Protein AF-A0A8J5BHP1-F1 (afdb_monomer_lite)

Radius of gyration: 34.35 Å; chains: 1; bounding box: 97×86×92 Å

Foldseek 3Di:
DDDDDDDDPVVVVVVVVVPDPPPPPPVNVVVVVVVVVVVVVVVVCCCPPPVVVVVVVVVVVVVVVVVVVVVVVVVVVVVVCVVDVDDDPPPPPPDDDPDDPPDDDDDDDDDDDDDDDDDDDPDDDDDDPVVVVVVVVVVVVVVVVVVVVLVVVLVVLVVVVVVDPDPVSVVVVVVSVVVVVVVVVVVVVVVVVVVVVDDPDPPVVVVVVVVVVCLQQFDDFPFKTWHQQAPVCLVVLLVLQQPQVQCVWPVGHDDSVVSNVVSVVSVVQCVPLVWGKTQMATPPPRHGFWIWTWGQPCADKVVPPDNLAIETDTTTRPVCPPVCSNVRVVVVRVVVLVVDPSRPFWYKYKTAPDDVVVVVVSCVVQQWDWDPDWMDRDPGIIIMTIHGD

Structure (mmCIF, N/CA/C/O backbone):
data_AF-A0A8J5BHP1-F1
#
_entry.id   AF-A0A8J5BHP1-F1
#
loop_
_atom_site.group_PDB
_atom_site.id
_atom_site.type_symbol
_atom_site.label_atom_id
_atom_site.label_alt_id
_atom_site.label_comp_id
_atom_site.label_asym_id
_atom_site.label_entity_id
_atom_site.label_seq_id
_atom_site.pdbx_PDB_ins_code
_atom_site.Cartn_x
_atom_site.Cartn_y
_atom_site.Cartn_z
_atom_site.occupancy
_atom_site.B_iso_or_equiv
_atom_site.auth_seq_id
_atom_site.auth_comp_id
_atom_site.auth_asym_id
_atom_site.auth_atom_id
_atom_site.pdbx_PDB_model_num
ATOM 1 N N . MET A 1 1 ? 54.793 -65.400 27.440 1.00 38.44 1 MET A N 1
ATOM 2 C CA . MET A 1 1 ? 55.624 -64.255 27.864 1.00 38.44 1 MET A CA 1
ATOM 3 C C . MET A 1 1 ? 54.739 -63.016 27.842 1.00 38.44 1 MET A C 1
ATOM 5 O O . MET A 1 1 ? 54.193 -62.728 26.789 1.00 38.44 1 MET A O 1
ATOM 9 N N . ASN A 1 2 ? 54.595 -62.379 29.011 1.00 38.47 2 ASN A N 1
ATOM 10 C CA . ASN A 1 2 ? 54.065 -61.033 29.312 1.00 38.47 2 ASN A CA 1
ATOM 11 C C . ASN A 1 2 ? 52.567 -60.794 29.010 1.00 38.47 2 ASN A C 1
ATOM 13 O O . ASN A 1 2 ? 52.198 -60.495 27.885 1.00 38.47 2 ASN A O 1
ATOM 17 N N . ALA A 1 3 ? 51.650 -61.123 29.930 1.00 43.88 3 ALA A N 1
ATOM 18 C CA . ALA A 1 3 ? 51.237 -60.359 31.127 1.00 43.88 3 ALA A CA 1
ATOM 19 C C . ALA A 1 3 ? 50.341 -59.149 30.782 1.00 43.88 3 ALA A C 1
ATOM 21 O O . ALA A 1 3 ? 50.836 -58.062 30.500 1.00 43.88 3 ALA A O 1
ATOM 22 N N . PHE A 1 4 ? 49.018 -59.352 30.827 1.00 43.22 4 PHE A N 1
ATOM 23 C CA . PHE A 1 4 ? 48.060 -58.252 30.974 1.00 43.22 4 PHE A CA 1
ATOM 24 C C . PHE A 1 4 ? 48.213 -57.674 32.392 1.00 43.22 4 PHE A C 1
ATOM 26 O O . PHE A 1 4 ? 48.295 -58.464 33.336 1.00 43.22 4 PHE A O 1
ATOM 33 N N . PRO A 1 5 ? 48.292 -56.345 32.569 1.00 55.06 5 PRO A N 1
ATOM 34 C CA . PRO A 1 5 ? 48.414 -55.757 33.895 1.00 55.06 5 PRO A CA 1
ATOM 35 C C . PRO A 1 5 ? 47.092 -55.923 34.655 1.00 55.06 5 PRO A C 1
ATOM 37 O O . PRO A 1 5 ? 46.019 -55.748 34.078 1.00 55.06 5 PRO A O 1
ATOM 40 N N . GLU A 1 6 ? 47.164 -56.268 35.942 1.00 65.81 6 GLU A N 1
ATOM 41 C CA . GLU A 1 6 ? 45.992 -56.204 36.817 1.00 65.81 6 GLU A CA 1
ATOM 42 C C . GLU A 1 6 ? 45.482 -54.754 36.905 1.00 65.81 6 GLU A C 1
ATOM 44 O O . GLU A 1 6 ? 46.297 -53.826 36.985 1.00 65.81 6 GLU A O 1
ATOM 49 N N . PRO A 1 7 ? 44.155 -54.535 36.885 1.00 56.22 7 PRO A N 1
ATOM 50 C CA . PRO A 1 7 ? 43.582 -53.198 36.956 1.00 56.22 7 PRO A CA 1
ATOM 51 C C . PRO A 1 7 ? 43.938 -52.531 38.285 1.00 56.22 7 PRO A C 1
ATOM 53 O O . PRO A 1 7 ? 43.854 -53.131 39.360 1.00 56.22 7 PRO A O 1
ATOM 56 N N . SER A 1 8 ? 44.346 -51.266 38.205 1.00 63.84 8 SER A N 1
ATOM 57 C CA . SER A 1 8 ? 44.745 -50.483 39.374 1.00 63.84 8 SER A CA 1
ATOM 58 C C . SER A 1 8 ? 43.566 -50.289 40.337 1.00 63.84 8 SER A C 1
ATOM 60 O O . SER A 1 8 ? 42.411 -50.171 39.925 1.00 63.84 8 SER A O 1
ATOM 62 N N . SER A 1 9 ? 43.847 -50.207 41.639 1.00 58.41 9 SER A N 1
ATOM 63 C CA . SER A 1 9 ? 42.842 -50.016 42.700 1.00 58.41 9 SER A CA 1
ATOM 64 C C . SER A 1 9 ? 41.916 -48.808 42.481 1.00 58.41 9 SER A C 1
ATOM 66 O O . SER A 1 9 ? 40.780 -48.823 42.951 1.00 58.41 9 SER A O 1
ATOM 68 N N . LEU A 1 10 ? 42.364 -47.810 41.712 1.00 55.50 10 LEU A N 1
ATOM 69 C CA . LEU A 1 10 ? 41.593 -46.630 41.311 1.00 55.50 10 LEU A CA 1
ATOM 70 C C . LEU A 1 10 ? 40.466 -46.945 40.314 1.00 55.50 10 LEU A C 1
ATOM 72 O O . LEU A 1 10 ? 39.393 -46.355 40.410 1.00 55.50 10 LEU A O 1
ATOM 76 N N . GLU A 1 11 ? 40.662 -47.889 39.389 1.00 58.28 11 GLU A N 1
ATOM 77 C CA . GLU A 1 11 ? 39.629 -48.285 38.416 1.00 58.28 11 GLU A CA 1
ATOM 78 C C . GLU A 1 11 ? 38.512 -49.092 39.085 1.00 58.28 11 GLU A C 1
ATOM 80 O O . GLU A 1 11 ? 37.331 -48.927 38.767 1.00 58.28 11 GLU A O 1
ATOM 85 N N . ILE A 1 12 ? 38.869 -49.905 40.084 1.00 59.72 12 ILE A N 1
ATOM 86 C CA . ILE A 1 12 ? 37.904 -50.649 40.901 1.00 59.72 12 ILE A CA 1
ATOM 87 C C . ILE A 1 12 ? 37.102 -49.686 41.792 1.00 59.72 12 ILE A C 1
ATOM 89 O O . ILE A 1 12 ? 35.893 -49.868 41.959 1.00 59.72 12 ILE A O 1
ATOM 93 N N . GLU A 1 13 ? 37.731 -48.634 42.327 1.00 58.22 13 GLU A N 1
ATOM 94 C CA . GLU A 1 13 ? 37.038 -47.589 43.094 1.00 58.22 13 GLU A CA 1
ATOM 95 C C . GLU A 1 13 ? 36.087 -46.757 42.220 1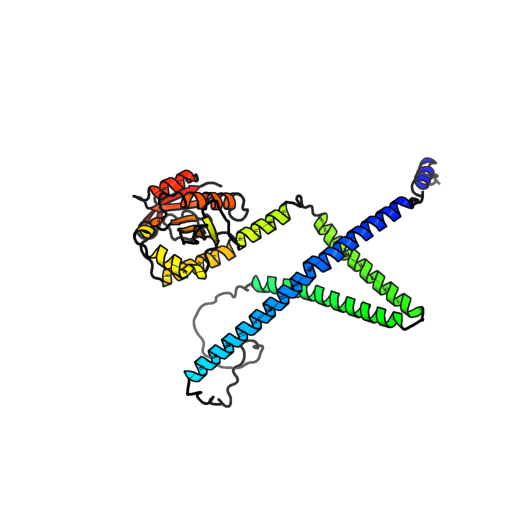.00 58.22 13 GLU A C 1
ATOM 97 O O . GLU A 1 13 ? 34.936 -46.536 42.611 1.00 58.22 13 GLU A O 1
ATOM 102 N N . PHE A 1 14 ? 36.509 -46.387 41.005 1.00 54.22 14 PHE A N 1
ATOM 103 C CA . PHE A 1 14 ? 35.673 -45.672 40.035 1.00 54.22 14 PHE A CA 1
ATOM 104 C C . PHE A 1 14 ? 34.448 -46.491 39.603 1.00 54.22 14 PHE A C 1
ATOM 106 O O . PHE A 1 14 ? 33.329 -45.969 39.563 1.00 54.22 14 PHE A O 1
ATOM 113 N N . ALA A 1 15 ? 34.623 -47.793 39.352 1.00 55.31 15 ALA A N 1
ATOM 114 C CA . ALA A 1 15 ? 33.518 -48.693 39.024 1.00 55.31 15 ALA A CA 1
ATOM 115 C C . ALA A 1 15 ? 32.531 -48.860 40.197 1.00 55.31 15 ALA A C 1
ATOM 117 O O . ALA A 1 15 ? 31.317 -48.945 39.990 1.00 55.31 15 ALA A O 1
ATOM 118 N N . LYS A 1 16 ? 33.020 -48.828 41.446 1.00 55.34 16 LYS A N 1
ATOM 119 C CA . LYS A 1 16 ? 32.173 -48.854 42.654 1.00 55.34 16 LYS A CA 1
ATOM 120 C C . LYS A 1 16 ? 31.411 -47.546 42.882 1.00 55.34 16 LYS A C 1
ATOM 122 O O . LYS A 1 16 ? 30.346 -47.562 43.501 1.00 55.34 16 LYS A O 1
ATOM 127 N N . GLN A 1 17 ? 31.931 -46.419 42.398 1.00 55.06 17 GLN A N 1
ATOM 128 C CA . GLN A 1 17 ? 31.310 -45.104 42.567 1.00 55.06 17 GLN A CA 1
ATOM 129 C C . GLN A 1 17 ? 30.171 -44.857 41.564 1.00 55.06 17 GLN A C 1
ATOM 131 O O . GLN A 1 17 ? 29.188 -44.203 41.919 1.00 55.06 17 GLN A O 1
ATOM 136 N N . MET A 1 18 ? 30.250 -45.436 40.358 1.00 49.94 18 MET A N 1
ATOM 137 C CA . MET A 1 18 ? 29.207 -45.318 39.325 1.00 49.94 18 MET A CA 1
ATOM 138 C C . MET A 1 18 ? 27.934 -46.130 39.604 1.00 49.94 18 MET A C 1
ATOM 140 O O . MET A 1 18 ? 26.893 -45.822 39.031 1.00 49.94 18 MET A O 1
ATOM 144 N N . ASN A 1 19 ? 27.977 -47.119 40.503 1.00 54.00 19 ASN A N 1
ATOM 145 C CA . ASN A 1 19 ? 26.873 -48.063 40.710 1.00 54.00 19 ASN A CA 1
ATOM 146 C C . ASN A 1 19 ? 26.151 -47.895 42.060 1.00 54.00 19 ASN A C 1
ATOM 148 O O . ASN A 1 19 ? 25.723 -48.865 42.686 1.00 54.00 19 ASN A O 1
ATOM 152 N N . ARG A 1 20 ? 26.011 -46.651 42.541 1.00 48.81 20 ARG A N 1
ATOM 153 C CA . ARG A 1 20 ? 25.108 -46.353 43.663 1.00 48.81 20 ARG A CA 1
ATOM 154 C C . ARG A 1 20 ? 23.699 -46.099 43.112 1.00 48.81 20 ARG A C 1
ATOM 156 O O . ARG A 1 20 ? 23.524 -45.107 42.402 1.00 48.81 20 ARG A O 1
ATOM 163 N N . PRO A 1 21 ? 22.686 -46.929 43.426 1.00 53.50 21 PRO A N 1
ATOM 164 C CA . PRO A 1 21 ? 21.319 -46.655 43.002 1.00 53.50 21 PRO A CA 1
ATOM 165 C C . PRO A 1 21 ? 20.880 -45.315 43.597 1.00 53.50 21 PRO A C 1
ATOM 167 O O . PRO A 1 21 ? 20.908 -45.126 44.816 1.00 53.50 21 PRO A O 1
ATOM 170 N N . ARG A 1 22 ? 20.503 -44.358 42.739 1.00 57.25 22 ARG A N 1
ATOM 171 C CA . ARG A 1 22 ? 19.877 -43.107 43.179 1.00 57.25 22 ARG A CA 1
ATOM 172 C C . ARG A 1 22 ? 18.540 -43.470 43.814 1.00 57.25 22 ARG A C 1
ATOM 174 O O . ARG A 1 22 ? 17.573 -43.753 43.115 1.00 57.25 22 ARG A O 1
ATOM 181 N N . THR A 1 23 ? 18.489 -43.488 45.139 1.00 57.19 23 THR A N 1
ATOM 182 C CA . THR A 1 23 ? 17.242 -43.632 45.883 1.00 57.19 23 THR A CA 1
ATOM 183 C C . THR A 1 23 ? 16.399 -42.388 45.633 1.00 57.19 23 THR A C 1
ATOM 185 O O . THR A 1 23 ? 16.668 -41.312 46.167 1.00 57.19 23 THR A O 1
ATOM 188 N N . VAL A 1 24 ? 15.397 -42.521 44.761 1.00 59.69 24 VAL A N 1
ATOM 189 C CA . VAL A 1 24 ? 14.391 -41.482 44.526 1.00 59.69 24 VAL A CA 1
ATOM 190 C C . VAL A 1 24 ? 13.736 -41.192 45.871 1.00 59.69 24 VAL A C 1
ATOM 192 O O . VAL A 1 24 ? 13.091 -42.056 46.465 1.00 59.69 24 VAL A O 1
ATOM 195 N N . GLN A 1 25 ? 13.953 -39.992 46.404 1.00 72.81 25 GLN A N 1
ATOM 196 C CA . GLN A 1 25 ? 13.343 -39.614 47.671 1.00 72.81 25 GLN A CA 1
ATOM 197 C C . GLN A 1 25 ? 11.839 -39.440 47.443 1.00 72.81 25 GLN A C 1
ATOM 199 O O . GLN A 1 25 ? 11.436 -38.750 46.510 1.00 72.81 25 GLN A O 1
ATOM 204 N N . PHE A 1 26 ? 11.004 -40.010 48.316 1.00 68.69 26 PHE A N 1
ATOM 205 C CA . PHE A 1 26 ? 9.533 -39.953 48.240 1.00 68.69 26 PHE A CA 1
ATOM 206 C C . PHE A 1 26 ? 8.986 -38.529 47.998 1.00 68.69 26 PHE A C 1
ATOM 208 O O . PHE A 1 26 ? 7.983 -38.337 47.316 1.00 68.69 26 PHE A O 1
ATOM 215 N N . LYS A 1 27 ? 9.705 -37.509 48.482 1.00 66.69 27 LYS A N 1
ATOM 216 C CA . LYS A 1 27 ? 9.403 -36.086 48.270 1.00 66.69 27 LYS A CA 1
ATOM 217 C C . LYS A 1 27 ? 9.457 -35.650 46.798 1.00 66.69 27 LYS A C 1
ATOM 219 O O . LYS A 1 27 ? 8.649 -34.825 46.392 1.00 66.69 27 LYS A O 1
ATOM 224 N N . GLN A 1 28 ? 10.379 -36.193 46.001 1.00 70.12 28 GLN A N 1
ATOM 225 C CA . GLN A 1 28 ? 10.495 -35.876 44.572 1.00 70.12 28 GLN A CA 1
ATOM 226 C C . GLN A 1 28 ? 9.338 -36.488 43.780 1.00 70.12 28 GLN A C 1
ATOM 228 O O . GLN A 1 28 ? 8.764 -35.830 42.921 1.00 70.12 28 GLN A O 1
ATOM 233 N N . LEU A 1 29 ? 8.946 -37.714 44.126 1.00 77.06 29 LEU A N 1
ATOM 234 C CA . LEU A 1 29 ? 7.840 -38.411 43.473 1.00 77.06 29 LEU A CA 1
ATOM 235 C C . LEU A 1 29 ? 6.491 -37.748 43.805 1.00 77.06 29 LEU A C 1
ATOM 237 O O . LEU A 1 29 ? 5.668 -37.534 42.919 1.00 77.06 29 LEU A O 1
ATOM 241 N N . ALA A 1 30 ? 6.315 -37.307 45.055 1.00 73.06 30 ALA A N 1
ATOM 242 C CA . ALA A 1 30 ? 5.164 -36.504 45.464 1.00 73.06 30 ALA A CA 1
ATOM 243 C C . ALA A 1 30 ? 5.112 -35.134 44.759 1.00 73.06 30 ALA A C 1
ATOM 245 O O . ALA A 1 30 ? 4.038 -34.699 44.352 1.00 73.06 30 ALA A O 1
ATOM 246 N N . ALA A 1 31 ? 6.256 -34.468 44.566 1.00 71.81 31 ALA A N 1
ATOM 247 C CA . ALA A 1 31 ? 6.317 -33.195 43.845 1.00 71.81 31 ALA A CA 1
ATOM 248 C C . ALA A 1 31 ? 5.942 -33.350 42.362 1.00 71.81 31 ALA A C 1
ATOM 250 O O . ALA A 1 31 ? 5.189 -32.536 41.832 1.00 71.81 31 ALA A O 1
ATOM 251 N N . VAL A 1 32 ? 6.406 -34.418 41.706 1.00 80.25 32 VAL A N 1
ATOM 252 C CA . VAL A 1 32 ? 6.042 -34.721 40.313 1.00 80.25 32 VAL A CA 1
ATOM 253 C C . VAL A 1 32 ? 4.547 -35.019 40.190 1.00 80.25 32 VAL A C 1
ATOM 255 O O . VAL A 1 32 ? 3.895 -34.466 39.309 1.00 80.25 32 VAL A O 1
ATOM 258 N N . LEU A 1 33 ? 3.976 -35.807 41.109 1.00 81.06 33 LEU A N 1
ATOM 259 C CA . LEU A 1 33 ? 2.532 -36.070 41.144 1.00 81.06 33 LEU A CA 1
ATOM 260 C C . LEU A 1 33 ? 1.710 -34.798 41.377 1.00 81.06 33 LEU A C 1
ATOM 262 O O . LEU A 1 33 ? 0.658 -34.632 40.766 1.00 81.06 33 LEU A O 1
ATOM 266 N N . TYR A 1 34 ? 2.193 -33.881 42.215 1.00 83.31 34 TYR A N 1
ATOM 267 C CA . TYR A 1 34 ? 1.523 -32.606 42.464 1.00 83.31 34 TYR A CA 1
ATOM 268 C C . TYR A 1 34 ? 1.540 -31.693 41.230 1.00 83.31 34 TYR A C 1
ATOM 270 O O . TYR A 1 34 ? 0.521 -31.101 40.881 1.00 83.31 34 TYR A O 1
ATOM 278 N N . ILE A 1 35 ? 2.674 -31.618 40.527 1.00 85.31 35 ILE A N 1
ATOM 279 C CA . ILE A 1 35 ? 2.798 -30.847 39.281 1.00 85.31 35 ILE A CA 1
ATOM 280 C C . ILE A 1 35 ? 1.927 -31.464 38.181 1.00 85.31 35 ILE A C 1
ATOM 282 O O . ILE A 1 35 ? 1.216 -30.743 37.482 1.00 85.31 35 ILE A O 1
ATOM 286 N N . PHE A 1 36 ? 1.925 -32.791 38.048 1.00 87.00 36 PHE A N 1
ATOM 287 C CA . PHE A 1 36 ? 1.105 -33.490 37.060 1.00 87.00 36 PHE A CA 1
ATOM 288 C C . PHE A 1 36 ? -0.396 -33.347 37.356 1.00 87.00 36 PHE A C 1
ATOM 290 O O . PHE A 1 36 ? -1.184 -33.033 36.467 1.00 87.00 36 PHE A O 1
ATOM 297 N N . GLY A 1 37 ? -0.794 -33.483 38.623 1.00 86.06 37 GLY A N 1
ATOM 298 C CA . GLY A 1 37 ? -2.170 -33.248 39.055 1.00 86.06 37 GLY A CA 1
ATOM 299 C C . GLY A 1 37 ? -2.619 -31.804 38.816 1.00 86.06 37 GLY A C 1
ATOM 300 O O . GLY A 1 37 ? -3.705 -31.578 38.288 1.00 86.06 37 GLY A O 1
ATOM 301 N N . GLY A 1 38 ? -1.768 -30.824 39.135 1.00 84.88 38 GLY A N 1
ATOM 302 C CA . GLY A 1 38 ? -2.063 -29.404 38.926 1.00 84.88 38 GLY A CA 1
ATOM 303 C C . GLY A 1 38 ? -2.163 -29.017 37.448 1.00 84.88 38 GLY A C 1
ATOM 304 O O . GLY A 1 38 ? -3.084 -28.300 37.060 1.00 84.88 38 GLY A O 1
ATOM 305 N N . THR A 1 39 ? -1.258 -29.522 36.609 1.00 84.06 39 THR A N 1
ATOM 306 C CA . THR A 1 39 ? -1.286 -29.272 35.157 1.00 84.06 39 THR A CA 1
ATOM 307 C C . THR A 1 39 ? -2.479 -29.950 34.488 1.00 84.06 39 THR A C 1
ATOM 309 O O . THR A 1 39 ? -3.159 -29.310 33.691 1.00 84.06 39 THR A O 1
ATOM 312 N N . SER A 1 40 ? -2.810 -31.185 34.871 1.00 84.38 40 SER A N 1
ATOM 313 C CA . SER A 1 40 ? -4.004 -31.886 34.382 1.00 84.38 40 SER A CA 1
ATOM 314 C C . SER A 1 40 ? -5.299 -31.165 34.777 1.00 84.38 40 SER A C 1
ATOM 316 O O . SER A 1 40 ? -6.174 -30.948 33.938 1.00 84.38 40 SER A O 1
ATOM 318 N N . ALA A 1 41 ? -5.395 -30.685 36.022 1.00 87.69 41 ALA A N 1
ATOM 319 C CA . ALA A 1 41 ? -6.538 -29.894 36.473 1.00 87.69 41 ALA A CA 1
ATOM 320 C C . ALA A 1 41 ? -6.673 -28.574 35.695 1.00 87.69 41 ALA A C 1
ATOM 322 O O . ALA A 1 41 ? -7.780 -28.205 35.304 1.00 87.69 41 ALA A O 1
ATOM 323 N N . LEU A 1 42 ? -5.560 -27.885 35.420 1.00 87.19 42 LEU A N 1
ATOM 324 C CA . LEU A 1 42 ? -5.557 -26.663 34.613 1.00 87.19 42 LEU A CA 1
ATOM 325 C C . LEU A 1 42 ? -6.032 -26.935 33.177 1.00 87.19 42 LEU A C 1
ATOM 327 O O . LEU A 1 42 ? -6.876 -26.202 32.665 1.00 87.19 42 LEU A O 1
ATOM 331 N N . ILE A 1 43 ? -5.530 -28.004 32.549 1.00 86.50 43 ILE A N 1
ATOM 332 C CA . ILE A 1 43 ? -5.929 -28.425 31.198 1.00 86.50 43 ILE A CA 1
ATOM 333 C C . ILE A 1 43 ? -7.426 -28.748 31.159 1.00 86.50 43 ILE A C 1
ATOM 335 O O . ILE A 1 43 ? -8.126 -28.291 30.256 1.00 86.50 43 ILE A O 1
ATOM 339 N N . TYR A 1 44 ? -7.940 -29.468 32.159 1.00 91.00 44 TYR A N 1
ATOM 340 C CA . TYR A 1 44 ? -9.364 -29.785 32.258 1.00 91.00 44 TYR A CA 1
ATOM 341 C C . TYR A 1 44 ? -10.230 -28.531 32.427 1.00 91.00 44 TYR A C 1
ATOM 343 O O . TYR A 1 44 ? -11.265 -28.403 31.771 1.00 91.00 44 TYR A O 1
ATOM 351 N N . ILE A 1 45 ? -9.798 -27.579 33.263 1.00 87.81 45 ILE A N 1
ATOM 352 C CA . ILE A 1 45 ? -10.503 -26.305 33.441 1.00 87.81 45 ILE A CA 1
ATOM 353 C C . ILE A 1 45 ? -10.549 -25.551 32.112 1.00 87.81 45 ILE A C 1
ATOM 355 O O . ILE A 1 45 ? -11.640 -25.228 31.659 1.00 87.81 45 ILE A O 1
ATOM 359 N N . VAL A 1 46 ? -9.407 -25.343 31.450 1.00 90.19 46 VAL A N 1
ATOM 360 C CA . VAL A 1 46 ? -9.332 -24.641 30.155 1.00 90.19 46 VAL A CA 1
ATOM 361 C C . VAL A 1 46 ? -10.188 -25.330 29.091 1.00 90.19 46 VAL A C 1
ATOM 363 O O . VAL A 1 46 ? -10.939 -24.666 28.375 1.00 90.19 46 VAL A O 1
ATOM 366 N N . SER A 1 47 ? -10.129 -26.659 29.006 1.00 87.38 47 SER A N 1
ATOM 367 C CA . SER A 1 47 ? -10.954 -27.431 28.077 1.00 87.38 47 SER A CA 1
ATOM 368 C C . SER A 1 47 ? -12.447 -27.196 28.317 1.00 87.38 47 SER A C 1
ATOM 370 O O . SER A 1 47 ? -13.191 -26.919 27.376 1.00 87.38 47 SER A O 1
ATOM 372 N N . LYS A 1 48 ? -12.882 -27.215 29.580 1.00 85.00 48 LYS A N 1
ATOM 373 C CA . LYS A 1 48 ? -14.300 -27.113 29.924 1.00 85.00 48 LYS A CA 1
ATOM 374 C C . LYS A 1 48 ? -14.858 -25.693 29.840 1.00 85.00 48 LYS A C 1
ATOM 376 O O . LYS A 1 48 ? -15.991 -25.532 29.397 1.00 85.00 48 LYS A O 1
ATOM 381 N N . THR A 1 49 ? -14.119 -24.678 30.289 1.00 81.44 49 THR A N 1
ATOM 382 C CA . THR A 1 49 ? -14.631 -23.296 30.354 1.00 81.44 49 THR A CA 1
ATOM 383 C C . THR A 1 49 ? -14.307 -22.457 29.133 1.00 81.44 49 THR A C 1
ATOM 385 O O . THR A 1 49 ? -15.024 -21.494 28.887 1.00 81.44 49 THR A O 1
ATOM 388 N N . ILE A 1 50 ? -13.253 -22.785 28.382 1.00 82.75 50 ILE A N 1
ATOM 389 C CA . ILE A 1 50 ? -12.838 -21.986 27.225 1.00 82.75 50 ILE A CA 1
ATOM 390 C C . ILE A 1 50 ? -13.142 -22.732 25.936 1.00 82.75 50 ILE A C 1
ATOM 392 O O . ILE A 1 50 ? -13.812 -22.177 25.078 1.00 82.75 50 ILE A O 1
ATOM 396 N N . LEU A 1 51 ? -12.680 -23.976 25.787 1.00 77.19 51 LEU A N 1
ATOM 397 C CA . LEU A 1 51 ? -12.759 -24.656 24.492 1.00 77.19 51 LEU A CA 1
ATOM 398 C C . LEU A 1 51 ? -14.181 -25.101 24.140 1.00 77.19 51 LEU A C 1
ATOM 400 O O . LEU A 1 51 ? -14.645 -24.811 23.041 1.00 77.19 51 LEU A O 1
ATOM 404 N N . ASN A 1 52 ? -14.891 -25.750 25.064 1.00 81.12 52 ASN A N 1
ATOM 405 C CA . ASN A 1 52 ? -16.251 -26.236 24.807 1.00 81.12 52 ASN A CA 1
ATOM 406 C C . ASN A 1 52 ? -17.243 -25.142 24.359 1.00 81.12 52 ASN A C 1
ATOM 408 O O . ASN A 1 52 ? -17.852 -25.331 23.305 1.00 81.12 52 ASN A O 1
ATOM 412 N N . PRO A 1 53 ? -17.393 -23.993 25.054 1.00 76.62 53 PRO A N 1
ATOM 413 C CA . PRO A 1 53 ? -18.320 -22.956 24.593 1.00 76.62 53 PRO A CA 1
ATOM 414 C C . PRO A 1 53 ? -17.905 -22.349 23.245 1.00 76.62 53 PRO A C 1
ATOM 416 O O . PRO A 1 53 ? -18.760 -21.994 22.442 1.00 76.62 53 PRO A O 1
ATOM 419 N N . LEU A 1 54 ? -16.603 -22.297 22.951 1.00 75.06 54 LEU A N 1
ATOM 420 C CA . LEU A 1 54 ? -16.075 -21.789 21.682 1.00 75.06 54 LEU A CA 1
ATOM 421 C C . LEU A 1 54 ? -16.395 -22.737 20.518 1.00 75.06 54 LEU A C 1
ATOM 423 O O . LEU A 1 54 ? -16.732 -22.288 19.424 1.00 75.06 54 LEU A O 1
ATOM 427 N N . PHE A 1 55 ? -16.334 -24.052 20.750 1.00 75.12 55 PHE A N 1
ATOM 428 C CA . PHE A 1 55 ? -16.744 -25.051 19.762 1.00 75.12 55 PHE A CA 1
ATOM 429 C C . PHE A 1 55 ? -18.255 -25.052 19.529 1.00 75.12 55 PHE A C 1
ATOM 431 O O . PHE A 1 55 ? -18.683 -25.175 18.379 1.00 75.12 55 PHE A O 1
ATOM 438 N N . GLU A 1 56 ? -19.062 -24.884 20.577 1.00 77.62 56 GLU A N 1
ATOM 439 C CA . GLU A 1 56 ? -20.516 -24.755 20.443 1.00 77.62 56 GLU A CA 1
ATOM 440 C C . GLU A 1 56 ? -20.895 -23.499 19.648 1.00 77.62 56 GLU A C 1
ATOM 442 O O . GLU A 1 56 ? -21.672 -23.593 18.698 1.00 77.62 56 GLU A O 1
ATOM 447 N N . GLU A 1 57 ? -20.277 -22.352 19.946 1.00 76.81 57 GLU A N 1
ATOM 448 C CA . GLU A 1 57 ? -20.514 -21.089 19.237 1.00 76.81 57 GLU A CA 1
ATOM 449 C C . GLU A 1 57 ? -20.072 -21.164 17.765 1.00 76.81 57 GLU A C 1
ATOM 451 O O . GLU A 1 57 ? -20.804 -20.748 16.865 1.00 76.81 57 GLU A O 1
ATOM 456 N N . LEU A 1 58 ? -18.919 -21.786 17.486 1.00 75.50 58 LEU A N 1
ATOM 457 C CA . LEU A 1 58 ? -18.439 -21.998 16.117 1.00 75.50 58 LEU A CA 1
ATOM 458 C C . LEU A 1 58 ? -19.360 -22.942 15.326 1.00 75.50 58 LEU A C 1
ATOM 460 O O . LEU A 1 58 ? -19.608 -22.727 14.136 1.00 75.50 58 LEU A O 1
ATOM 464 N N . THR A 1 59 ? -19.861 -23.997 15.971 1.00 74.25 59 THR A N 1
ATOM 465 C CA . THR A 1 59 ? -20.765 -24.974 15.345 1.00 74.25 59 THR A CA 1
ATOM 466 C C . THR A 1 59 ? -22.128 -24.348 15.070 1.00 74.25 59 THR A C 1
ATOM 468 O O . THR A 1 59 ? -22.679 -24.527 13.979 1.00 74.25 59 THR A O 1
ATOM 471 N N . PHE A 1 60 ? -22.634 -23.548 16.009 1.00 83.94 60 PHE A N 1
ATOM 472 C CA . PHE A 1 60 ? -23.859 -22.776 15.847 1.00 83.94 60 PHE A CA 1
ATOM 473 C C . PHE A 1 60 ? -23.740 -21.775 14.690 1.00 83.94 60 PHE A C 1
ATOM 475 O O . PHE A 1 60 ? -24.560 -21.811 13.773 1.00 83.94 60 PHE A O 1
ATOM 482 N N . ALA A 1 61 ? -22.669 -20.976 14.651 1.00 76.06 61 ALA A N 1
ATOM 483 C CA . ALA A 1 61 ? -22.438 -19.995 13.589 1.00 76.06 61 ALA A CA 1
ATOM 484 C C . ALA A 1 61 ? -22.318 -20.643 12.195 1.00 76.06 61 ALA A C 1
ATOM 486 O O . ALA A 1 61 ? -22.848 -20.125 11.209 1.00 76.06 61 ALA A O 1
ATOM 487 N N . ARG A 1 62 ? -21.665 -21.811 12.093 1.00 76.75 62 ARG A N 1
ATOM 488 C CA . ARG A 1 62 ? -21.584 -22.579 10.836 1.00 76.75 62 ARG A CA 1
ATOM 489 C C . ARG A 1 62 ? -22.955 -23.078 10.375 1.00 76.75 62 ARG A C 1
ATOM 491 O O . ARG A 1 62 ? -23.267 -22.981 9.187 1.00 76.75 62 ARG A O 1
ATOM 498 N N . SER A 1 63 ? -23.765 -23.596 11.298 1.00 78.69 63 SER A N 1
ATOM 499 C CA . SER A 1 63 ? -25.131 -24.056 11.017 1.00 78.69 63 SER A CA 1
ATOM 500 C C . SER A 1 63 ? -26.039 -22.903 10.572 1.00 78.69 63 SER A C 1
ATOM 502 O O . SER A 1 63 ? -26.756 -23.014 9.571 1.00 78.69 63 SER A O 1
ATOM 504 N N . GLU A 1 64 ? -25.960 -21.764 11.261 1.00 81.00 64 GLU A N 1
ATOM 505 C CA . GLU A 1 64 ? -26.726 -20.560 10.944 1.00 81.00 64 GLU A CA 1
ATOM 506 C C . GLU A 1 64 ? -26.371 -20.024 9.550 1.00 81.00 64 GLU A C 1
ATOM 508 O O . GLU A 1 64 ? -27.263 -19.785 8.732 1.00 81.00 64 GLU A O 1
ATOM 513 N N . TYR A 1 65 ? -25.076 -19.945 9.223 1.00 81.00 65 TYR A N 1
ATOM 514 C CA . TYR A 1 65 ? -24.619 -19.515 7.902 1.00 81.00 65 TYR A CA 1
ATOM 515 C C . TYR A 1 65 ? -25.079 -20.464 6.788 1.00 81.00 65 TYR A C 1
ATOM 517 O O . TYR A 1 65 ? -25.581 -20.011 5.758 1.00 81.00 65 TYR A O 1
ATOM 525 N N . ALA A 1 66 ? -24.969 -21.782 6.992 1.00 78.81 66 ALA A N 1
ATOM 526 C CA . ALA A 1 66 ? -25.435 -22.774 6.022 1.00 78.81 66 ALA A CA 1
ATOM 527 C C . ALA A 1 66 ? -26.952 -22.674 5.781 1.00 78.81 66 ALA A C 1
ATOM 529 O O . ALA A 1 66 ? -27.417 -22.791 4.645 1.00 78.81 66 ALA A O 1
ATOM 530 N N . THR A 1 67 ? -27.726 -22.413 6.835 1.00 80.38 67 THR A N 1
ATOM 531 C CA . THR A 1 67 ? -29.182 -22.236 6.747 1.00 80.38 67 THR A CA 1
ATOM 532 C C . THR A 1 67 ? -29.541 -20.935 6.028 1.00 80.38 67 THR A C 1
ATOM 534 O O . THR A 1 67 ? -30.410 -20.928 5.154 1.00 80.38 67 THR A O 1
ATOM 537 N N . HIS A 1 68 ? -28.827 -19.846 6.321 1.00 86.62 68 HIS A N 1
ATOM 538 C CA . HIS A 1 68 ? -29.001 -18.563 5.644 1.00 86.62 68 HIS A CA 1
ATOM 539 C C . HIS A 1 68 ? -28.649 -18.646 4.150 1.00 86.62 68 HIS A C 1
ATOM 541 O O . HIS A 1 68 ? -29.408 -18.170 3.305 1.00 86.62 68 HIS A O 1
ATOM 547 N N . ALA A 1 69 ? -27.543 -19.311 3.805 1.00 78.19 69 ALA A N 1
ATOM 548 C CA . ALA A 1 69 ? -27.141 -19.546 2.421 1.00 78.19 69 ALA A CA 1
ATOM 549 C C . ALA A 1 69 ? -28.177 -20.384 1.654 1.00 78.19 69 ALA A C 1
ATOM 551 O O . ALA A 1 69 ? -28.536 -20.029 0.531 1.00 78.19 69 ALA A O 1
ATOM 552 N N . ARG A 1 70 ? -28.723 -21.447 2.268 1.00 85.06 70 ARG A N 1
ATOM 553 C CA . ARG A 1 70 ? -29.819 -22.234 1.672 1.00 85.06 70 ARG A CA 1
ATOM 554 C C . ARG A 1 70 ? -31.062 -21.385 1.422 1.00 85.06 70 ARG A C 1
ATOM 556 O O . ARG A 1 70 ? -31.598 -21.419 0.321 1.00 85.06 70 ARG A O 1
ATOM 563 N N . ARG A 1 71 ? -31.469 -20.563 2.392 1.00 85.81 71 ARG A N 1
ATOM 564 C CA . ARG A 1 71 ? -32.621 -19.660 2.244 1.00 85.81 71 ARG A CA 1
ATOM 565 C C . ARG A 1 71 ? -32.420 -18.645 1.119 1.00 85.81 71 ARG A C 1
ATOM 567 O O . ARG A 1 71 ? -33.352 -18.381 0.364 1.00 85.81 71 ARG A O 1
ATOM 574 N N . LEU A 1 72 ? -31.219 -18.081 0.991 1.00 86.69 72 LEU A N 1
ATOM 575 C CA . LEU A 1 72 ? -30.884 -17.182 -0.115 1.00 86.69 72 LEU A CA 1
ATOM 576 C C . LEU A 1 72 ? -30.959 -17.900 -1.463 1.00 86.69 72 LEU A C 1
ATOM 578 O O . LEU A 1 72 ? -31.505 -17.338 -2.408 1.00 86.69 72 LEU A O 1
ATOM 582 N N . MET A 1 73 ? -30.466 -19.137 -1.548 1.00 86.12 73 MET A N 1
ATOM 583 C CA . MET A 1 73 ? -30.570 -19.950 -2.762 1.00 86.12 73 MET A CA 1
ATOM 584 C C . MET A 1 73 ? -32.023 -20.272 -3.113 1.00 86.12 73 MET A C 1
ATOM 586 O O . MET A 1 73 ? -32.400 -20.162 -4.274 1.00 86.12 73 MET A O 1
ATOM 590 N N . GLU A 1 74 ? -32.866 -20.595 -2.132 1.00 86.88 74 GLU A N 1
ATOM 591 C CA . GLU A 1 74 ? -34.303 -20.801 -2.347 1.00 86.88 74 GLU A CA 1
ATOM 592 C C . GLU A 1 74 ? -35.001 -19.520 -2.812 1.00 86.88 74 GLU A C 1
ATOM 594 O O . GLU A 1 74 ? -35.802 -19.559 -3.743 1.00 86.88 74 GLU A O 1
ATOM 599 N N . GLN A 1 75 ? -34.666 -18.368 -2.225 1.00 86.69 75 GLN A N 1
ATOM 600 C CA . GLN A 1 75 ? -35.183 -17.070 -2.663 1.00 86.69 75 GLN A CA 1
ATOM 601 C C . GLN A 1 75 ? -34.717 -16.707 -4.074 1.00 86.69 75 GLN A C 1
ATOM 603 O O . GLN A 1 75 ? -35.498 -16.163 -4.857 1.00 86.69 75 GLN A O 1
ATOM 608 N N . LEU A 1 76 ? -33.458 -17.001 -4.404 1.00 84.81 76 LEU A N 1
ATOM 609 C CA . LEU A 1 76 ? -32.907 -16.799 -5.737 1.00 84.81 76 LEU A CA 1
ATOM 610 C C . LEU A 1 76 ? -33.617 -17.706 -6.740 1.00 84.81 76 LEU A C 1
ATOM 612 O O . LEU A 1 76 ? -34.073 -17.224 -7.770 1.00 84.81 76 LEU A O 1
ATOM 616 N N . ASN A 1 77 ? -33.783 -18.988 -6.412 1.00 84.44 77 ASN A N 1
ATOM 617 C CA . ASN A 1 77 ? -34.476 -19.952 -7.255 1.00 84.44 77 ASN A CA 1
ATOM 618 C C . ASN A 1 77 ? -35.950 -19.566 -7.448 1.00 84.44 77 ASN A C 1
ATOM 620 O O . ASN A 1 77 ? -36.448 -19.589 -8.567 1.00 84.44 77 ASN A O 1
ATOM 624 N N . ALA A 1 78 ? -36.629 -19.104 -6.395 1.00 84.19 78 ALA A N 1
ATOM 625 C CA . ALA A 1 78 ? -37.989 -18.584 -6.489 1.00 84.19 78 ALA A CA 1
ATOM 626 C C . ALA A 1 78 ? -38.067 -17.354 -7.413 1.00 84.19 78 ALA A C 1
ATOM 628 O O . ALA A 1 78 ? -38.932 -17.304 -8.286 1.00 84.19 78 ALA A O 1
ATOM 629 N N . LYS A 1 79 ? -37.137 -16.395 -7.288 1.00 83.12 79 LYS A N 1
ATOM 630 C CA . LYS A 1 79 ? -37.061 -15.219 -8.177 1.00 83.12 79 LYS A CA 1
ATOM 631 C C . LYS A 1 79 ? -36.722 -15.584 -9.624 1.00 83.12 79 LYS A C 1
ATOM 633 O O . LYS A 1 79 ? -37.278 -14.996 -10.543 1.00 83.12 79 LYS A O 1
ATOM 638 N N . LEU A 1 80 ? -35.826 -16.542 -9.835 1.00 77.44 80 LEU A N 1
ATOM 639 C CA . LEU A 1 80 ? -35.466 -17.021 -11.168 1.00 77.44 80 LEU A CA 1
ATOM 640 C C . LEU A 1 80 ? -36.637 -17.771 -11.807 1.00 77.44 80 LEU A C 1
ATOM 642 O O . LEU A 1 80 ? -36.961 -17.513 -12.960 1.00 77.44 80 LEU A O 1
ATOM 646 N N . SER A 1 81 ? -37.330 -18.619 -11.042 1.00 73.69 81 SER A N 1
ATOM 647 C CA . SER A 1 81 ? -38.523 -19.334 -11.506 1.00 73.69 81 SER A CA 1
ATOM 648 C C . SER A 1 81 ? -39.685 -18.397 -11.842 1.00 73.69 81 SER A C 1
ATOM 650 O O . SER A 1 81 ? -40.434 -18.667 -12.775 1.00 73.69 81 SER A O 1
ATOM 652 N N . SER A 1 82 ? -39.821 -17.266 -11.138 1.00 77.00 82 SER A N 1
ATOM 653 C CA . SER A 1 82 ? -40.850 -16.271 -11.451 1.00 77.00 82 SER A CA 1
ATOM 654 C C . SER A 1 82 ? -40.486 -15.382 -12.642 1.00 77.00 82 SER A C 1
ATOM 656 O O . SER A 1 82 ? -41.382 -14.878 -13.315 1.00 77.00 82 SER A O 1
ATOM 658 N N . MET A 1 83 ? -39.193 -15.201 -12.934 1.00 69.56 83 MET A N 1
ATOM 659 C CA . MET A 1 83 ? -38.717 -14.451 -14.103 1.00 69.56 83 MET A CA 1
ATOM 660 C C . MET A 1 83 ? -38.625 -15.304 -15.376 1.00 69.56 83 MET A C 1
ATOM 662 O O . MET A 1 83 ? -38.703 -14.761 -16.477 1.00 69.56 83 MET A O 1
ATOM 666 N N . VAL A 1 84 ? -38.483 -16.625 -15.251 1.00 57.78 84 VAL A N 1
ATOM 667 C CA . VAL A 1 84 ? -38.298 -17.545 -16.379 1.00 57.78 84 VAL A CA 1
ATOM 668 C C . VAL A 1 84 ? -39.488 -18.502 -16.464 1.00 57.78 84 VAL A C 1
ATOM 670 O O . VAL A 1 84 ? -39.496 -19.578 -15.881 1.00 57.78 84 VAL A O 1
ATOM 673 N N . SER A 1 85 ? -40.501 -18.112 -17.242 1.00 60.09 85 SER A N 1
ATOM 674 C CA . SER A 1 85 ? -41.700 -18.928 -17.524 1.00 60.09 85 SER A CA 1
ATOM 675 C C . SER A 1 85 ? -41.435 -20.091 -18.503 1.00 60.09 85 SER A C 1
ATOM 677 O O . SER A 1 85 ? -42.296 -20.937 -18.735 1.00 60.09 85 SER A O 1
ATOM 679 N N . TYR A 1 86 ? -40.238 -20.164 -19.095 1.00 60.41 86 TYR A N 1
ATOM 680 C CA . TYR A 1 86 ? -39.909 -21.150 -20.123 1.00 60.41 86 TYR A CA 1
ATOM 681 C C . TYR A 1 86 ? -38.609 -21.886 -19.800 1.00 60.41 86 TYR A C 1
ATOM 683 O O . TYR A 1 86 ? -37.516 -21.354 -19.979 1.00 60.41 86 TYR A O 1
ATOM 691 N N . ILE A 1 87 ? -38.743 -23.134 -19.349 1.00 54.12 87 ILE A N 1
ATOM 692 C CA . ILE A 1 87 ? -37.651 -24.107 -19.332 1.00 54.12 87 ILE A CA 1
ATOM 693 C C . ILE A 1 87 ? -37.630 -24.733 -20.734 1.00 54.12 87 ILE A C 1
ATOM 695 O O . ILE A 1 87 ? -38.557 -25.483 -21.056 1.00 54.12 87 ILE A O 1
ATOM 699 N N . PRO A 1 88 ? -36.644 -24.431 -21.602 1.00 49.62 88 PRO A N 1
ATOM 700 C CA . PRO A 1 88 ? -36.533 -25.132 -22.871 1.00 49.62 88 PRO A CA 1
ATOM 701 C C . PRO A 1 88 ? -36.364 -26.629 -22.576 1.00 49.62 88 PRO A C 1
ATOM 703 O O . PRO A 1 88 ? -35.565 -26.984 -21.703 1.00 49.62 88 PRO A O 1
ATOM 706 N N . PRO A 1 89 ? -37.100 -27.522 -23.258 1.00 48.53 89 PRO A N 1
ATOM 707 C CA . PRO A 1 89 ? -36.897 -28.949 -23.083 1.00 48.53 89 PRO A CA 1
ATOM 708 C C . PRO A 1 89 ? -35.434 -29.255 -23.393 1.00 48.53 89 PRO A C 1
ATOM 710 O O . PRO A 1 89 ? -34.929 -28.876 -24.454 1.00 48.53 89 PRO A O 1
ATOM 713 N N . VAL A 1 90 ? -34.748 -29.922 -22.461 1.00 50.88 90 VAL A N 1
ATOM 714 C CA . VAL A 1 90 ? -33.409 -30.450 -22.709 1.00 50.88 90 VAL A CA 1
ATOM 715 C C . VAL A 1 90 ? -33.550 -31.382 -23.902 1.00 50.88 90 VAL A C 1
ATOM 717 O O . VAL A 1 90 ? -34.131 -32.464 -23.800 1.00 50.88 90 VAL A O 1
ATOM 720 N N . ARG A 1 91 ? -33.085 -30.929 -25.068 1.00 39.47 91 ARG A N 1
ATOM 721 C CA . ARG A 1 91 ? -32.994 -31.770 -26.252 1.00 39.47 91 ARG A CA 1
ATOM 722 C C . ARG A 1 91 ? -32.001 -32.852 -25.869 1.00 39.47 91 ARG A C 1
ATOM 724 O O . ARG A 1 91 ? -30.811 -32.573 -25.765 1.00 39.47 91 ARG A O 1
ATOM 731 N N . ALA A 1 92 ? -32.502 -34.048 -25.576 1.00 45.16 92 ALA A N 1
ATOM 732 C CA . ALA A 1 92 ? -31.662 -35.213 -25.396 1.00 45.16 92 ALA A CA 1
ATOM 733 C C . ALA A 1 92 ? -30.902 -35.398 -26.711 1.00 45.16 92 ALA A C 1
ATOM 735 O O . ALA A 1 92 ? -31.435 -35.926 -27.686 1.00 45.16 92 ALA A O 1
ATOM 736 N N . LEU A 1 93 ? -29.679 -34.873 -26.765 1.00 44.69 93 LEU A N 1
ATOM 737 C CA . LEU A 1 93 ? -28.711 -35.225 -27.783 1.00 44.69 93 LEU A CA 1
ATOM 738 C C . LEU A 1 93 ? -28.378 -36.688 -27.518 1.00 44.69 93 LEU A C 1
ATOM 740 O O . LEU A 1 93 ? -27.502 -37.023 -26.724 1.00 44.69 93 LEU A O 1
ATOM 744 N N . GLN A 1 94 ? -29.163 -37.568 -28.134 1.00 42.25 94 GLN A N 1
ATOM 745 C CA . GLN A 1 94 ? -28.801 -38.960 -28.303 1.00 42.25 94 GLN A CA 1
ATOM 746 C C . GLN A 1 94 ? -27.422 -38.987 -28.967 1.00 42.25 94 GLN A C 1
ATOM 748 O O . GLN A 1 94 ? -27.276 -38.626 -30.131 1.00 42.25 94 GLN A O 1
ATOM 753 N N . GLY A 1 95 ? -26.417 -39.412 -28.201 1.00 47.03 95 GLY A N 1
ATOM 754 C CA . GLY A 1 95 ? -25.196 -39.976 -28.761 1.00 47.03 95 GLY A CA 1
ATOM 755 C C . GLY A 1 95 ? -23.992 -39.057 -28.948 1.00 47.03 95 GLY A C 1
ATOM 756 O O . GLY A 1 95 ? -23.174 -39.365 -29.805 1.00 47.03 95 GLY A O 1
ATOM 757 N N . GLN A 1 96 ? -23.800 -38.005 -28.148 1.00 38.00 96 GLN A N 1
ATOM 758 C CA . GLN A 1 96 ? -22.451 -37.442 -27.978 1.00 38.00 96 GLN A CA 1
ATOM 759 C C . GLN A 1 96 ? -22.086 -37.373 -26.497 1.00 38.00 96 GLN A C 1
ATOM 761 O O . GLN A 1 96 ? -22.487 -36.472 -25.765 1.00 38.00 96 GLN A O 1
ATOM 766 N N . ARG A 1 97 ? -21.337 -38.392 -26.056 1.00 36.00 97 ARG A N 1
ATOM 767 C CA . ARG A 1 97 ? -20.581 -38.368 -24.803 1.00 36.00 97 ARG A CA 1
ATOM 768 C C . ARG A 1 97 ? -19.586 -37.213 -24.895 1.00 36.00 97 ARG A C 1
ATOM 770 O O . ARG A 1 97 ? -18.652 -37.280 -25.687 1.00 36.00 97 ARG A O 1
ATOM 777 N N . PHE A 1 98 ? -19.780 -36.180 -24.084 1.00 36.56 98 PHE A N 1
ATOM 778 C CA . PHE A 1 98 ? -18.685 -35.289 -23.730 1.00 36.56 98 PHE A CA 1
ATOM 779 C C . PHE A 1 98 ? -17.710 -36.109 -22.887 1.00 36.56 98 PHE A C 1
ATOM 781 O O . PHE A 1 98 ? -18.075 -36.624 -21.833 1.00 36.56 98 PHE A O 1
ATOM 788 N N . VAL A 1 99 ? -16.516 -36.327 -23.429 1.00 36.12 99 VAL A N 1
ATOM 789 C CA . VAL A 1 99 ? -15.420 -37.010 -22.747 1.00 36.12 99 VAL A CA 1
ATOM 790 C C . VAL A 1 99 ? -14.693 -35.955 -21.922 1.00 36.12 99 VAL A C 1
ATOM 792 O O . VAL A 1 99 ? -14.191 -34.976 -22.475 1.00 36.12 99 VAL A O 1
ATOM 795 N N . ASP A 1 100 ? -14.687 -36.137 -20.603 1.00 33.38 100 ASP A N 1
ATOM 796 C CA . ASP A 1 100 ? -13.876 -35.353 -19.676 1.00 33.38 100 ASP A CA 1
ATOM 797 C C . ASP A 1 100 ? -12.393 -35.444 -20.069 1.00 33.38 100 ASP A C 1
ATOM 799 O O . ASP A 1 100 ? -11.886 -36.506 -20.432 1.00 33.38 100 ASP A O 1
ATOM 803 N N . ALA A 1 101 ? -11.685 -34.319 -19.997 1.00 40.50 101 ALA A N 1
ATOM 804 C CA . ALA A 1 101 ? -10.324 -34.138 -20.505 1.00 40.50 101 ALA A CA 1
ATOM 805 C C . ALA A 1 101 ? -9.219 -34.819 -19.659 1.00 40.50 101 ALA A C 1
ATOM 807 O O . ALA A 1 101 ? -8.173 -34.218 -19.419 1.00 40.50 101 ALA A O 1
ATOM 808 N N . GLN A 1 102 ? -9.426 -36.052 -19.179 1.00 40.53 102 GLN A N 1
ATOM 809 C CA . GLN A 1 102 ? -8.467 -36.746 -18.303 1.00 40.53 102 GLN A CA 1
ATOM 810 C C . GLN A 1 102 ? -8.116 -38.194 -18.668 1.00 40.53 102 GLN A C 1
ATOM 812 O O . GLN A 1 102 ? -7.497 -38.882 -17.865 1.00 40.53 102 GLN A O 1
ATOM 817 N N . THR A 1 103 ? -8.405 -38.681 -19.871 1.00 33.75 103 THR A N 1
ATOM 818 C CA . THR A 1 103 ? -7.897 -40.004 -20.284 1.00 33.75 103 THR A CA 1
ATOM 819 C C . THR A 1 103 ? -7.551 -40.017 -21.767 1.00 33.75 103 THR A C 1
ATOM 821 O O . THR A 1 103 ? -8.392 -40.273 -22.619 1.00 33.75 103 THR A O 1
ATOM 824 N N . GLN A 1 104 ? -6.288 -39.723 -22.074 1.00 32.09 104 GLN A N 1
ATOM 825 C CA . GLN A 1 104 ? -5.668 -40.079 -23.347 1.00 32.09 104 GLN A CA 1
ATOM 826 C C . GLN A 1 104 ? -4.389 -40.862 -23.049 1.00 32.09 104 GLN A C 1
ATOM 828 O O . GLN A 1 104 ? -3.331 -40.284 -22.822 1.00 32.09 104 GLN A O 1
ATOM 833 N N . THR A 1 105 ? -4.513 -42.185 -23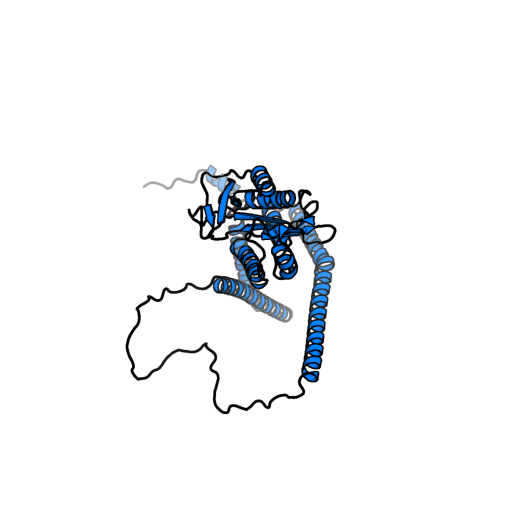.047 1.00 32.72 105 THR A N 1
ATOM 834 C CA . THR A 1 105 ? -3.418 -43.096 -23.376 1.00 32.72 105 THR A CA 1
ATOM 835 C C . THR A 1 105 ? -3.936 -44.059 -24.434 1.00 32.72 105 THR A C 1
ATOM 837 O O . THR A 1 105 ? -4.826 -44.854 -24.150 1.00 32.72 105 THR A O 1
ATOM 840 N N . GLU A 1 106 ? -3.323 -43.918 -25.608 1.00 34.34 106 GLU A N 1
ATOM 841 C CA . GLU A 1 106 ? -2.989 -44.959 -26.588 1.00 34.34 106 GLU A CA 1
ATOM 842 C C . GLU A 1 106 ? -4.021 -45.409 -27.647 1.00 34.34 106 GLU A C 1
ATOM 844 O O . GLU A 1 106 ? -5.207 -45.584 -27.381 1.00 34.34 106 GLU A O 1
ATOM 849 N N . GLU A 1 107 ? -3.435 -45.601 -28.843 1.00 32.72 107 GLU A N 1
ATOM 850 C CA . GLU A 1 107 ? -3.868 -46.263 -30.094 1.00 32.72 107 GLU A CA 1
ATOM 851 C C . GLU A 1 107 ? -4.759 -45.440 -31.055 1.00 32.72 107 GLU A C 1
ATOM 853 O O . GLU A 1 107 ? -5.930 -45.179 -30.795 1.00 32.72 107 GLU A O 1
ATOM 858 N N . GLU A 1 108 ? -4.172 -44.757 -32.054 1.00 33.59 108 GLU A N 1
ATOM 859 C CA . GLU A 1 108 ? -3.692 -45.231 -33.387 1.00 33.59 108 GLU A CA 1
ATOM 860 C C . GLU A 1 108 ? -4.822 -45.267 -34.445 1.00 33.59 108 GLU A C 1
ATOM 862 O O . GLU A 1 108 ? -5.743 -46.068 -34.355 1.00 33.59 108 GLU A O 1
ATOM 867 N N . ASP A 1 109 ? -4.838 -44.321 -35.401 1.00 30.41 109 ASP A N 1
ATOM 868 C CA . ASP A 1 109 ? -4.278 -44.511 -36.759 1.00 30.41 109 ASP A CA 1
ATOM 869 C C . ASP A 1 109 ? -4.724 -43.444 -37.791 1.00 30.41 109 ASP A C 1
ATOM 871 O O . ASP A 1 109 ? -5.860 -42.977 -37.781 1.00 30.41 109 ASP A O 1
ATOM 875 N N . GLU A 1 110 ? -3.763 -43.094 -38.664 1.00 29.48 110 GLU A N 1
ATOM 876 C CA . GLU A 1 110 ? -3.831 -42.648 -40.080 1.00 29.48 110 GLU A CA 1
ATOM 877 C C . GLU A 1 110 ? -4.919 -41.615 -40.504 1.00 29.48 110 GLU A C 1
ATOM 879 O O . GLU A 1 110 ? -6.114 -41.825 -40.372 1.00 29.48 110 GLU A O 1
ATOM 884 N N . ASP A 1 111 ? -4.644 -40.471 -41.145 1.00 32.28 111 ASP A N 1
ATOM 885 C CA . ASP A 1 111 ? -3.770 -40.290 -42.299 1.00 32.28 111 ASP A CA 1
ATOM 886 C C . ASP A 1 111 ? -3.511 -38.782 -42.586 1.00 32.28 111 ASP A C 1
ATOM 888 O O . ASP A 1 111 ? -4.405 -37.938 -42.531 1.00 32.28 111 ASP A O 1
ATOM 892 N N . LYS A 1 112 ? -2.246 -38.485 -42.905 1.00 33.41 112 LYS A N 1
ATOM 893 C CA . LYS A 1 112 ? -1.637 -37.384 -43.689 1.00 33.41 112 LYS A CA 1
ATOM 894 C C . LYS A 1 112 ? -2.378 -36.043 -43.904 1.00 33.41 112 LYS A C 1
ATOM 896 O O . LYS A 1 112 ? -3.218 -35.912 -44.789 1.00 33.41 112 LYS A O 1
ATOM 901 N N . SER A 1 113 ? -1.767 -34.979 -43.372 1.00 32.84 113 SER A N 1
ATOM 902 C CA . SER A 1 113 ? -1.293 -33.853 -44.202 1.00 32.84 113 SER A CA 1
ATOM 903 C C . SER A 1 113 ? -0.221 -33.051 -43.463 1.00 32.84 113 SER A C 1
ATOM 905 O O . SER A 1 113 ? -0.453 -32.499 -42.390 1.00 32.84 113 SER A O 1
ATOM 907 N N . GLU A 1 114 ? 0.969 -33.045 -44.047 1.00 31.05 114 GLU A N 1
ATOM 908 C CA . GLU A 1 114 ? 2.204 -32.482 -43.525 1.00 31.05 114 GLU A CA 1
ATOM 909 C C . GLU A 1 114 ? 2.359 -31.003 -43.939 1.00 31.05 114 GLU A C 1
ATOM 911 O O . GLU A 1 114 ? 1.899 -30.596 -45.007 1.00 31.05 114 GLU A O 1
ATOM 916 N N . VAL A 1 115 ? 3.117 -30.264 -43.118 1.00 29.31 115 VAL A N 1
ATOM 917 C CA . VAL A 1 115 ? 4.024 -29.147 -43.457 1.00 29.31 115 VAL A CA 1
ATOM 918 C C . VAL A 1 115 ? 3.721 -27.776 -42.810 1.00 29.31 115 VAL A C 1
ATOM 920 O O . VAL A 1 115 ? 2.769 -27.075 -43.134 1.00 29.31 115 VAL A O 1
ATOM 923 N N . LEU A 1 116 ? 4.722 -27.377 -42.005 1.00 27.33 116 LEU A N 1
ATOM 924 C CA . LEU A 1 116 ? 5.179 -26.034 -41.605 1.00 27.33 116 LEU A CA 1
ATOM 925 C C . LEU A 1 116 ? 4.635 -25.404 -40.306 1.00 27.33 116 LEU A C 1
ATOM 927 O O . LEU A 1 116 ? 3.729 -24.581 -40.333 1.00 27.33 116 LEU A O 1
ATOM 931 N N . LEU A 1 117 ? 5.334 -25.649 -39.185 1.00 29.84 117 LEU A N 1
ATOM 932 C CA . LEU A 1 117 ? 6.144 -24.624 -38.489 1.00 29.84 117 LEU A CA 1
ATOM 933 C C . LEU A 1 117 ? 6.812 -25.180 -37.214 1.00 29.84 117 LEU A C 1
ATOM 935 O O . LEU A 1 117 ? 6.149 -25.616 -36.286 1.00 29.84 117 LEU A O 1
ATOM 939 N N . GLY A 1 118 ? 8.146 -25.080 -37.177 1.00 28.47 118 GLY A N 1
ATOM 940 C CA . GLY A 1 118 ? 8.915 -24.713 -35.981 1.00 28.47 118 GLY A CA 1
ATOM 941 C C . GLY A 1 118 ? 8.985 -25.703 -34.816 1.00 28.47 118 GLY A C 1
ATOM 942 O O . GLY A 1 118 ? 8.169 -25.670 -33.904 1.00 28.47 118 GLY A O 1
ATOM 943 N N . LYS A 1 119 ? 10.075 -26.478 -34.766 1.00 37.56 119 LYS A N 1
ATOM 944 C CA . LYS A 1 119 ? 10.559 -27.155 -33.553 1.00 37.56 119 LYS A CA 1
ATOM 945 C C . LYS A 1 119 ? 10.688 -26.149 -32.397 1.00 37.56 119 LYS A C 1
ATOM 947 O O . LYS A 1 119 ? 11.573 -25.299 -32.437 1.00 37.56 119 LYS A O 1
ATOM 952 N N . SER A 1 120 ? 9.871 -26.299 -31.358 1.00 29.39 120 SER A N 1
ATOM 953 C CA . SER A 1 120 ? 10.160 -25.767 -30.025 1.00 29.39 120 SER A CA 1
ATOM 954 C C . SER A 1 120 ? 10.229 -26.934 -29.050 1.00 29.39 120 SER A C 1
ATOM 956 O O . SER A 1 120 ? 9.320 -27.757 -28.972 1.00 29.39 120 SER A O 1
ATOM 958 N N . SER A 1 121 ? 11.362 -27.034 -28.368 1.00 29.14 121 SER A N 1
ATOM 959 C CA . SER A 1 121 ? 11.638 -27.993 -27.309 1.00 29.14 121 SER A CA 1
ATOM 960 C C . SER A 1 121 ? 10.589 -27.895 -26.204 1.00 29.14 121 SER A C 1
ATOM 962 O O . SER A 1 121 ? 10.420 -26.829 -25.610 1.00 29.14 121 SER A O 1
ATOM 964 N N . LEU A 1 122 ? 9.933 -29.011 -25.889 1.00 29.84 122 LEU A N 1
ATOM 965 C CA . LEU A 1 122 ? 9.151 -29.153 -24.666 1.00 29.84 122 LEU A CA 1
ATOM 966 C C . LEU A 1 122 ? 10.096 -29.028 -23.466 1.00 29.84 122 LEU A C 1
ATOM 968 O O . LEU A 1 122 ? 10.840 -29.949 -23.135 1.00 29.84 122 LEU A O 1
ATOM 972 N N . VAL A 1 123 ? 10.085 -27.857 -22.835 1.00 34.16 123 VAL A N 1
ATOM 973 C CA . VAL A 1 123 ? 10.590 -27.673 -21.477 1.00 34.16 123 VAL A CA 1
ATOM 974 C C . VAL A 1 123 ? 9.579 -28.349 -20.557 1.00 34.16 123 VAL A C 1
ATOM 976 O O . VAL A 1 123 ? 8.409 -27.971 -20.536 1.00 34.16 123 VAL A O 1
ATOM 979 N N . ALA A 1 124 ? 10.017 -29.376 -19.831 1.00 34.91 124 ALA A N 1
ATOM 980 C CA . ALA A 1 124 ? 9.226 -29.992 -18.778 1.00 34.91 124 ALA A CA 1
ATOM 981 C C . ALA A 1 124 ? 8.913 -28.928 -17.715 1.00 34.91 124 ALA A C 1
ATOM 983 O O . ALA A 1 124 ? 9.811 -28.445 -17.023 1.00 34.91 124 ALA A O 1
ATOM 984 N N . PHE A 1 125 ? 7.645 -28.532 -17.609 1.00 31.91 125 PHE A N 1
ATOM 985 C CA . PHE A 1 125 ? 7.177 -27.733 -16.486 1.00 31.91 125 PHE A CA 1
ATOM 986 C C . PHE A 1 125 ? 7.240 -28.613 -15.236 1.00 31.91 125 PHE A C 1
ATOM 988 O O . PHE A 1 125 ? 6.547 -29.624 -15.149 1.00 31.91 125 PHE A O 1
ATOM 995 N N . GLY A 1 126 ? 8.110 -28.246 -14.292 1.00 46.28 126 GLY A N 1
ATOM 996 C CA . GLY A 1 126 ? 8.092 -28.808 -12.946 1.00 46.28 126 GLY A CA 1
ATOM 997 C C . GLY A 1 126 ? 6.734 -28.574 -12.282 1.00 46.28 126 GLY A C 1
ATOM 998 O O . GLY A 1 126 ? 6.031 -27.614 -12.610 1.00 46.28 126 GLY A O 1
ATOM 999 N N . GLU A 1 127 ? 6.370 -29.475 -11.373 1.00 41.88 127 GLU A N 1
ATOM 1000 C CA . GLU A 1 127 ? 5.092 -29.464 -10.661 1.00 41.88 127 GLU A CA 1
ATOM 1001 C C . GLU A 1 127 ? 4.794 -28.084 -10.054 1.00 41.88 127 GLU A C 1
ATOM 1003 O O . GLU A 1 127 ? 5.655 -27.427 -9.463 1.00 41.88 127 GLU A O 1
ATOM 1008 N N . SER A 1 128 ? 3.552 -27.627 -10.223 1.00 44.59 128 SER A N 1
ATOM 1009 C CA . SER A 1 128 ? 3.110 -26.315 -9.751 1.00 44.59 128 SER A CA 1
ATOM 1010 C C . SER A 1 128 ? 3.304 -26.191 -8.228 1.00 44.59 128 SER A C 1
ATOM 1012 O O . SER A 1 128 ? 2.999 -27.137 -7.498 1.00 44.59 128 SER A O 1
ATOM 1014 N N . PRO A 1 129 ? 3.696 -25.019 -7.689 1.00 48.03 129 PRO A N 1
ATOM 1015 C CA . PRO A 1 129 ? 3.786 -24.784 -6.241 1.00 48.03 129 PRO A CA 1
ATOM 1016 C C . PRO A 1 129 ? 2.487 -25.093 -5.478 1.00 48.03 129 PRO A C 1
ATOM 1018 O O . PRO A 1 129 ? 2.506 -25.349 -4.274 1.00 48.03 129 PRO A O 1
ATOM 1021 N N . MET A 1 130 ? 1.345 -25.073 -6.175 1.00 42.16 130 MET A N 1
ATOM 1022 C CA . MET A 1 130 ? 0.049 -25.463 -5.623 1.00 42.16 130 MET A CA 1
ATOM 1023 C C . MET A 1 130 ? -0.084 -26.985 -5.461 1.00 42.16 130 MET A C 1
ATOM 1025 O O . MET A 1 130 ? -0.678 -27.436 -4.486 1.00 42.16 130 MET A O 1
ATOM 1029 N N . GLN A 1 131 ? 0.502 -27.768 -6.372 1.00 44.66 131 GLN A N 1
ATOM 1030 C CA . GLN A 1 131 ? 0.521 -29.234 -6.315 1.00 44.66 131 GLN A CA 1
ATOM 1031 C C . GLN A 1 131 ? 1.450 -29.734 -5.206 1.00 44.66 131 GLN A C 1
ATOM 1033 O O . GLN A 1 131 ? 1.063 -30.628 -4.465 1.00 44.66 131 GLN A O 1
ATOM 1038 N N . LEU A 1 132 ? 2.604 -29.088 -5.004 1.00 47.16 132 LEU A N 1
ATOM 1039 C CA . LEU A 1 132 ? 3.517 -29.394 -3.894 1.00 47.16 132 LEU A CA 1
ATOM 1040 C C . LEU A 1 132 ? 2.877 -29.132 -2.522 1.00 47.16 132 LEU A C 1
ATOM 1042 O O . LEU A 1 132 ? 2.923 -29.991 -1.645 1.00 47.16 132 LEU A O 1
ATOM 1046 N N . LYS A 1 133 ? 2.195 -27.990 -2.350 1.00 46.84 133 LYS A N 1
ATOM 1047 C CA . LYS A 1 133 ? 1.476 -27.679 -1.099 1.00 46.84 133 LYS A CA 1
ATOM 1048 C C . LYS A 1 133 ? 0.282 -28.600 -0.855 1.00 46.84 133 LYS A C 1
ATOM 1050 O O . LYS A 1 133 ? -0.025 -28.910 0.295 1.00 46.84 133 LYS A O 1
ATOM 1055 N N . LEU A 1 134 ? -0.406 -29.018 -1.919 1.00 47.59 134 LEU A N 1
ATOM 1056 C CA . LEU A 1 134 ? -1.506 -29.971 -1.816 1.00 47.59 134 LEU A CA 1
ATOM 1057 C C . LEU A 1 134 ? -0.981 -31.365 -1.446 1.00 47.59 134 LEU A C 1
ATOM 1059 O O . LEU A 1 134 ? -1.507 -31.964 -0.516 1.00 47.59 134 LEU A O 1
ATOM 1063 N N . ALA A 1 135 ? 0.112 -31.814 -2.065 1.00 53.09 135 ALA A N 1
ATOM 1064 C CA . ALA A 1 135 ? 0.764 -33.087 -1.766 1.00 53.09 135 ALA A CA 1
ATOM 1065 C C . ALA A 1 135 ? 1.341 -33.141 -0.339 1.00 53.09 135 ALA A C 1
ATOM 1067 O O . ALA A 1 135 ? 1.212 -34.155 0.346 1.00 53.09 135 ALA A O 1
ATOM 1068 N N . GLU A 1 136 ? 1.933 -32.050 0.157 1.00 55.88 136 GLU A N 1
ATOM 1069 C CA . GLU A 1 136 ? 2.398 -31.952 1.548 1.00 55.88 136 GLU A CA 1
ATOM 1070 C C . GLU A 1 136 ? 1.237 -32.002 2.544 1.00 55.88 136 GLU A C 1
ATOM 1072 O O . GLU A 1 136 ? 1.312 -32.709 3.553 1.00 55.88 136 GLU A O 1
ATOM 1077 N N . LYS A 1 137 ? 0.138 -31.305 2.238 1.00 55.38 137 LYS A N 1
ATOM 1078 C CA . LYS A 1 137 ? -1.071 -31.316 3.064 1.00 55.38 137 LYS A CA 1
ATOM 1079 C C . LYS A 1 137 ? -1.748 -32.687 3.059 1.00 55.38 137 LYS A C 1
ATOM 1081 O O . LYS A 1 137 ? -2.176 -33.150 4.109 1.00 55.38 137 LYS A O 1
ATOM 1086 N N . GLU A 1 138 ? -1.800 -33.359 1.913 1.00 62.50 138 GLU A N 1
ATOM 1087 C CA . GLU A 1 138 ? -2.310 -34.727 1.789 1.00 62.50 138 GLU A CA 1
ATOM 1088 C C . GLU A 1 138 ? -1.428 -35.730 2.537 1.00 62.50 138 GLU A C 1
ATOM 1090 O O . GLU A 1 138 ? -1.946 -36.627 3.198 1.00 62.50 138 GLU A O 1
ATOM 1095 N N . LYS A 1 139 ? -0.102 -35.561 2.508 1.00 63.38 139 LYS A N 1
ATOM 1096 C CA . LYS A 1 139 ? 0.829 -36.400 3.274 1.00 63.38 139 LYS A CA 1
ATOM 1097 C C . LYS A 1 139 ? 0.664 -36.206 4.783 1.00 63.38 139 LYS A C 1
ATOM 1099 O O . LYS A 1 139 ? 0.684 -37.186 5.523 1.00 63.38 139 LYS A O 1
ATOM 1104 N N . GLN A 1 140 ? 0.476 -34.967 5.240 1.00 53.38 140 GLN A N 1
ATOM 1105 C CA . GLN A 1 140 ? 0.180 -34.681 6.646 1.00 53.38 140 GLN A CA 1
ATOM 1106 C C . GLN A 1 140 ? -1.188 -35.218 7.066 1.00 53.38 140 GLN A C 1
ATOM 1108 O O . GLN A 1 140 ? -1.302 -35.777 8.153 1.00 53.38 140 GLN A O 1
ATOM 1113 N N . GLN A 1 141 ? -2.200 -35.102 6.205 1.00 59.59 141 GLN A N 1
ATOM 1114 C CA . GLN A 1 141 ? -3.531 -35.634 6.480 1.00 59.59 141 GLN A CA 1
ATOM 1115 C C . GLN A 1 141 ? -3.502 -37.163 6.606 1.00 59.59 141 GLN A C 1
ATOM 1117 O O . GLN A 1 141 ? -4.021 -37.688 7.580 1.00 59.59 141 GLN A O 1
ATOM 1122 N N . ARG A 1 142 ? -2.783 -37.864 5.718 1.00 63.91 142 ARG A N 1
ATOM 1123 C CA . ARG A 1 142 ? -2.610 -39.326 5.798 1.00 63.91 142 ARG A CA 1
ATOM 1124 C C . ARG A 1 142 ? -1.934 -39.783 7.091 1.00 63.91 142 ARG A C 1
ATOM 1126 O O . ARG A 1 142 ? -2.373 -40.751 7.689 1.00 63.91 142 ARG A O 1
ATOM 1133 N N . LEU A 1 143 ? -0.909 -39.065 7.558 1.00 59.59 143 LEU A N 1
ATOM 1134 C CA . LEU A 1 143 ? -0.241 -39.378 8.831 1.00 59.59 143 LEU A CA 1
ATOM 1135 C C . LEU A 1 143 ? -1.173 -39.213 10.042 1.00 59.59 143 LEU A C 1
ATOM 1137 O O . LEU A 1 143 ? -1.044 -39.937 11.032 1.00 59.59 143 LEU A O 1
ATOM 1141 N N . ILE A 1 144 ? -2.090 -38.247 9.975 1.00 60.69 144 ILE A N 1
ATOM 1142 C CA . ILE A 1 144 ? -3.106 -38.030 11.007 1.00 60.69 144 ILE A CA 1
ATOM 1143 C C . ILE A 1 144 ? -4.156 -39.140 10.941 1.00 60.69 144 ILE A C 1
ATOM 1145 O O . ILE A 1 144 ? -4.471 -39.716 11.979 1.00 60.69 144 ILE A O 1
ATOM 1149 N N . ASP A 1 145 ? -4.637 -39.477 9.747 1.00 67.56 145 ASP A N 1
ATOM 1150 C CA . ASP A 1 145 ? -5.640 -40.523 9.542 1.00 67.56 145 ASP A CA 1
ATOM 1151 C C . ASP A 1 145 ? -5.102 -41.899 9.997 1.00 67.56 145 ASP A C 1
ATOM 1153 O O . ASP A 1 145 ? -5.758 -42.583 10.778 1.00 67.56 145 ASP A O 1
ATOM 1157 N N . ASP A 1 146 ? -3.849 -42.239 9.666 1.00 66.81 146 ASP A N 1
ATOM 1158 C CA . ASP A 1 146 ? -3.180 -43.460 10.149 1.00 66.81 146 ASP A CA 1
ATOM 1159 C C . ASP A 1 146 ? -3.050 -43.485 11.687 1.00 66.81 146 ASP A C 1
ATOM 1161 O O . ASP A 1 146 ? -3.113 -44.539 12.326 1.00 66.81 146 ASP A O 1
ATOM 1165 N N . SER A 1 147 ? -2.866 -42.318 12.315 1.00 58.72 147 SER A N 1
ATOM 1166 C CA . SER A 1 147 ? -2.800 -42.207 13.778 1.00 58.72 147 SER A CA 1
ATOM 1167 C C . SER A 1 147 ? -4.169 -42.410 14.429 1.00 58.72 147 SER A C 1
ATOM 1169 O O . SER A 1 147 ? -4.254 -43.017 15.498 1.00 58.72 147 SER A O 1
ATOM 1171 N N . VAL A 1 148 ? -5.237 -41.928 13.790 1.00 68.62 148 VAL A N 1
ATOM 1172 C CA . VAL A 1 148 ? -6.619 -42.127 14.244 1.00 68.62 148 VAL A CA 1
ATOM 1173 C C . VAL A 1 148 ? -7.001 -43.603 14.137 1.00 68.62 148 VAL A C 1
ATOM 1175 O O . VAL A 1 148 ? -7.448 -44.170 15.133 1.00 68.62 148 VAL A O 1
ATOM 1178 N N . ASP A 1 149 ? -6.709 -44.255 13.011 1.00 68.31 149 ASP A N 1
ATOM 1179 C CA . ASP A 1 149 ? -6.977 -45.685 12.807 1.00 68.31 149 ASP A CA 1
ATOM 1180 C C . ASP A 1 149 ? -6.257 -46.564 13.843 1.00 68.31 149 ASP A C 1
ATOM 1182 O O . ASP A 1 149 ? -6.822 -47.521 14.383 1.00 68.31 149 ASP A O 1
ATOM 1186 N N . ASN A 1 150 ? -5.007 -46.232 14.177 1.00 65.50 150 ASN A N 1
ATOM 1187 C CA . ASN A 1 150 ? -4.260 -46.957 15.203 1.00 65.50 150 ASN A CA 1
ATOM 1188 C C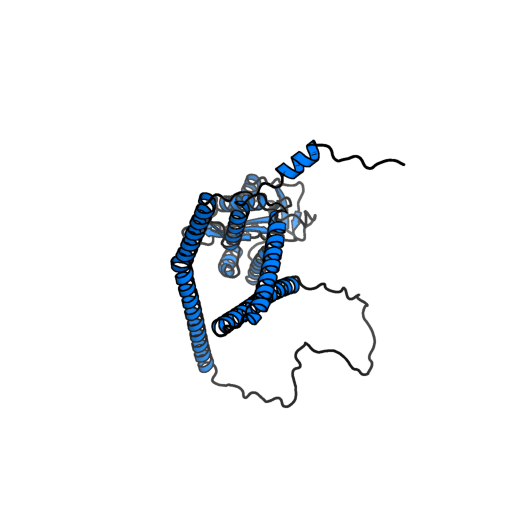 . ASN A 1 150 ? -4.853 -46.755 16.608 1.00 65.50 150 ASN A C 1
ATOM 1190 O O . ASN A 1 150 ? -4.910 -47.704 17.394 1.00 65.50 150 ASN A O 1
ATOM 1194 N N . LEU A 1 151 ? -5.345 -45.553 16.925 1.00 61.28 151 LEU A N 1
ATOM 1195 C CA . LEU A 1 151 ? -6.023 -45.271 18.194 1.00 61.28 151 LEU A CA 1
ATOM 1196 C C . LEU A 1 151 ? -7.387 -45.961 18.299 1.00 61.28 151 LEU A C 1
ATOM 1198 O O . LEU A 1 151 ? -7.742 -46.440 19.381 1.00 61.28 151 LEU A O 1
ATOM 1202 N N . GLU A 1 152 ? -8.129 -46.070 17.200 1.00 70.81 152 GLU A N 1
ATOM 1203 C CA . GLU A 1 152 ? -9.376 -46.835 17.154 1.00 70.81 152 GLU A CA 1
ATOM 1204 C C . GLU A 1 152 ? -9.117 -48.327 17.388 1.00 70.81 152 GLU A C 1
ATOM 1206 O O . GLU A 1 152 ? -9.744 -48.929 18.262 1.00 70.81 152 GLU A O 1
ATOM 1211 N N . ARG A 1 153 ? -8.096 -48.904 16.740 1.00 65.00 153 ARG A N 1
ATOM 1212 C CA . ARG A 1 153 ? -7.689 -50.306 16.961 1.00 65.00 153 ARG A CA 1
ATOM 1213 C C . ARG A 1 153 ? -7.268 -50.591 18.402 1.00 65.00 153 ARG A C 1
ATOM 1215 O O . ARG A 1 153 ? -7.584 -51.657 18.935 1.00 65.00 153 ARG A O 1
ATOM 1222 N N . LEU A 1 154 ? -6.575 -49.654 19.048 1.00 58.56 154 LEU A N 1
ATOM 1223 C CA . LEU A 1 154 ? -6.211 -49.762 20.465 1.00 58.56 154 LEU A CA 1
ATOM 1224 C C . LEU A 1 154 ? -7.430 -49.650 21.372 1.00 58.56 154 LEU A C 1
ATOM 1226 O O . LEU A 1 154 ? -7.534 -50.383 22.352 1.00 58.56 154 LEU A O 1
ATOM 1230 N N . THR A 1 155 ? -8.361 -48.761 21.037 1.00 66.69 155 THR A N 1
ATOM 1231 C CA . THR A 1 155 ? -9.612 -48.590 21.778 1.00 66.69 155 THR A CA 1
ATOM 1232 C C . THR A 1 155 ? -10.463 -49.855 21.707 1.00 66.69 155 THR A C 1
ATOM 1234 O O . THR A 1 155 ? -10.998 -50.293 22.726 1.00 66.69 155 THR A O 1
ATOM 1237 N N . ASP A 1 156 ? -10.539 -50.490 20.541 1.00 65.62 156 ASP A N 1
ATOM 1238 C CA . ASP A 1 156 ? -11.271 -51.743 20.364 1.00 65.62 156 ASP A CA 1
ATOM 1239 C C . ASP A 1 156 ? -10.557 -52.929 21.024 1.00 65.62 156 ASP A C 1
ATOM 1241 O O . ASP A 1 156 ? -11.201 -53.759 21.667 1.00 65.62 156 ASP A O 1
ATOM 1245 N N . SER A 1 157 ? -9.222 -52.953 20.991 1.00 57.56 157 SER A N 1
ATOM 1246 C CA . SER A 1 157 ? -8.426 -53.948 21.723 1.00 57.56 157 SER A CA 1
ATOM 1247 C C . SER A 1 157 ? -8.562 -53.793 23.245 1.00 57.56 157 SER A C 1
ATOM 1249 O O . SER A 1 157 ? -8.626 -54.791 23.959 1.00 57.56 157 SER A O 1
ATOM 1251 N N . LEU A 1 158 ? -8.670 -52.560 23.756 1.00 57.69 158 LEU A N 1
ATOM 1252 C CA . LEU A 1 158 ? -8.913 -52.266 25.175 1.00 57.69 158 LEU A CA 1
ATOM 1253 C C . LEU A 1 158 ? -10.328 -52.649 25.617 1.00 57.69 158 LEU A C 1
ATOM 1255 O O . LEU A 1 158 ? -10.498 -53.171 26.718 1.00 57.69 158 LEU A O 1
ATOM 1259 N N . LYS A 1 159 ? -11.339 -52.433 24.766 1.00 63.19 159 LYS A N 1
ATOM 1260 C CA . LYS A 1 159 ? -12.706 -52.916 25.018 1.00 63.19 159 LYS A CA 1
ATOM 1261 C C . LYS A 1 159 ? -12.745 -54.443 25.086 1.00 63.19 159 LYS A C 1
ATOM 1263 O O . LYS A 1 159 ? -13.344 -54.982 26.009 1.00 63.19 159 LYS A O 1
ATOM 1268 N N . PHE A 1 160 ? -12.046 -55.125 24.177 1.00 55.34 160 PHE A N 1
ATOM 1269 C CA . PHE A 1 160 ? -11.961 -56.588 24.159 1.00 55.34 160 PHE A CA 1
ATOM 1270 C C . PHE A 1 160 ? -11.172 -57.153 25.357 1.00 55.34 160 PHE A C 1
ATOM 1272 O O . PHE A 1 160 ? -11.590 -58.130 25.976 1.00 55.34 160 PHE A O 1
ATOM 1279 N N . ALA A 1 161 ? -10.073 -56.504 25.755 1.00 53.00 161 ALA A N 1
ATOM 1280 C CA . ALA A 1 161 ? -9.306 -56.870 26.950 1.00 53.00 161 ALA A CA 1
ATOM 1281 C C . ALA A 1 161 ? -10.080 -56.636 28.264 1.00 53.00 161 ALA A C 1
ATOM 1283 O O . ALA A 1 161 ? -9.786 -57.278 29.270 1.00 53.00 161 ALA A O 1
ATOM 1284 N N . GLY A 1 162 ? -11.083 -55.749 28.261 1.00 54.69 162 GLY A N 1
ATOM 1285 C CA . GLY A 1 162 ? -12.011 -55.563 29.380 1.00 54.69 162 GLY A CA 1
ATOM 1286 C C . GLY A 1 162 ? -12.988 -56.728 29.586 1.00 54.69 162 GLY A C 1
ATOM 1287 O O . GLY A 1 162 ? -13.508 -56.884 30.690 1.00 54.69 162 GLY A O 1
ATOM 1288 N N . GLU A 1 163 ? -13.213 -57.561 28.563 1.00 57.59 163 GLU A N 1
ATOM 1289 C CA . GLU A 1 163 ? -14.153 -58.693 28.603 1.00 57.59 163 GLU A CA 1
ATOM 1290 C C . GLU A 1 163 ? -13.468 -60.063 28.764 1.00 57.59 163 GLU A C 1
ATOM 1292 O O . GLU A 1 163 ? -14.115 -61.020 29.192 1.00 57.59 163 GLU A O 1
ATOM 1297 N N . VAL A 1 164 ? -12.164 -60.184 28.487 1.00 53.84 164 VAL A N 1
ATOM 1298 C CA . VAL A 1 164 ? -11.452 -61.475 28.486 1.00 53.84 164 VAL A CA 1
ATOM 1299 C C . VAL A 1 164 ? -10.404 -61.549 29.599 1.00 53.84 164 VAL A C 1
ATOM 1301 O O . VAL A 1 164 ? -9.416 -60.823 29.613 1.00 53.84 164 VAL A O 1
ATOM 1304 N N . SER A 1 165 ? -10.590 -62.492 30.525 1.00 54.53 165 SER A N 1
ATOM 1305 C CA . SER A 1 165 ? -9.711 -62.757 31.678 1.00 54.53 165 SER A CA 1
ATOM 1306 C C . SER A 1 165 ? -8.478 -63.620 31.348 1.00 54.53 165 SER A C 1
ATOM 1308 O O . SER A 1 165 ? -8.010 -64.360 32.213 1.00 54.53 165 SER A O 1
ATOM 1310 N N . ASP A 1 166 ? -7.979 -63.592 30.108 1.00 54.78 166 ASP A N 1
ATOM 1311 C CA . ASP A 1 166 ? -6.920 -64.501 29.648 1.00 54.78 166 ASP A CA 1
ATOM 1312 C C . ASP A 1 166 ? -5.577 -63.773 29.445 1.00 54.78 166 ASP A C 1
ATOM 1314 O O . ASP A 1 166 ? -5.464 -62.790 28.710 1.00 54.78 166 ASP A O 1
ATOM 1318 N N . LEU A 1 167 ? -4.532 -64.265 30.119 1.00 52.69 167 LEU A N 1
ATOM 1319 C CA . LEU A 1 167 ? -3.204 -63.639 30.225 1.00 52.69 167 LEU A CA 1
ATOM 1320 C C . LEU A 1 167 ? -2.425 -63.608 28.900 1.00 52.69 167 LEU A C 1
ATOM 1322 O O . LEU A 1 167 ? -1.445 -62.872 28.774 1.00 52.69 167 LEU A O 1
ATOM 1326 N N . SER A 1 168 ? -2.848 -64.392 27.909 1.00 56.78 168 SER A N 1
ATOM 1327 C CA . SER A 1 168 ? -2.228 -64.453 26.583 1.00 56.78 168 SER A CA 1
ATOM 1328 C C . SER A 1 168 ? -2.513 -63.206 25.731 1.00 56.78 168 SER A C 1
ATOM 1330 O O . SER A 1 168 ? -1.658 -62.822 24.935 1.00 56.78 168 SER A O 1
ATOM 1332 N N . ALA A 1 169 ? -3.635 -62.508 25.956 1.00 53.41 169 ALA A N 1
ATOM 1333 C CA . ALA A 1 169 ? -3.984 -61.257 25.270 1.00 53.41 169 ALA A CA 1
ATOM 1334 C C . ALA A 1 169 ? -3.134 -60.052 25.735 1.00 53.41 169 ALA A C 1
ATOM 1336 O O . ALA A 1 169 ? -2.889 -59.115 24.974 1.00 53.41 169 ALA A O 1
ATOM 1337 N N . LEU A 1 170 ? -2.614 -60.098 26.967 1.00 51.78 170 LEU A N 1
ATOM 1338 C CA . LEU A 1 170 ? -1.766 -59.049 27.547 1.00 51.78 170 LEU A CA 1
ATOM 1339 C C . LEU A 1 170 ? -0.372 -58.965 26.903 1.00 51.78 170 LEU A C 1
ATOM 1341 O O . LEU A 1 170 ? 0.248 -57.902 26.933 1.00 51.78 170 LEU A O 1
ATOM 1345 N N . SER A 1 171 ? 0.132 -60.053 26.307 1.00 57.62 171 SER A N 1
ATOM 1346 C CA . SER A 1 171 ? 1.442 -60.048 25.639 1.00 57.62 171 SER A CA 1
ATOM 1347 C C . SER A 1 171 ? 1.403 -59.301 24.301 1.00 57.62 171 SER A C 1
ATOM 1349 O O . SER A 1 171 ? 2.310 -58.521 24.015 1.00 57.62 171 SER A O 1
ATOM 1351 N N . GLY A 1 172 ? 0.318 -59.459 23.533 1.00 55.06 172 GLY A N 1
ATOM 1352 C CA . GLY A 1 172 ? 0.060 -58.687 22.313 1.00 55.06 172 GLY A CA 1
ATOM 1353 C C . GLY A 1 172 ? -0.147 -57.200 22.606 1.00 55.06 172 GLY A C 1
ATOM 1354 O O . GLY A 1 172 ? 0.414 -56.352 21.916 1.00 55.06 172 GLY A O 1
ATOM 1355 N N . PHE A 1 173 ? -0.854 -56.886 23.697 1.00 55.22 173 PHE A N 1
ATOM 1356 C CA . PHE A 1 173 ? -1.019 -55.509 24.168 1.00 55.22 173 PHE A CA 1
ATOM 1357 C C . PHE A 1 173 ? 0.316 -54.871 24.569 1.00 55.22 173 PHE A C 1
ATOM 1359 O O . PHE A 1 173 ? 0.586 -53.724 24.226 1.00 55.22 173 PHE A O 1
ATOM 1366 N N . LYS A 1 174 ? 1.192 -55.624 25.247 1.00 57.28 174 LYS A N 1
ATOM 1367 C CA . LYS A 1 174 ? 2.528 -55.139 25.614 1.00 57.28 174 LYS A CA 1
ATOM 1368 C C . LYS A 1 174 ? 3.348 -54.757 24.379 1.00 57.28 174 LYS A C 1
ATOM 1370 O O . LYS A 1 174 ? 3.960 -53.696 24.389 1.00 57.28 174 LYS A O 1
ATOM 1375 N N . TYR A 1 175 ? 3.311 -55.578 23.329 1.00 58.44 175 TYR A N 1
ATOM 1376 C CA . TYR A 1 175 ? 4.016 -55.301 22.076 1.00 58.44 175 TYR A CA 1
ATOM 1377 C C . TYR A 1 175 ? 3.480 -54.039 21.380 1.00 58.44 175 TYR A C 1
ATOM 1379 O O . TYR A 1 175 ? 4.260 -53.187 20.968 1.00 58.44 175 TYR A O 1
ATOM 1387 N N . GLN A 1 176 ? 2.156 -53.865 21.332 1.00 56.94 176 GLN A N 1
ATOM 1388 C CA . GLN A 1 176 ? 1.528 -52.665 20.762 1.00 56.94 176 GLN A CA 1
ATOM 1389 C C . GLN A 1 176 ? 1.844 -51.395 21.565 1.00 56.94 176 GLN A C 1
ATOM 1391 O O . GLN A 1 176 ? 2.073 -50.333 20.991 1.00 56.94 176 GLN A O 1
ATOM 1396 N N . VAL A 1 177 ? 1.902 -51.491 22.895 1.00 62.47 177 VAL A N 1
ATOM 1397 C CA . VAL A 1 177 ? 2.305 -50.367 23.752 1.00 62.47 177 VAL A CA 1
ATOM 1398 C C . VAL A 1 177 ? 3.790 -50.039 23.571 1.00 62.47 177 VAL A C 1
ATOM 1400 O O . VAL A 1 177 ? 4.131 -48.857 23.542 1.00 62.47 177 VAL A O 1
ATOM 1403 N N . GLU A 1 178 ? 4.661 -51.041 23.406 1.00 65.19 178 GLU A N 1
ATOM 1404 C CA . GLU A 1 178 ? 6.091 -50.863 23.086 1.00 65.19 178 GLU A CA 1
ATOM 1405 C C . GLU A 1 178 ? 6.303 -50.202 21.715 1.00 65.19 178 GLU A C 1
ATOM 1407 O O . GLU A 1 178 ? 7.158 -49.329 21.568 1.00 65.19 178 GLU A O 1
ATOM 1412 N N . GLU A 1 179 ? 5.487 -50.549 20.720 1.00 63.69 179 GLU A N 1
ATOM 1413 C CA . GLU A 1 179 ? 5.520 -49.928 19.394 1.00 63.69 179 GLU A CA 1
ATOM 1414 C C . GLU A 1 179 ? 5.090 -48.452 19.447 1.00 63.69 179 GLU A C 1
ATOM 1416 O O . GLU A 1 179 ? 5.765 -47.588 18.885 1.00 63.69 179 GLU A O 1
ATOM 1421 N N . LEU A 1 180 ? 4.045 -48.128 20.219 1.00 53.25 180 LEU A N 1
ATOM 1422 C CA . LEU A 1 180 ? 3.620 -46.743 20.456 1.00 53.25 180 LEU A CA 1
ATOM 1423 C C . LEU A 1 180 ? 4.627 -45.936 21.270 1.00 53.25 180 LEU A C 1
ATOM 1425 O O . LEU A 1 180 ? 4.784 -44.743 21.020 1.00 53.25 180 LEU A O 1
ATOM 1429 N N . THR A 1 181 ? 5.297 -46.551 22.247 1.00 62.66 181 THR A N 1
ATOM 1430 C CA . THR A 1 181 ? 6.336 -45.852 23.017 1.00 62.66 181 THR A CA 1
ATOM 1431 C C . THR A 1 181 ? 7.552 -45.577 22.150 1.00 62.66 181 THR A C 1
ATOM 1433 O O . THR A 1 181 ? 8.025 -44.447 22.150 1.00 62.66 181 THR A O 1
ATOM 1436 N N . ASN A 1 182 ? 7.976 -46.528 21.315 1.00 60.81 182 ASN A N 1
ATOM 1437 C CA . ASN A 1 182 ? 9.039 -46.292 20.338 1.00 60.81 182 ASN A CA 1
ATOM 1438 C C . ASN A 1 182 ? 8.654 -45.230 19.297 1.00 60.81 182 ASN A C 1
ATOM 1440 O O . ASN A 1 182 ? 9.485 -44.390 18.959 1.00 60.81 182 ASN A O 1
ATOM 1444 N N . TYR A 1 183 ? 7.406 -45.212 18.818 1.00 54.06 183 TYR A N 1
ATOM 1445 C CA . TYR A 1 183 ? 6.926 -44.201 17.869 1.00 54.06 183 TYR A CA 1
ATOM 1446 C C . TYR A 1 183 ? 6.784 -42.812 18.516 1.00 54.06 183 TYR A C 1
ATOM 1448 O O . TYR A 1 183 ? 7.175 -41.804 17.927 1.00 54.06 183 TYR A O 1
ATOM 1456 N N . SER A 1 184 ? 6.305 -42.750 19.762 1.00 52.53 184 SER A N 1
ATOM 1457 C CA . SER A 1 184 ? 6.284 -41.533 20.582 1.00 52.53 184 SER A CA 1
ATOM 1458 C C . SER A 1 184 ? 7.696 -41.020 20.852 1.00 52.53 184 SER A C 1
ATOM 1460 O O . SER A 1 184 ? 7.928 -39.817 20.766 1.00 52.53 184 SER A O 1
ATOM 1462 N N . ASP A 1 185 ? 8.652 -41.906 21.125 1.00 55.50 185 ASP A N 1
ATOM 1463 C CA . ASP A 1 185 ? 10.061 -41.550 21.278 1.00 55.50 185 ASP A CA 1
ATOM 1464 C C . ASP A 1 185 ? 10.652 -41.070 19.950 1.00 55.50 185 ASP A C 1
ATOM 1466 O O . ASP A 1 185 ? 11.426 -40.119 19.934 1.00 55.50 185 ASP A O 1
ATOM 1470 N N . GLN A 1 186 ? 10.236 -41.627 18.813 1.00 54.81 186 GLN A N 1
ATOM 1471 C CA . GLN A 1 186 ? 10.643 -41.155 17.489 1.00 54.81 186 GLN A CA 1
ATOM 1472 C C . GLN A 1 186 ? 10.078 -39.761 17.175 1.00 54.81 186 GLN A C 1
ATOM 1474 O O . GLN A 1 186 ? 10.806 -38.897 16.681 1.00 54.81 186 GLN A O 1
ATOM 1479 N N . LEU A 1 187 ? 8.815 -39.494 17.520 1.00 50.47 187 LEU A N 1
ATOM 1480 C CA . LEU A 1 187 ? 8.196 -38.167 17.429 1.00 50.47 187 LEU A CA 1
ATOM 1481 C C . LEU A 1 187 ? 8.847 -37.175 18.398 1.00 50.47 187 LEU A C 1
ATOM 1483 O O . LEU A 1 187 ? 9.128 -36.039 18.014 1.00 50.47 187 LEU A O 1
ATOM 1487 N N . ALA A 1 188 ? 9.160 -37.609 19.619 1.00 56.12 188 ALA A N 1
ATOM 1488 C CA . ALA A 1 188 ? 9.880 -36.817 20.604 1.00 56.12 188 ALA A CA 1
ATOM 1489 C C . ALA A 1 188 ? 11.311 -36.527 20.146 1.00 56.12 188 ALA A C 1
ATOM 1491 O O . ALA A 1 188 ? 11.773 -35.412 20.333 1.00 56.12 188 ALA A O 1
ATOM 1492 N N . MET A 1 189 ? 11.991 -37.463 19.479 1.00 46.12 189 MET A N 1
ATOM 1493 C CA . MET A 1 189 ? 13.323 -37.272 18.898 1.00 46.12 189 MET A CA 1
ATOM 1494 C C . MET A 1 189 ? 13.293 -36.400 17.640 1.00 46.12 189 MET A C 1
ATOM 1496 O O . MET A 1 189 ? 14.227 -35.637 17.415 1.00 46.12 189 MET A O 1
ATOM 1500 N N . THR A 1 190 ? 12.211 -36.434 16.858 1.00 44.06 190 THR A N 1
ATOM 1501 C CA . THR A 1 190 ? 11.989 -35.529 15.715 1.00 44.06 190 THR A CA 1
ATOM 1502 C C . THR A 1 190 ? 11.692 -34.106 16.206 1.00 44.06 190 THR A C 1
ATOM 1504 O O . THR A 1 190 ? 12.282 -33.140 15.721 1.00 44.06 190 THR A O 1
ATOM 1507 N N . GLY A 1 191 ? 10.871 -33.972 17.252 1.00 44.06 191 GLY A N 1
ATOM 1508 C CA . GLY A 1 191 ? 10.625 -32.715 17.962 1.00 44.06 191 GLY A CA 1
ATOM 1509 C C . GLY A 1 191 ? 11.865 -32.192 18.694 1.00 44.06 191 GLY A C 1
ATOM 1510 O O . GLY A 1 191 ? 12.153 -31.002 18.641 1.00 44.06 191 GLY A O 1
ATOM 1511 N N . TYR A 1 192 ? 12.662 -33.074 19.300 1.00 39.84 192 TYR A N 1
ATOM 1512 C CA . TYR A 1 192 ? 13.924 -32.750 19.967 1.00 39.84 192 TYR A CA 1
ATOM 1513 C C . TYR A 1 192 ? 15.030 -32.413 18.960 1.00 39.84 192 TYR A C 1
ATOM 1515 O O . TYR A 1 192 ? 15.854 -31.550 19.238 1.00 39.84 192 TYR A O 1
ATOM 1523 N N . SER A 1 193 ? 15.028 -33.012 17.765 1.00 34.06 193 SER A N 1
ATOM 1524 C CA . SER A 1 193 ? 15.902 -32.626 16.652 1.00 34.06 193 SER A CA 1
ATOM 1525 C C . SER A 1 193 ? 15.546 -31.233 16.134 1.00 34.06 193 SER A C 1
ATOM 1527 O O . SER A 1 193 ? 16.458 -30.440 15.925 1.00 34.06 193 SER A O 1
ATOM 1529 N N . MET A 1 194 ? 14.252 -30.893 16.026 1.00 37.50 194 MET A N 1
ATOM 1530 C CA . MET A 1 194 ? 13.812 -29.515 15.752 1.00 37.50 194 MET A CA 1
ATOM 1531 C C . MET A 1 194 ? 14.165 -28.543 16.889 1.00 37.50 194 MET A C 1
ATOM 1533 O O . MET A 1 194 ? 14.459 -27.379 16.638 1.00 37.50 194 MET A O 1
ATOM 1537 N N . MET A 1 195 ? 14.184 -29.015 18.137 1.00 38.66 195 MET A N 1
ATOM 1538 C CA . MET A 1 195 ? 14.520 -28.208 19.316 1.00 38.66 195 MET A CA 1
ATOM 1539 C C . MET A 1 195 ? 16.041 -28.032 19.514 1.00 38.66 195 MET A C 1
ATOM 1541 O O . MET A 1 195 ? 16.475 -27.037 20.094 1.00 38.66 195 MET A O 1
ATOM 1545 N N . LYS A 1 196 ? 16.862 -28.979 19.033 1.00 34.03 196 LYS A N 1
ATOM 1546 C CA . LYS A 1 196 ? 18.333 -28.987 19.149 1.00 34.03 196 LYS A CA 1
ATOM 1547 C C . LYS A 1 196 ? 19.033 -28.390 17.920 1.00 34.03 196 LYS A C 1
ATOM 1549 O O . LYS A 1 196 ? 20.161 -27.914 18.058 1.00 34.03 196 LYS A O 1
ATOM 1554 N N . SER A 1 197 ? 18.374 -28.321 16.758 1.00 34.97 197 SER A N 1
ATOM 1555 C CA . SER A 1 197 ? 18.718 -27.359 15.701 1.00 34.97 197 SER A CA 1
ATOM 1556 C C . SER A 1 197 ? 18.273 -25.963 16.158 1.00 34.97 197 SER A C 1
ATOM 1558 O O . SER A 1 197 ? 17.163 -25.526 15.877 1.00 34.97 197 SER A O 1
ATOM 1560 N N . GLY A 1 198 ? 19.106 -25.337 16.990 1.00 32.97 198 GLY A N 1
ATOM 1561 C CA . GLY A 1 198 ? 18.729 -24.254 17.896 1.00 32.97 198 GLY A CA 1
ATOM 1562 C C . GLY A 1 198 ? 17.950 -23.081 17.290 1.00 32.97 198 GLY A C 1
ATOM 1563 O O . GLY A 1 198 ? 18.382 -22.452 16.328 1.00 32.97 198 GLY A O 1
ATOM 1564 N N . LEU A 1 199 ? 16.853 -22.730 17.964 1.00 35.00 199 LEU A N 1
ATOM 1565 C CA . LEU A 1 199 ? 16.164 -21.446 17.854 1.00 35.00 199 LEU A CA 1
ATOM 1566 C C . LEU A 1 199 ? 16.428 -20.611 19.120 1.00 35.00 199 LEU A C 1
ATOM 1568 O O . LEU A 1 199 ? 16.096 -21.057 20.223 1.00 35.00 199 LEU A O 1
ATOM 1572 N N . PRO A 1 200 ? 16.964 -19.385 19.004 1.00 36.00 200 PRO A N 1
ATOM 1573 C CA . PRO A 1 200 ? 16.794 -18.360 20.020 1.00 36.00 200 PRO A CA 1
ATOM 1574 C C . PRO A 1 200 ? 15.425 -17.671 19.849 1.00 36.00 200 PRO A C 1
ATOM 1576 O O . PRO A 1 200 ? 15.109 -17.165 18.776 1.00 36.00 200 PRO A O 1
ATOM 1579 N N . GLY A 1 201 ? 14.636 -17.589 20.928 1.00 38.62 201 GLY A N 1
ATOM 1580 C CA . GLY A 1 201 ? 13.544 -16.610 21.055 1.00 38.62 201 GLY A CA 1
ATOM 1581 C C . GLY A 1 201 ? 12.116 -17.167 21.003 1.00 38.62 201 GLY A C 1
ATOM 1582 O O . GLY A 1 201 ? 11.437 -17.131 19.985 1.00 38.62 201 GLY A O 1
ATOM 1583 N N . HIS A 1 202 ? 11.590 -17.564 22.162 1.00 40.94 202 HIS A N 1
ATOM 1584 C CA . HIS A 1 202 ? 10.158 -17.847 22.359 1.00 40.94 202 HIS A CA 1
ATOM 1585 C C . HIS A 1 202 ? 9.269 -16.588 22.186 1.00 40.94 202 HIS A C 1
ATOM 1587 O O . HIS A 1 202 ? 8.052 -16.682 22.030 1.00 40.94 202 HIS A O 1
ATOM 1593 N N . GLU A 1 203 ? 9.881 -15.400 22.196 1.00 42.38 203 GLU A N 1
ATOM 1594 C CA . GLU A 1 203 ? 9.254 -14.106 21.904 1.00 42.38 203 GLU A CA 1
ATOM 1595 C C . GLU A 1 203 ? 9.046 -13.891 20.395 1.00 42.38 203 GLU A C 1
ATOM 1597 O O . GLU A 1 203 ? 8.093 -13.225 19.982 1.00 42.38 203 GLU A O 1
ATOM 1602 N N . THR A 1 204 ? 9.896 -14.505 19.567 1.00 48.53 204 THR A N 1
ATOM 1603 C CA . THR A 1 204 ? 9.919 -14.328 18.114 1.00 48.53 204 THR A CA 1
ATOM 1604 C C . THR A 1 204 ? 8.738 -15.020 17.457 1.00 48.53 204 THR A C 1
ATOM 1606 O O . THR A 1 204 ? 8.071 -14.379 16.666 1.00 48.53 204 THR A O 1
ATOM 1609 N N . ALA A 1 205 ? 8.370 -16.237 17.874 1.00 48.34 205 ALA A N 1
ATOM 1610 C CA . ALA A 1 205 ? 7.229 -16.953 17.294 1.00 48.34 205 ALA A CA 1
ATOM 1611 C C . ALA A 1 205 ? 5.892 -16.226 17.541 1.00 48.34 205 ALA A C 1
ATOM 1613 O O . ALA A 1 205 ? 5.112 -16.016 16.622 1.00 48.34 205 ALA A O 1
ATOM 1614 N N . MET A 1 206 ? 5.643 -15.743 18.765 1.00 38.62 206 MET A N 1
ATOM 1615 C CA . MET A 1 206 ? 4.444 -14.946 19.075 1.00 38.62 206 MET A CA 1
ATOM 1616 C C . MET A 1 206 ? 4.470 -13.575 18.376 1.00 38.62 206 MET A C 1
ATOM 1618 O O . MET A 1 206 ? 3.424 -13.048 17.991 1.00 38.62 206 MET A O 1
ATOM 1622 N N . SER A 1 207 ? 5.655 -12.978 18.217 1.00 52.06 207 SER A N 1
ATOM 1623 C CA . SER A 1 207 ? 5.857 -11.740 17.457 1.00 52.06 207 SER A CA 1
ATOM 1624 C C . SER A 1 207 ? 5.632 -11.948 15.957 1.00 52.06 207 SER A C 1
ATOM 1626 O O . SER A 1 207 ? 4.965 -11.128 15.335 1.00 52.06 207 SER A O 1
ATOM 1628 N N . GLU A 1 208 ? 6.093 -13.063 15.395 1.00 54.88 208 GLU A N 1
ATOM 1629 C CA . GLU A 1 208 ? 5.907 -13.492 14.009 1.00 54.88 208 GLU A CA 1
ATOM 1630 C C . GLU A 1 208 ? 4.442 -13.793 13.737 1.00 54.88 208 GLU A C 1
ATOM 1632 O O . GLU A 1 208 ? 3.886 -13.221 12.810 1.00 54.88 208 GLU A O 1
ATOM 1637 N N . THR A 1 209 ? 3.759 -14.540 14.607 1.00 54.91 209 THR A N 1
ATOM 1638 C CA . THR A 1 209 ? 2.312 -14.761 14.489 1.00 54.91 209 THR A CA 1
ATOM 1639 C C . THR A 1 209 ? 1.537 -13.444 14.598 1.00 54.91 209 THR A C 1
ATOM 1641 O O . THR A 1 209 ? 0.601 -13.203 13.839 1.00 54.91 209 THR A O 1
ATOM 1644 N N . LYS A 1 210 ? 1.930 -12.520 15.487 1.00 54.91 210 LYS A N 1
ATOM 1645 C CA . LYS A 1 210 ? 1.330 -11.172 15.546 1.00 54.91 210 LYS A CA 1
ATOM 1646 C C . LYS A 1 210 ? 1.664 -10.328 14.312 1.00 54.91 210 LYS A C 1
ATOM 1648 O O . LYS A 1 210 ? 0.828 -9.522 13.906 1.00 54.91 210 LYS A O 1
ATOM 1653 N N . LYS A 1 211 ? 2.854 -10.484 13.725 1.00 56.47 211 LYS A N 1
ATOM 1654 C CA . LYS A 1 211 ? 3.301 -9.819 12.490 1.00 56.47 211 LYS A CA 1
ATOM 1655 C C . LYS A 1 211 ? 2.517 -10.351 11.295 1.00 56.47 211 LYS A C 1
ATOM 1657 O O . LYS A 1 211 ? 2.042 -9.552 10.500 1.00 56.47 211 LYS A O 1
ATOM 1662 N N . GLU A 1 212 ? 2.277 -11.655 11.227 1.00 54.38 212 GLU A N 1
ATOM 1663 C CA . GLU A 1 212 ? 1.419 -12.297 10.233 1.00 54.38 212 GLU A CA 1
ATOM 1664 C C . GLU A 1 212 ? -0.038 -11.871 10.393 1.00 54.38 212 GLU A C 1
ATOM 1666 O O . GLU A 1 212 ? -0.642 -11.422 9.425 1.00 54.38 212 GLU A O 1
ATOM 1671 N N . ILE A 1 213 ? -0.589 -11.885 11.611 1.00 53.94 213 ILE A N 1
ATOM 1672 C CA . ILE A 1 213 ? -1.952 -11.398 11.870 1.00 53.94 213 ILE A CA 1
ATOM 1673 C C . ILE A 1 213 ? -2.079 -9.913 11.518 1.00 53.94 213 ILE A C 1
ATOM 1675 O O . ILE A 1 213 ? -3.082 -9.525 10.931 1.00 53.94 213 ILE A O 1
ATOM 1679 N N . ARG A 1 214 ? -1.086 -9.071 11.832 1.00 56.38 214 ARG A N 1
ATOM 1680 C CA . ARG A 1 214 ? -1.093 -7.642 11.465 1.00 56.38 214 ARG A CA 1
ATOM 1681 C C . ARG A 1 214 ? -0.929 -7.442 9.958 1.00 56.38 214 ARG A C 1
ATOM 1683 O O . ARG A 1 214 ? -1.588 -6.580 9.392 1.00 56.38 214 ARG A O 1
ATOM 1690 N N . SER A 1 215 ? -0.117 -8.265 9.302 1.00 51.38 215 SER A N 1
ATOM 1691 C CA . SER A 1 215 ? -0.001 -8.281 7.845 1.00 51.38 215 SER A CA 1
ATOM 1692 C C . SER A 1 215 ? -1.327 -8.686 7.197 1.00 51.38 215 SER A C 1
ATOM 1694 O O . SER A 1 215 ? -1.692 -8.120 6.173 1.00 51.38 215 SER A O 1
ATOM 1696 N N . LEU A 1 216 ? -2.070 -9.619 7.802 1.00 46.97 216 LEU A N 1
ATOM 1697 C CA . LEU A 1 216 ? -3.359 -10.116 7.312 1.00 46.97 216 LEU A CA 1
ATOM 1698 C C . LEU A 1 216 ? -4.548 -9.199 7.657 1.00 46.97 216 LEU A C 1
ATOM 1700 O O . LEU A 1 216 ? -5.472 -9.097 6.858 1.00 46.97 216 LEU A O 1
ATOM 1704 N N . LYS A 1 217 ? -4.543 -8.528 8.818 1.00 51.41 217 LYS A N 1
ATOM 1705 C CA . LYS A 1 217 ? -5.646 -7.673 9.314 1.00 51.41 217 LYS A CA 1
ATOM 1706 C C . LYS A 1 217 ? -5.405 -6.167 9.188 1.00 51.41 217 LYS A C 1
ATOM 1708 O O . LYS A 1 217 ? -6.293 -5.396 9.533 1.00 51.41 217 LYS A O 1
ATOM 1713 N N . GLY A 1 218 ? -4.242 -5.751 8.702 1.00 60.19 218 GLY A N 1
ATOM 1714 C CA . GLY A 1 218 ? -3.876 -4.346 8.593 1.00 60.19 218 GLY A CA 1
ATOM 1715 C C . GLY A 1 218 ? -3.293 -3.739 9.874 1.00 60.19 218 GLY A C 1
ATOM 1716 O O . GLY A 1 218 ? -3.423 -4.264 10.984 1.00 60.19 218 GLY A O 1
ATOM 1717 N N . SER A 1 219 ? -2.597 -2.612 9.714 1.00 74.56 219 SER A N 1
ATOM 1718 C CA . SER A 1 219 ? -1.959 -1.863 10.800 1.00 74.56 219 SER A CA 1
ATOM 1719 C C . SER A 1 219 ? -2.848 -0.699 11.237 1.00 74.56 219 SER A C 1
ATOM 1721 O O . SER A 1 219 ? -3.226 0.147 10.428 1.00 74.56 219 SER A O 1
ATOM 1723 N N . VAL A 1 220 ? -3.182 -0.636 12.529 1.00 81.88 220 VAL A N 1
ATOM 1724 C CA . VAL A 1 220 ? -3.907 0.499 13.119 1.00 81.88 220 VAL A CA 1
ATOM 1725 C C . VAL A 1 220 ? -2.893 1.513 13.641 1.00 81.88 220 VAL A C 1
ATOM 1727 O O . VAL A 1 220 ? -2.093 1.209 14.527 1.00 81.88 220 VAL A O 1
ATOM 1730 N N . LEU A 1 221 ? -2.938 2.727 13.100 1.00 88.62 221 LEU A N 1
ATOM 1731 C CA . LEU A 1 221 ? -2.119 3.868 13.500 1.00 88.62 221 LEU A CA 1
ATOM 1732 C C . LEU A 1 221 ? -2.909 4.812 14.414 1.00 88.62 221 LEU A C 1
ATOM 1734 O O . LEU A 1 221 ? -3.996 4.488 14.907 1.00 88.62 221 LEU A O 1
ATOM 1738 N N . LYS A 1 222 ? -2.335 5.990 14.684 1.00 88.62 222 LYS A N 1
ATOM 1739 C CA . LYS A 1 222 ? -2.949 6.981 15.571 1.00 88.62 222 LYS A CA 1
ATOM 1740 C C . LYS A 1 222 ? -4.285 7.451 14.996 1.00 88.62 222 LYS A C 1
ATOM 1742 O O . LYS A 1 222 ? -5.275 7.456 15.721 1.00 88.62 222 LYS A O 1
ATOM 1747 N N . ARG A 1 223 ? -4.296 7.817 13.712 1.00 94.12 223 ARG A N 1
ATOM 1748 C CA . ARG A 1 223 ? -5.468 8.361 13.005 1.00 94.12 223 ARG A CA 1
ATOM 1749 C C . ARG A 1 223 ? -5.929 7.489 11.840 1.00 94.12 223 ARG A C 1
ATOM 1751 O O . ARG A 1 223 ? -7.027 7.698 11.336 1.00 94.12 223 ARG A O 1
ATOM 1758 N N . LEU A 1 224 ? -5.110 6.529 11.416 1.00 96.44 224 LEU A N 1
ATOM 1759 C CA . LEU A 1 224 ? -5.333 5.752 10.199 1.00 96.44 224 LEU A CA 1
ATOM 1760 C C . LEU A 1 224 ? -5.457 4.255 10.474 1.00 96.44 224 LEU A C 1
ATOM 1762 O O . LEU A 1 224 ? -4.897 3.733 11.436 1.00 96.44 224 LEU A O 1
ATOM 1766 N N . THR A 1 225 ? -6.148 3.564 9.581 1.00 95.38 225 THR A N 1
ATOM 1767 C CA . THR A 1 225 ? -6.093 2.108 9.432 1.00 95.38 225 THR A CA 1
ATOM 1768 C C . THR A 1 225 ? -5.537 1.792 8.049 1.00 95.38 225 THR A C 1
ATOM 1770 O O . THR A 1 225 ? -5.908 2.438 7.068 1.00 95.38 225 THR A O 1
ATOM 1773 N N . LEU A 1 226 ? -4.577 0.872 7.991 1.00 95.75 226 LEU A N 1
ATOM 1774 C CA . LEU A 1 226 ? -3.891 0.465 6.768 1.00 95.75 226 LEU A CA 1
ATOM 1775 C C . LEU A 1 226 ? -4.226 -0.996 6.516 1.00 95.75 226 LEU A C 1
ATOM 1777 O O . LEU A 1 226 ? -3.658 -1.862 7.178 1.00 95.75 226 LEU A O 1
ATOM 1781 N N . ASN A 1 227 ? -5.099 -1.269 5.555 1.00 94.88 227 ASN A N 1
ATOM 1782 C CA . ASN A 1 227 ? -5.430 -2.630 5.138 1.00 94.88 227 ASN A CA 1
ATOM 1783 C C . ASN A 1 227 ? -4.801 -2.908 3.776 1.00 94.88 227 ASN A C 1
ATOM 1785 O O . ASN A 1 227 ? -4.583 -1.977 3.003 1.00 94.88 227 ASN A O 1
ATOM 1789 N N . ARG A 1 228 ? -4.491 -4.172 3.464 1.00 94.75 228 ARG A N 1
ATOM 1790 C CA . ARG A 1 228 ? -4.094 -4.535 2.093 1.00 94.75 228 ARG A CA 1
ATOM 1791 C C . ARG A 1 228 ? -5.191 -4.058 1.143 1.00 94.75 228 ARG A C 1
ATOM 1793 O O . ARG A 1 228 ? -6.358 -4.244 1.471 1.00 94.75 228 ARG A O 1
ATOM 1800 N N . LEU A 1 229 ? -4.838 -3.464 0.005 1.00 94.44 229 LEU A N 1
ATOM 1801 C CA . LEU A 1 229 ? -5.838 -3.126 -1.007 1.00 94.44 229 LEU A CA 1
ATOM 1802 C C . LEU A 1 229 ? -6.535 -4.419 -1.464 1.00 94.44 229 LEU A C 1
ATOM 1804 O O . LEU A 1 229 ? -5.858 -5.383 -1.828 1.00 94.44 229 LEU A O 1
ATOM 1808 N N . GLN A 1 230 ? -7.863 -4.459 -1.378 1.00 92.75 230 GLN A N 1
ATOM 1809 C CA . GLN A 1 230 ? -8.692 -5.611 -1.734 1.00 92.75 230 GLN A CA 1
ATOM 1810 C C . GLN A 1 230 ? -9.651 -5.257 -2.874 1.00 92.75 230 GLN A C 1
ATOM 1812 O O . GLN A 1 230 ? -9.952 -4.095 -3.139 1.00 92.75 230 GLN A O 1
ATOM 1817 N N . VAL A 1 231 ? -10.220 -6.287 -3.499 1.00 95.31 231 VAL A N 1
ATOM 1818 C CA . VAL A 1 231 ? -11.274 -6.147 -4.517 1.00 95.31 231 VAL A CA 1
ATOM 1819 C C . VAL A 1 231 ? -12.489 -5.361 -4.001 1.00 95.31 231 VAL A C 1
ATOM 1821 O O . VAL A 1 231 ? -13.129 -4.644 -4.766 1.00 95.31 231 VAL A O 1
ATOM 1824 N N . SER A 1 232 ? -12.792 -5.446 -2.703 1.00 94.62 232 SER A N 1
ATOM 1825 C CA . SER A 1 232 ? -13.885 -4.693 -2.075 1.00 94.62 232 SER A CA 1
ATOM 1826 C C . SER A 1 232 ? -13.671 -3.176 -2.065 1.00 94.62 232 SER A C 1
ATOM 1828 O O . SER A 1 232 ? -14.648 -2.445 -1.962 1.00 94.62 232 SER A O 1
ATOM 1830 N N . ASP A 1 233 ? -12.428 -2.700 -2.192 1.00 95.75 233 ASP A N 1
ATOM 1831 C CA . ASP A 1 233 ? -12.094 -1.268 -2.211 1.00 95.75 233 ASP A CA 1
ATOM 1832 C C . ASP A 1 233 ? -12.241 -0.649 -3.618 1.00 95.75 233 ASP A C 1
ATOM 1834 O O . ASP A 1 233 ? -11.918 0.519 -3.832 1.00 95.75 233 ASP A O 1
ATOM 1838 N N . PHE A 1 234 ? -12.698 -1.427 -4.606 1.00 97.12 234 PHE A N 1
ATOM 1839 C CA . PHE A 1 234 ? -12.692 -1.033 -6.013 1.00 97.12 234 PHE A CA 1
ATOM 1840 C C . PHE A 1 234 ? -13.466 0.258 -6.301 1.00 97.12 234 PHE A C 1
ATOM 1842 O O . PHE A 1 234 ? -12.965 1.103 -7.038 1.00 97.12 234 PHE A O 1
ATOM 1849 N N . GLU A 1 235 ? -14.655 0.444 -5.725 1.00 97.38 235 GLU A N 1
ATOM 1850 C CA . GLU A 1 235 ? -15.454 1.653 -5.981 1.00 97.38 235 GLU A CA 1
ATOM 1851 C C . GLU A 1 235 ? -14.768 2.922 -5.469 1.00 97.38 235 GLU A C 1
ATOM 1853 O O . GLU A 1 235 ? -14.764 3.955 -6.139 1.00 97.38 235 GLU A O 1
ATOM 1858 N N . GLU A 1 236 ? -14.132 2.838 -4.303 1.00 97.06 236 GLU A N 1
ATOM 1859 C CA . GLU A 1 236 ? -13.408 3.960 -3.706 1.00 97.06 236 GLU A CA 1
ATOM 1860 C C . GLU A 1 236 ? -12.099 4.234 -4.451 1.00 97.06 236 GLU A C 1
ATOM 1862 O O . GLU A 1 236 ? -11.747 5.393 -4.666 1.00 97.06 236 GLU A O 1
ATOM 1867 N N . SER A 1 237 ? -11.425 3.184 -4.927 1.00 96.50 237 SER A N 1
ATOM 1868 C CA . SER A 1 237 ? -10.277 3.301 -5.829 1.00 96.50 237 SER A CA 1
ATOM 1869 C C . SER A 1 237 ? -10.679 3.991 -7.140 1.00 96.50 237 SER A C 1
ATOM 1871 O O . SER A 1 237 ? -10.005 4.915 -7.590 1.00 96.50 237 SER A O 1
ATOM 1873 N N . VAL A 1 238 ? -11.824 3.633 -7.733 1.00 96.88 238 VAL A N 1
ATOM 1874 C CA . VAL A 1 238 ? -12.340 4.295 -8.945 1.00 96.88 238 VAL A CA 1
ATOM 1875 C C . VAL A 1 238 ? -12.601 5.774 -8.692 1.00 96.88 238 VAL A C 1
ATOM 1877 O O . VAL A 1 238 ? -12.211 6.588 -9.528 1.00 96.88 238 VAL A O 1
ATOM 1880 N N . ALA A 1 239 ? -13.210 6.123 -7.558 1.00 95.81 239 ALA A N 1
ATOM 1881 C CA . ALA A 1 239 ? -13.432 7.516 -7.184 1.00 95.81 239 ALA A CA 1
ATOM 1882 C C . ALA A 1 239 ? -12.108 8.282 -7.015 1.00 95.81 239 ALA A C 1
ATOM 1884 O O . ALA A 1 239 ? -11.970 9.377 -7.552 1.00 95.81 239 ALA A O 1
ATOM 1885 N N . LEU A 1 240 ? -11.114 7.689 -6.344 1.00 95.94 240 LEU A N 1
ATOM 1886 C CA . LEU A 1 240 ? -9.789 8.288 -6.154 1.00 95.94 240 LEU A CA 1
ATOM 1887 C C . LEU A 1 240 ? -9.057 8.517 -7.488 1.00 95.94 240 LEU A C 1
ATOM 1889 O O . LEU A 1 240 ? -8.516 9.591 -7.720 1.00 95.94 240 LEU A O 1
ATOM 1893 N N . TRP A 1 241 ? -9.040 7.519 -8.372 1.00 95.06 241 TRP A N 1
ATOM 1894 C CA . TRP A 1 241 ? -8.308 7.567 -9.645 1.00 95.06 241 TRP A CA 1
ATOM 1895 C C . TRP A 1 241 ? -9.047 8.308 -10.773 1.00 95.06 241 TRP A C 1
ATOM 1897 O O . TRP A 1 241 ? -8.496 8.447 -11.867 1.00 95.06 241 TRP A O 1
ATOM 1907 N N . ASN A 1 242 ? -10.280 8.767 -10.539 1.00 93.94 242 ASN A N 1
ATOM 1908 C CA . ASN A 1 242 ? -11.009 9.667 -11.443 1.00 93.94 242 ASN A CA 1
ATOM 1909 C C . ASN A 1 242 ? -11.065 11.115 -10.934 1.00 93.94 242 ASN A C 1
ATOM 1911 O O . ASN A 1 242 ? -11.545 11.985 -11.654 1.00 93.94 242 ASN A O 1
ATOM 1915 N N . ASP A 1 243 ? -10.565 11.390 -9.730 1.00 93.31 243 ASP A N 1
ATOM 1916 C CA . ASP A 1 243 ? -10.413 12.748 -9.216 1.00 93.31 243 ASP A CA 1
ATOM 1917 C C . ASP A 1 243 ? -9.231 13.440 -9.917 1.00 93.31 243 ASP A C 1
ATOM 1919 O O . ASP A 1 243 ? -8.081 13.018 -9.781 1.00 93.31 243 ASP A O 1
ATOM 1923 N N . GLU A 1 244 ? -9.519 14.489 -10.693 1.00 91.38 244 GLU A N 1
ATOM 1924 C CA . GLU A 1 244 ? -8.536 15.185 -11.538 1.00 91.38 244 GLU A CA 1
ATOM 1925 C C . GLU A 1 244 ? -7.372 15.787 -10.741 1.00 91.38 244 GLU A C 1
ATOM 1927 O O . GLU A 1 244 ? -6.226 15.754 -11.194 1.00 91.38 244 GLU A O 1
ATOM 1932 N N . GLU A 1 245 ? -7.638 16.308 -9.541 1.00 89.81 245 GLU A N 1
ATOM 1933 C CA . GLU A 1 245 ? -6.612 16.910 -8.687 1.00 89.81 245 GLU A CA 1
ATOM 1934 C C . GLU A 1 245 ? -5.664 15.839 -8.130 1.00 89.81 245 GLU A C 1
ATOM 1936 O O . GLU A 1 245 ? -4.447 16.035 -8.086 1.00 89.81 245 GLU A O 1
ATOM 1941 N N . THR A 1 246 ? -6.202 14.668 -7.787 1.00 88.81 246 THR A N 1
ATOM 1942 C CA . THR A 1 246 ? -5.440 13.508 -7.306 1.00 88.81 246 THR A CA 1
ATOM 1943 C C . THR A 1 246 ? -4.483 12.973 -8.363 1.00 88.81 246 THR A C 1
ATOM 1945 O O . THR A 1 246 ? -3.324 12.671 -8.071 1.00 88.81 246 THR A O 1
ATOM 1948 N N . VAL A 1 247 ? -4.960 12.842 -9.600 1.00 89.75 247 VAL A N 1
ATOM 1949 C CA . VAL A 1 247 ? -4.216 12.196 -10.691 1.00 89.75 247 VAL A CA 1
ATOM 1950 C C . VAL A 1 247 ? -3.423 13.167 -11.561 1.00 89.75 247 VAL A C 1
ATOM 1952 O O . VAL A 1 247 ? -2.733 12.714 -12.480 1.00 89.75 247 VAL A O 1
ATOM 1955 N N . LYS A 1 248 ? -3.459 14.473 -11.252 1.00 87.50 248 LYS A N 1
ATOM 1956 C CA . LYS A 1 248 ? -2.738 15.541 -11.971 1.00 87.50 248 LYS A CA 1
ATOM 1957 C C . LYS A 1 248 ? -1.276 15.181 -12.256 1.00 87.50 248 LYS A C 1
ATOM 1959 O O . LYS A 1 248 ? -0.777 15.475 -13.334 1.00 87.50 248 LYS A O 1
ATOM 1964 N N . PHE A 1 249 ? -0.604 14.530 -11.306 1.00 84.06 249 PHE A N 1
ATOM 1965 C CA . PHE A 1 249 ? 0.810 14.142 -11.405 1.00 84.06 249 PHE A CA 1
ATOM 1966 C C . PHE A 1 249 ? 1.024 12.627 -11.584 1.00 84.06 249 PHE A C 1
ATOM 1968 O O . PHE A 1 249 ? 2.103 12.119 -11.289 1.00 84.06 249 PHE A O 1
ATOM 1975 N N . CYS A 1 250 ? -0.011 11.876 -11.973 1.00 83.25 250 CYS A N 1
ATOM 1976 C CA . CYS A 1 250 ? 0.003 10.405 -12.035 1.00 83.25 250 CYS A CA 1
ATOM 1977 C C . CYS A 1 250 ? -0.554 9.842 -13.359 1.00 83.25 250 CYS A C 1
ATOM 1979 O O . CYS A 1 250 ? -1.091 8.723 -13.384 1.00 83.25 250 CYS A O 1
ATOM 1981 N N . GLY A 1 251 ? -0.424 10.613 -14.444 1.00 80.75 251 GLY A N 1
ATOM 1982 C CA . GLY A 1 251 ? -0.858 10.229 -15.790 1.00 80.75 251 GLY A CA 1
ATOM 1983 C C . GLY A 1 251 ? -2.354 10.421 -16.059 1.00 80.75 251 GLY A C 1
ATOM 1984 O O . GLY A 1 251 ? -2.884 9.829 -16.995 1.00 80.75 251 GLY A O 1
ATOM 1985 N N . GLY A 1 252 ? -3.054 11.217 -15.242 1.00 87.69 252 GLY A N 1
ATOM 1986 C CA . GLY A 1 252 ? -4.452 11.576 -15.485 1.00 87.69 252 GLY A CA 1
ATOM 1987 C C . GLY A 1 252 ? -5.488 10.535 -15.041 1.00 87.69 252 GLY A C 1
ATOM 1988 O O . GLY A 1 252 ? -5.171 9.488 -14.462 1.00 87.69 252 GLY A O 1
ATOM 1989 N N . ALA A 1 253 ? -6.759 10.869 -15.288 1.00 90.75 253 ALA A N 1
ATOM 1990 C CA . ALA A 1 253 ? -7.906 10.052 -14.907 1.00 90.75 253 ALA A CA 1
ATOM 1991 C C . ALA A 1 253 ? -7.922 8.722 -15.667 1.00 90.75 253 ALA A C 1
ATOM 1993 O O . ALA A 1 253 ? -7.539 8.641 -16.837 1.00 90.75 253 ALA A O 1
ATOM 1994 N N . ARG A 1 254 ? -8.374 7.661 -14.993 1.00 90.62 254 ARG A N 1
ATOM 1995 C CA . ARG A 1 254 ? -8.291 6.294 -15.522 1.00 90.62 254 ARG A CA 1
ATOM 1996 C C . ARG A 1 254 ? -9.670 5.688 -15.759 1.00 90.62 254 ARG A C 1
ATOM 1998 O O . ARG A 1 254 ? -10.512 5.726 -14.858 1.00 90.62 254 ARG A O 1
ATOM 2005 N N . PRO A 1 255 ? -9.880 5.013 -16.908 1.00 94.19 255 PRO A N 1
ATOM 2006 C CA . PRO A 1 255 ? -11.066 4.200 -17.113 1.00 94.19 255 PRO A CA 1
ATOM 2007 C C . PRO A 1 255 ? -11.231 3.181 -15.989 1.00 94.19 255 PRO A C 1
ATOM 2009 O O . PRO A 1 255 ? -10.261 2.606 -15.489 1.00 94.19 255 PRO A O 1
ATOM 2012 N N . ARG A 1 256 ? -12.484 2.896 -15.641 1.00 96.19 256 ARG A N 1
ATOM 2013 C CA . ARG A 1 256 ? -12.840 1.933 -14.595 1.00 96.19 256 ARG A CA 1
ATOM 2014 C C . ARG A 1 256 ? -12.174 0.560 -14.781 1.00 96.19 256 ARG A C 1
ATOM 2016 O O . ARG A 1 256 ? -11.751 -0.045 -13.803 1.00 96.19 256 ARG A O 1
ATOM 2023 N N . SER A 1 257 ? -12.034 0.087 -16.020 1.00 96.31 257 SER A N 1
ATOM 2024 C CA . SER A 1 257 ? -11.325 -1.161 -16.345 1.00 96.31 257 SER A CA 1
ATOM 2025 C C . SER A 1 257 ? -9.829 -1.102 -16.016 1.00 96.31 257 SER A C 1
ATOM 2027 O O . SER A 1 257 ? -9.274 -2.066 -15.498 1.00 96.31 257 SER A O 1
ATOM 2029 N N . THR A 1 258 ? -9.174 0.036 -16.250 1.00 95.06 258 THR A N 1
ATOM 2030 C CA . THR A 1 258 ? -7.766 0.253 -15.891 1.00 95.06 258 THR A CA 1
ATOM 2031 C C . THR A 1 258 ? -7.579 0.261 -14.375 1.00 95.06 258 THR A C 1
ATOM 2033 O O . THR A 1 258 ? -6.622 -0.324 -13.867 1.00 95.06 258 THR A O 1
ATOM 2036 N N . VAL A 1 259 ? -8.509 0.875 -13.635 1.00 96.06 259 VAL A N 1
ATOM 2037 C CA . VAL A 1 259 ? -8.504 0.836 -12.162 1.00 96.06 259 VAL A CA 1
ATOM 2038 C C . VAL A 1 259 ? -8.740 -0.589 -11.654 1.00 96.06 259 VAL A C 1
ATOM 2040 O O . VAL A 1 259 ? -8.043 -1.037 -10.749 1.00 96.06 259 VAL A O 1
ATOM 2043 N N . TRP A 1 260 ? -9.645 -1.344 -12.284 1.00 97.00 260 TRP A N 1
ATOM 2044 C CA . TRP A 1 260 ? -9.889 -2.747 -11.945 1.00 97.00 260 TRP A CA 1
ATOM 2045 C C . TRP A 1 260 ? -8.621 -3.598 -12.070 1.00 97.00 260 TRP A C 1
ATOM 2047 O O . TRP A 1 260 ? -8.235 -4.286 -11.125 1.00 97.00 260 TRP A O 1
ATOM 2057 N N . MET A 1 261 ? -7.916 -3.485 -13.201 1.00 96.75 261 MET A N 1
ATOM 2058 C CA . MET A 1 261 ? -6.645 -4.186 -13.411 1.00 96.75 261 MET A CA 1
ATOM 2059 C C . MET A 1 261 ? -5.593 -3.795 -12.374 1.00 96.75 261 MET A C 1
ATOM 2061 O O . MET A 1 261 ? -4.851 -4.652 -11.902 1.00 96.75 261 MET A O 1
ATOM 2065 N N . LYS A 1 262 ? -5.553 -2.521 -11.972 1.00 93.88 262 LYS A N 1
ATOM 2066 C CA . LYS A 1 262 ? -4.651 -2.039 -10.923 1.00 93.88 262 LYS A CA 1
ATOM 2067 C C . LYS A 1 262 ? -4.972 -2.658 -9.554 1.00 93.88 262 LYS A C 1
ATOM 2069 O O . LYS A 1 262 ? -4.049 -3.087 -8.864 1.00 93.88 262 LYS A O 1
ATOM 2074 N N . VAL A 1 263 ? -6.246 -2.734 -9.164 1.00 96.31 263 VAL A N 1
ATOM 2075 C CA . VAL A 1 263 ? -6.662 -3.372 -7.899 1.00 96.31 263 VAL A CA 1
ATOM 2076 C C . VAL A 1 263 ? -6.284 -4.854 -7.893 1.00 96.31 263 VAL A C 1
ATOM 2078 O O . VAL A 1 263 ? -5.684 -5.325 -6.926 1.00 96.31 263 VAL A O 1
ATOM 2081 N N . LEU A 1 264 ? -6.553 -5.575 -8.987 1.00 95.94 264 LEU A N 1
ATOM 2082 C CA . LEU A 1 264 ? -6.164 -6.983 -9.122 1.00 95.94 264 LEU A CA 1
ATOM 2083 C C . LEU A 1 264 ? -4.645 -7.173 -9.081 1.00 95.94 264 LEU A C 1
ATOM 2085 O O . LEU A 1 264 ? -4.161 -8.065 -8.385 1.00 95.94 264 LEU A O 1
ATOM 2089 N N . TYR A 1 265 ? -3.895 -6.310 -9.771 1.00 94.56 265 TYR A N 1
ATOM 2090 C CA . TYR A 1 265 ? -2.436 -6.284 -9.708 1.00 94.56 265 TYR A CA 1
ATOM 2091 C C . TYR A 1 265 ? -1.946 -6.129 -8.266 1.00 94.56 265 TYR A C 1
ATOM 2093 O O . TYR A 1 265 ? -1.083 -6.888 -7.838 1.00 94.56 265 TYR A O 1
ATOM 2101 N N . HIS A 1 266 ? -2.512 -5.202 -7.489 1.00 94.69 266 HIS A N 1
ATOM 2102 C CA . HIS A 1 266 ? -2.105 -5.012 -6.099 1.00 94.69 266 HIS A CA 1
ATOM 2103 C C . HIS A 1 266 ? -2.463 -6.210 -5.213 1.00 94.69 266 HIS A C 1
ATOM 2105 O O . HIS A 1 266 ? -1.641 -6.591 -4.381 1.00 94.69 266 HIS A O 1
ATOM 2111 N N . CYS A 1 267 ? -3.625 -6.840 -5.415 1.00 92.44 267 CYS A N 1
ATOM 2112 C CA . CYS A 1 267 ? -3.987 -8.077 -4.714 1.00 92.44 267 CYS A CA 1
ATOM 2113 C C . CYS A 1 267 ? -2.964 -9.189 -5.003 1.00 92.44 267 CYS A C 1
ATOM 2115 O O . CYS A 1 267 ? -2.382 -9.750 -4.079 1.00 92.44 267 CYS A O 1
ATOM 2117 N N . GLY A 1 268 ? -2.665 -9.437 -6.282 1.00 91.62 268 GLY A N 1
ATOM 2118 C CA . GLY A 1 268 ? -1.664 -10.429 -6.677 1.00 91.62 268 GLY A CA 1
ATOM 2119 C C . GLY A 1 268 ? -0.254 -10.076 -6.196 1.00 91.62 268 GLY A C 1
ATOM 2120 O O . GLY A 1 268 ? 0.493 -10.954 -5.770 1.00 91.62 268 GLY A O 1
ATOM 2121 N N . HIS A 1 269 ? 0.121 -8.797 -6.200 1.00 94.38 269 HIS A N 1
ATOM 2122 C CA . HIS A 1 269 ? 1.415 -8.344 -5.693 1.00 94.38 269 HIS A CA 1
ATOM 2123 C C . HIS A 1 269 ? 1.581 -8.678 -4.205 1.00 94.38 269 HIS A C 1
ATOM 2125 O O . HIS A 1 269 ? 2.626 -9.189 -3.800 1.00 94.38 269 HIS A O 1
ATOM 2131 N N . TRP A 1 270 ? 0.548 -8.441 -3.391 1.00 92.12 270 TRP A N 1
ATOM 2132 C CA . TRP A 1 270 ? 0.556 -8.816 -1.976 1.00 92.12 270 TRP A CA 1
ATOM 2133 C C . TRP A 1 270 ? 0.831 -10.302 -1.765 1.00 92.12 270 TRP A C 1
ATOM 2135 O O . TRP A 1 270 ? 1.633 -10.648 -0.896 1.00 92.12 270 TRP A O 1
ATOM 2145 N N . ASP A 1 271 ? 0.205 -11.161 -2.566 1.00 91.00 271 ASP A N 1
ATOM 2146 C CA . ASP A 1 271 ? 0.353 -12.611 -2.443 1.00 91.00 271 ASP A CA 1
ATOM 2147 C C . ASP A 1 271 ? 1.737 -13.103 -2.893 1.00 91.00 271 ASP A C 1
ATOM 2149 O O . ASP A 1 271 ? 2.279 -14.033 -2.297 1.00 91.00 271 ASP A O 1
ATOM 2153 N N . ASN A 1 272 ? 2.342 -12.456 -3.895 1.00 90.94 272 ASN A N 1
ATOM 2154 C CA . ASN A 1 272 ? 3.655 -12.842 -4.424 1.00 90.94 272 ASN A CA 1
ATOM 2155 C C . ASN A 1 272 ? 4.831 -12.308 -3.591 1.00 90.94 272 ASN A C 1
ATOM 2157 O O . ASN A 1 272 ? 5.819 -13.014 -3.403 1.00 90.94 272 ASN A O 1
ATOM 2161 N N . PHE A 1 273 ? 4.743 -11.074 -3.086 1.00 90.38 273 PHE A N 1
ATOM 2162 C CA . PHE A 1 273 ? 5.870 -10.399 -2.426 1.00 90.38 273 PHE A CA 1
ATOM 2163 C C . PHE A 1 273 ? 5.701 -10.276 -0.908 1.00 90.38 273 PHE A C 1
ATOM 2165 O O . PHE A 1 273 ? 6.667 -10.046 -0.180 1.00 90.38 273 PHE A O 1
ATOM 2172 N N . GLY A 1 274 ? 4.480 -10.433 -0.389 1.00 89.06 274 GLY A N 1
ATOM 2173 C CA . GLY A 1 274 ? 4.187 -10.304 1.039 1.00 89.06 274 GLY A CA 1
ATOM 2174 C C . GLY A 1 274 ? 4.279 -8.874 1.584 1.00 89.06 274 GLY A C 1
ATOM 2175 O O . GLY A 1 274 ? 4.275 -8.704 2.804 1.00 89.06 274 GLY A O 1
ATOM 2176 N N . TYR A 1 275 ? 4.370 -7.885 0.695 1.00 92.38 275 TYR A N 1
ATOM 2177 C CA . TYR A 1 275 ? 4.214 -6.447 0.914 1.00 92.38 275 TYR A CA 1
ATOM 2178 C C . TYR A 1 275 ? 3.533 -5.837 -0.325 1.00 92.38 275 TYR A C 1
ATOM 2180 O O . TYR A 1 275 ? 3.456 -6.482 -1.374 1.00 92.38 275 TYR A O 1
ATOM 2188 N N . GLY A 1 276 ? 3.009 -4.616 -0.229 1.00 94.69 276 GLY A N 1
ATOM 2189 C CA . GLY A 1 276 ? 2.260 -4.027 -1.338 1.00 94.69 276 GLY A CA 1
ATOM 2190 C C . GLY A 1 276 ? 1.618 -2.682 -1.021 1.00 94.69 276 GLY A C 1
ATOM 2191 O O . GLY A 1 276 ? 1.988 -1.981 -0.075 1.00 94.69 276 GLY A O 1
ATOM 2192 N N . CYS A 1 277 ? 0.627 -2.327 -1.837 1.00 96.31 277 CYS A N 1
ATOM 2193 C CA . CYS A 1 277 ? -0.206 -1.141 -1.667 1.00 96.31 277 CYS A CA 1
ATOM 2194 C C . CYS A 1 277 ? -1.288 -1.338 -0.596 1.00 96.31 277 CYS A C 1
ATOM 2196 O O . CYS A 1 277 ? -2.051 -2.305 -0.640 1.00 96.31 277 CYS A O 1
ATOM 2198 N N . TYR A 1 278 ? -1.388 -0.405 0.345 1.00 97.50 278 TYR A N 1
ATOM 2199 C CA . TYR A 1 278 ? -2.445 -0.378 1.346 1.00 97.50 278 TYR A CA 1
ATOM 2200 C C . TYR A 1 278 ? -3.576 0.564 0.932 1.00 97.50 278 TYR A C 1
ATOM 2202 O O . TYR A 1 278 ? -3.324 1.689 0.495 1.00 97.50 278 TYR A O 1
ATOM 2210 N N . ALA A 1 279 ? -4.810 0.130 1.179 1.00 97.44 279 ALA A N 1
ATOM 2211 C CA . ALA A 1 279 ? -5.959 1.006 1.331 1.00 97.44 279 ALA A CA 1
ATOM 2212 C C . ALA A 1 279 ? -5.861 1.712 2.691 1.00 97.44 279 ALA A C 1
ATOM 2214 O O . ALA A 1 279 ? -5.857 1.072 3.751 1.00 97.44 279 ALA A O 1
ATOM 2215 N N . VAL A 1 280 ? -5.759 3.038 2.662 1.00 97.75 280 VAL A N 1
ATOM 2216 C CA . VAL A 1 280 ? -5.632 3.877 3.854 1.00 97.75 280 VAL A CA 1
ATOM 2217 C C . VAL A 1 280 ? -6.990 4.475 4.177 1.00 97.75 280 VAL A C 1
ATOM 2219 O O . VAL A 1 280 ? -7.594 5.133 3.333 1.00 97.75 280 VAL A O 1
ATOM 2222 N N . ARG A 1 281 ? -7.458 4.288 5.412 1.00 97.31 281 ARG A N 1
ATOM 2223 C CA . ARG A 1 281 ? -8.740 4.827 5.882 1.00 97.31 281 ARG A CA 1
ATOM 2224 C C . ARG A 1 281 ? -8.591 5.605 7.177 1.00 97.31 281 ARG A C 1
ATOM 2226 O O . ARG A 1 281 ? -7.746 5.261 8.009 1.00 97.31 281 ARG A O 1
ATOM 2233 N N . LEU A 1 282 ? -9.437 6.610 7.388 1.00 96.56 282 LEU A N 1
ATOM 2234 C CA . LEU A 1 282 ? -9.565 7.251 8.696 1.00 96.56 282 LEU A CA 1
ATOM 2235 C C . LEU A 1 282 ? -10.076 6.239 9.718 1.00 96.56 282 LEU A C 1
ATOM 2237 O O . LEU A 1 282 ? -11.052 5.532 9.485 1.00 96.56 282 LEU A O 1
ATOM 2241 N N . LYS A 1 283 ? -9.426 6.190 10.878 1.00 93.50 283 LYS A N 1
ATOM 2242 C CA . LYS A 1 283 ? -9.785 5.263 11.954 1.00 93.50 283 LYS A CA 1
ATOM 2243 C C . LYS A 1 283 ? -11.162 5.560 12.552 1.00 93.50 283 LYS A C 1
ATOM 2245 O O . LYS A 1 283 ? -11.847 4.635 12.966 1.00 93.50 283 LYS A O 1
ATOM 2250 N N . GLU A 1 284 ? -11.533 6.835 12.632 1.00 93.56 284 GLU A N 1
ATOM 2251 C CA . GLU A 1 284 ? -12.773 7.271 13.284 1.00 93.56 284 GLU A CA 1
ATOM 2252 C C . GLU A 1 284 ? -14.001 7.083 12.390 1.00 93.56 284 GLU A C 1
ATOM 2254 O O . GLU A 1 284 ? -15.037 6.635 12.869 1.00 93.56 284 GLU A O 1
ATOM 2259 N N . THR A 1 285 ? -13.883 7.405 11.099 1.00 94.31 285 THR A N 1
ATOM 2260 C CA . THR A 1 285 ? -15.024 7.437 10.171 1.00 94.31 285 THR A CA 1
ATOM 2261 C C . THR A 1 285 ? -15.028 6.296 9.158 1.00 94.31 285 THR A C 1
ATOM 2263 O O . THR A 1 285 ? -16.054 6.042 8.536 1.00 94.31 285 THR A O 1
ATOM 2266 N N . GLY A 1 286 ? -13.900 5.607 8.964 1.00 93.50 286 GLY A N 1
ATOM 2267 C CA . GLY A 1 286 ? -13.733 4.603 7.909 1.00 93.50 286 GLY A CA 1
ATOM 2268 C C . GLY A 1 286 ? -13.551 5.188 6.503 1.00 93.50 286 GLY A C 1
ATOM 2269 O O . GLY A 1 286 ? -13.393 4.421 5.550 1.00 93.50 286 GLY A O 1
ATOM 2270 N N . GLU A 1 287 ? -13.540 6.519 6.363 1.00 96.44 287 GLU A N 1
ATOM 2271 C CA . GLU A 1 287 ? -13.403 7.197 5.071 1.00 96.44 287 GLU A CA 1
ATOM 2272 C C . GLU A 1 287 ? -12.103 6.822 4.362 1.00 96.44 287 GLU A C 1
ATOM 2274 O O . GLU A 1 287 ? -11.032 6.801 4.975 1.00 96.44 287 GLU A O 1
ATOM 2279 N N . TYR A 1 288 ? -12.209 6.571 3.058 1.00 97.06 288 TYR A N 1
ATOM 2280 C CA . TYR A 1 288 ? -11.089 6.224 2.196 1.00 97.06 288 TYR A CA 1
ATOM 2281 C C . TYR A 1 288 ? -10.182 7.431 1.955 1.00 97.06 288 TYR A C 1
ATOM 2283 O O . TYR A 1 288 ? -10.548 8.387 1.274 1.00 97.06 288 TYR A O 1
ATOM 2291 N N . VAL A 1 289 ? -8.985 7.391 2.534 1.00 97.50 289 VAL A N 1
ATOM 2292 C CA . VAL A 1 289 ? -7.991 8.467 2.447 1.00 97.50 289 VAL A CA 1
ATOM 2293 C C . VAL A 1 289 ? -7.179 8.355 1.165 1.00 97.50 289 VAL A C 1
ATOM 2295 O O . VAL A 1 289 ? -6.863 9.374 0.549 1.00 97.50 289 VAL A O 1
ATOM 2298 N N . GLY A 1 290 ? -6.821 7.135 0.768 1.00 96.94 290 GLY A N 1
ATOM 2299 C CA . GLY A 1 290 ? -6.030 6.910 -0.431 1.00 96.94 290 GLY A CA 1
ATOM 2300 C C . GLY A 1 290 ? -5.313 5.566 -0.469 1.00 96.94 290 GLY A C 1
ATOM 2301 O O . GLY A 1 290 ? -5.550 4.682 0.353 1.00 96.94 290 GLY A O 1
ATOM 2302 N N . GLU A 1 291 ? -4.393 5.453 -1.418 1.00 97.50 291 GLU A N 1
ATOM 2303 C CA . GLU A 1 291 ? -3.608 4.258 -1.716 1.00 97.50 291 GLU A CA 1
ATOM 2304 C C . GLU A 1 291 ? -2.122 4.549 -1.498 1.00 97.50 291 GLU A C 1
ATOM 2306 O O . GLU A 1 291 ? -1.543 5.423 -2.148 1.00 97.50 291 GLU A O 1
ATOM 2311 N N . ILE A 1 292 ? -1.480 3.836 -0.569 1.00 97.81 292 ILE A N 1
ATOM 2312 C CA . ILE A 1 292 ? -0.079 4.089 -0.197 1.00 97.81 292 ILE A CA 1
ATOM 2313 C C . ILE A 1 292 ? 0.651 2.767 0.005 1.00 97.81 292 ILE A C 1
ATOM 2315 O O . ILE A 1 292 ? 0.173 1.900 0.729 1.00 97.81 292 ILE A O 1
ATOM 2319 N N . GLY A 1 293 ? 1.833 2.602 -0.586 1.00 96.31 293 GLY A N 1
ATOM 2320 C CA . GLY A 1 293 ? 2.655 1.422 -0.324 1.00 96.31 293 GLY A CA 1
ATOM 2321 C C . GLY A 1 293 ? 3.869 1.284 -1.222 1.00 96.31 293 GLY A C 1
ATOM 2322 O O . GLY A 1 293 ? 4.295 2.240 -1.864 1.00 96.31 293 GLY A O 1
ATOM 2323 N N . ILE A 1 294 ? 4.420 0.073 -1.239 1.00 95.69 294 ILE A N 1
ATOM 2324 C CA . ILE A 1 294 ? 5.652 -0.285 -1.946 1.00 95.69 294 ILE A CA 1
ATOM 2325 C C . ILE A 1 294 ? 5.330 -1.440 -2.899 1.00 95.69 294 ILE A C 1
ATOM 2327 O O . ILE A 1 294 ? 4.749 -2.426 -2.456 1.00 95.69 294 ILE A O 1
ATOM 2331 N N . ASN A 1 295 ? 5.661 -1.328 -4.189 1.00 94.12 295 ASN A N 1
ATOM 2332 C CA . ASN A 1 295 ? 5.349 -2.354 -5.193 1.00 94.12 295 ASN A CA 1
ATOM 2333 C C . ASN A 1 295 ? 6.440 -2.478 -6.275 1.00 94.12 295 ASN A C 1
ATOM 2335 O O . ASN A 1 295 ? 7.170 -1.529 -6.538 1.00 94.12 295 ASN A O 1
ATOM 2339 N N . HIS A 1 296 ? 6.491 -3.614 -6.967 1.00 92.00 296 HIS A N 1
ATOM 2340 C CA . HIS A 1 296 ? 7.303 -3.843 -8.164 1.00 92.00 296 HIS A CA 1
ATOM 2341 C C . HIS A 1 296 ? 6.509 -3.556 -9.442 1.00 92.00 296 HIS A C 1
ATOM 2343 O O . HIS A 1 296 ? 5.842 -4.440 -9.972 1.00 92.00 296 HIS A O 1
ATOM 2349 N N . PHE A 1 297 ? 6.590 -2.329 -9.965 1.00 87.75 297 PHE A N 1
ATOM 2350 C CA . PHE A 1 297 ? 5.807 -1.945 -11.148 1.00 87.75 297 PHE A CA 1
ATOM 2351 C C . PHE A 1 297 ? 6.369 -2.426 -12.489 1.00 87.75 297 PHE A C 1
ATOM 2353 O O . PHE A 1 297 ? 5.632 -2.368 -13.467 1.00 87.75 297 PHE A O 1
ATOM 2360 N N . MET A 1 298 ? 7.628 -2.883 -12.549 1.00 85.69 298 MET A N 1
ATOM 2361 C CA . MET A 1 298 ? 8.262 -3.386 -13.782 1.00 85.69 298 MET A CA 1
ATOM 2362 C C . MET A 1 298 ? 8.061 -2.438 -14.977 1.00 85.69 298 MET A C 1
ATOM 2364 O O . MET A 1 298 ? 7.591 -2.842 -16.035 1.00 85.69 298 MET A O 1
ATOM 2368 N N . ARG A 1 299 ? 8.346 -1.147 -14.772 1.00 85.38 299 ARG A N 1
ATOM 2369 C CA . ARG A 1 299 ? 8.076 -0.109 -15.771 1.00 85.38 299 ARG A CA 1
ATOM 2370 C C . ARG A 1 299 ? 9.073 -0.185 -16.918 1.00 85.38 299 ARG A C 1
ATOM 2372 O O . ARG A 1 299 ? 10.276 -0.277 -16.681 1.00 85.38 299 ARG A O 1
ATOM 2379 N N . ASP A 1 300 ? 8.565 -0.015 -18.130 1.00 86.06 300 ASP A N 1
ATOM 2380 C CA . ASP A 1 300 ? 9.393 0.336 -19.276 1.00 86.06 300 ASP A CA 1
ATOM 2381 C C . ASP A 1 300 ? 9.856 1.784 -19.099 1.00 86.06 300 ASP A C 1
ATOM 2383 O O . ASP A 1 300 ? 9.046 2.716 -19.074 1.00 86.06 300 ASP A O 1
ATOM 2387 N N . SER A 1 301 ? 11.160 1.969 -18.896 1.00 85.88 301 SER A N 1
ATOM 2388 C CA . SER A 1 301 ? 11.747 3.280 -18.652 1.00 85.88 301 SER A CA 1
ATOM 2389 C C . SER A 1 301 ? 13.059 3.466 -19.394 1.00 85.88 301 SER A C 1
ATOM 2391 O O . SER A 1 301 ? 13.822 2.521 -19.593 1.00 85.88 301 SER A O 1
ATOM 2393 N N . GLU A 1 302 ? 13.359 4.712 -19.748 1.00 85.12 302 GLU A N 1
ATOM 2394 C CA . GLU A 1 302 ? 14.615 5.074 -20.401 1.00 85.12 302 GLU A CA 1
ATOM 2395 C C . GLU A 1 302 ? 15.366 6.139 -19.586 1.00 85.12 302 GLU A C 1
ATOM 2397 O O . GLU A 1 302 ? 14.882 7.272 -19.487 1.00 85.12 302 GLU A O 1
ATOM 2402 N N . PRO A 1 303 ? 16.550 5.819 -19.019 1.00 84.62 303 PRO A N 1
ATOM 2403 C CA . PRO A 1 303 ? 17.132 4.477 -18.881 1.00 84.62 303 PRO A CA 1
ATOM 2404 C C . PRO A 1 303 ? 16.321 3.567 -17.937 1.00 84.62 303 PRO A C 1
ATOM 2406 O O . PRO A 1 303 ? 15.536 4.037 -17.111 1.00 84.62 303 PRO A O 1
ATOM 2409 N N . ILE A 1 304 ? 16.541 2.252 -18.028 1.00 82.56 304 ILE A N 1
ATOM 2410 C CA . ILE A 1 304 ? 16.001 1.283 -17.062 1.00 82.56 304 ILE A CA 1
ATOM 2411 C C . ILE A 1 304 ? 16.738 1.485 -15.736 1.00 82.56 304 ILE A C 1
ATOM 2413 O O . ILE A 1 304 ? 17.944 1.249 -15.666 1.00 82.56 304 ILE A O 1
ATOM 2417 N N . TYR A 1 305 ? 16.036 1.929 -14.689 1.00 76.50 305 TYR A N 1
ATOM 2418 C CA . TYR A 1 305 ? 16.689 2.299 -13.428 1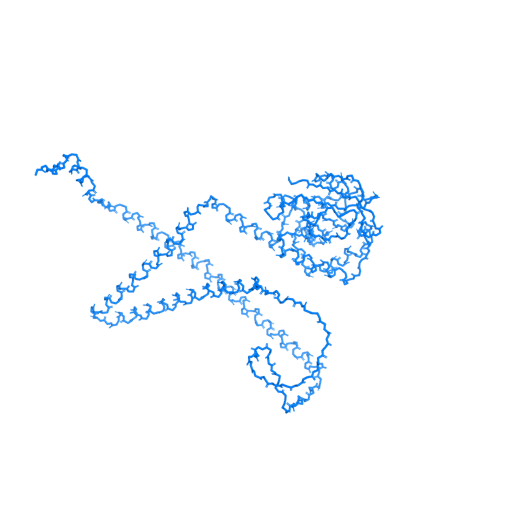.00 76.50 305 TYR A CA 1
ATOM 2419 C C . TYR A 1 305 ? 16.845 1.149 -12.427 1.00 76.50 305 TYR A C 1
ATOM 2421 O O . TYR A 1 305 ? 17.826 1.150 -11.694 1.00 76.50 305 TYR A O 1
ATOM 2429 N N . SER A 1 306 ? 15.935 0.168 -12.383 1.00 69.12 306 SER A N 1
ATOM 2430 C CA . SER A 1 306 ? 16.181 -1.163 -11.792 1.00 69.12 306 SER A CA 1
ATOM 2431 C C . SER A 1 306 ? 14.910 -2.030 -11.822 1.00 69.12 306 SER A C 1
ATOM 2433 O O . SER A 1 306 ? 13.889 -1.606 -11.283 1.00 69.12 306 SER A O 1
ATOM 2435 N N . PRO A 1 307 ? 14.964 -3.270 -12.343 1.00 69.94 307 PRO A N 1
ATOM 2436 C CA . PRO A 1 307 ? 13.858 -4.229 -12.242 1.00 69.94 307 PRO A CA 1
ATOM 2437 C C . PRO A 1 307 ? 13.672 -4.814 -10.830 1.00 69.94 307 PRO A C 1
ATOM 2439 O O . PRO A 1 307 ? 12.579 -5.249 -10.473 1.00 69.94 307 PRO A O 1
ATOM 2442 N N . GLN A 1 308 ? 14.742 -4.869 -10.026 1.00 80.31 308 GLN A N 1
ATOM 2443 C CA . GLN A 1 308 ? 14.735 -5.520 -8.706 1.00 80.31 308 GLN A CA 1
ATOM 2444 C C . GLN A 1 308 ? 14.412 -4.555 -7.562 1.00 80.31 308 GLN A C 1
ATOM 2446 O O . GLN A 1 308 ? 14.154 -4.996 -6.443 1.00 80.31 308 GLN A O 1
ATOM 2451 N N . MET A 1 309 ? 14.433 -3.247 -7.820 1.00 89.50 309 MET A N 1
ATOM 2452 C CA . MET A 1 309 ? 14.169 -2.232 -6.811 1.00 89.50 309 MET A CA 1
ATOM 2453 C C . MET A 1 309 ? 12.658 -2.004 -6.668 1.00 89.50 309 MET A C 1
ATOM 2455 O O . MET A 1 309 ? 12.013 -1.604 -7.640 1.00 89.50 309 MET A O 1
ATOM 2459 N N . PRO A 1 310 ? 12.066 -2.224 -5.484 1.00 93.81 310 PRO A N 1
ATOM 2460 C CA . PRO A 1 310 ? 10.673 -1.883 -5.269 1.00 93.81 310 PRO A CA 1
ATOM 2461 C C . PRO A 1 310 ? 10.467 -0.359 -5.263 1.00 93.81 310 PRO A C 1
ATOM 2463 O O . PRO A 1 310 ? 11.337 0.419 -4.861 1.00 93.81 310 PRO A O 1
ATOM 2466 N N . GLU A 1 311 ? 9.286 0.070 -5.692 1.00 94.50 311 GLU A N 1
ATOM 2467 C CA . GLU A 1 311 ? 8.894 1.470 -5.839 1.00 94.50 311 GLU A CA 1
ATOM 2468 C C . GLU A 1 311 ? 7.822 1.841 -4.808 1.00 94.50 311 GLU A C 1
ATOM 2470 O O . GLU A 1 311 ? 6.758 1.219 -4.727 1.00 94.50 311 GLU A O 1
ATOM 2475 N N . ALA A 1 312 ? 8.090 2.876 -4.020 1.00 96.44 312 ALA A N 1
ATOM 2476 C CA . ALA A 1 312 ? 7.128 3.502 -3.133 1.00 96.44 312 ALA A CA 1
ATOM 2477 C C . ALA A 1 312 ? 6.248 4.493 -3.902 1.00 96.44 312 ALA A C 1
ATOM 2479 O O . ALA A 1 312 ? 6.743 5.363 -4.617 1.00 96.44 312 ALA A O 1
ATOM 2480 N N . GLY A 1 313 ? 4.940 4.400 -3.681 1.00 95.00 313 GLY A N 1
ATOM 2481 C CA . GLY A 1 313 ? 3.950 5.322 -4.223 1.00 95.00 313 GLY A CA 1
ATOM 2482 C C . GLY A 1 313 ? 2.915 5.699 -3.171 1.00 95.00 313 GLY A C 1
ATOM 2483 O O . GLY A 1 313 ? 2.563 4.897 -2.301 1.00 95.00 313 GLY A O 1
ATOM 2484 N N . TRP A 1 314 ? 2.429 6.934 -3.251 1.00 96.06 314 TRP A N 1
ATOM 2485 C CA . TRP A 1 314 ? 1.357 7.438 -2.403 1.00 96.06 314 TRP A CA 1
ATOM 2486 C C . TRP A 1 314 ? 0.416 8.309 -3.221 1.00 96.06 314 TRP A C 1
ATOM 2488 O O . TRP A 1 314 ? 0.834 9.248 -3.893 1.00 96.06 314 TRP A O 1
ATOM 2498 N N . VAL A 1 315 ? -0.869 8.005 -3.119 1.00 95.44 315 VAL A N 1
ATOM 2499 C CA . VAL A 1 315 ? -1.951 8.779 -3.712 1.00 95.44 315 VAL A CA 1
ATOM 2500 C C . VAL A 1 315 ? -2.968 9.016 -2.614 1.00 95.44 315 VAL A C 1
ATOM 2502 O O . VAL A 1 315 ? -3.403 8.081 -1.948 1.00 95.44 315 VAL A O 1
ATOM 2505 N N . VAL A 1 316 ? -3.299 10.279 -2.374 1.00 96.12 316 VAL A N 1
ATOM 2506 C CA . VAL A 1 316 ? -4.193 10.694 -1.291 1.00 96.12 316 VAL A CA 1
ATOM 2507 C C . VAL A 1 316 ? -5.247 11.604 -1.882 1.00 96.12 316 VAL A C 1
ATOM 2509 O O . VAL A 1 316 ? -4.910 12.478 -2.677 1.00 96.12 316 VAL A O 1
ATOM 2512 N N . ASN A 1 317 ? -6.501 11.414 -1.482 1.00 95.19 317 ASN A N 1
ATOM 2513 C CA . ASN A 1 317 ? -7.594 12.271 -1.919 1.00 95.19 317 ASN A CA 1
ATOM 2514 C C . ASN A 1 317 ? -7.352 13.728 -1.450 1.00 95.19 317 ASN A C 1
ATOM 2516 O O . ASN A 1 317 ? -6.884 13.923 -0.318 1.00 95.19 317 ASN A O 1
ATOM 2520 N N . PRO A 1 318 ? -7.670 14.759 -2.258 1.00 93.12 318 PRO A N 1
ATOM 2521 C CA . PRO A 1 318 ? -7.301 16.148 -1.981 1.00 93.12 318 PRO A CA 1
ATOM 2522 C C . PRO A 1 318 ? -7.908 16.675 -0.681 1.00 93.12 318 PRO A C 1
ATOM 2524 O O . PRO A 1 318 ? -7.261 17.425 0.053 1.00 93.12 318 PRO A O 1
ATOM 2527 N N . LYS A 1 319 ? -9.090 16.167 -0.298 1.00 94.50 319 LYS A N 1
ATOM 2528 C CA . LYS A 1 319 ? -9.746 16.442 0.995 1.00 94.50 319 LYS A CA 1
ATOM 2529 C C . LYS A 1 319 ? -8.823 16.201 2.198 1.00 94.50 319 LYS A C 1
ATOM 2531 O O . LYS A 1 319 ? -8.990 16.820 3.249 1.00 94.50 319 LYS A O 1
ATOM 2536 N N . PHE A 1 320 ? -7.854 15.299 2.061 1.00 94.88 320 PHE A N 1
ATOM 2537 C CA . PHE A 1 320 ? -6.956 14.856 3.125 1.00 94.88 320 PHE A CA 1
ATOM 2538 C C . PHE A 1 320 ? -5.523 15.396 2.988 1.00 94.88 320 PHE A C 1
ATOM 2540 O O . PHE A 1 320 ? -4.648 15.064 3.801 1.00 94.88 320 PHE A O 1
ATOM 2547 N N . HIS A 1 321 ? -5.255 16.246 1.993 1.00 92.88 321 HIS A N 1
ATOM 2548 C CA . HIS A 1 321 ? -3.951 16.890 1.821 1.00 92.88 321 HIS A CA 1
ATOM 2549 C C . HIS A 1 321 ? -3.644 17.856 2.973 1.00 92.88 321 HIS A C 1
ATOM 2551 O O . HIS A 1 321 ? -4.523 18.305 3.703 1.00 92.88 321 HIS A O 1
ATOM 2557 N N . GLY A 1 322 ? -2.357 18.132 3.202 1.00 90.88 322 GLY A N 1
ATOM 2558 C CA . GLY A 1 322 ? -1.902 19.058 4.253 1.00 90.88 322 GLY A CA 1
ATOM 2559 C C . GLY A 1 322 ? -2.056 18.563 5.702 1.00 90.88 322 GLY A C 1
ATOM 2560 O O . GLY A 1 322 ? -1.470 19.146 6.607 1.00 90.88 322 GLY A O 1
ATOM 2561 N N . GLN A 1 323 ? -2.757 17.451 5.941 1.00 93.50 323 GLN A N 1
ATOM 2562 C CA . GLN A 1 323 ? -3.043 16.924 7.289 1.00 93.50 323 GLN A CA 1
ATOM 2563 C C . GLN A 1 323 ? -2.016 15.885 7.788 1.00 93.50 323 GLN A C 1
ATOM 2565 O O . GLN A 1 323 ? -2.110 15.345 8.898 1.00 93.50 323 GLN A O 1
ATOM 2570 N N . GLY A 1 324 ? -1.008 15.589 6.961 1.00 93.31 324 GLY A N 1
ATOM 2571 C CA . GLY A 1 324 ? 0.096 14.689 7.293 1.00 93.31 324 GLY A CA 1
ATOM 2572 C C . GLY A 1 324 ? -0.243 13.196 7.235 1.00 93.31 324 GLY A C 1
ATOM 2573 O O . GLY A 1 324 ? 0.566 12.392 7.692 1.00 93.31 324 GLY A O 1
ATOM 2574 N N . PHE A 1 325 ? -1.392 12.804 6.674 1.00 95.06 325 PHE A N 1
ATOM 2575 C CA . PHE A 1 325 ? -1.794 11.395 6.592 1.00 95.06 325 PHE A CA 1
ATOM 2576 C C . PHE A 1 325 ? -0.863 10.550 5.720 1.00 95.06 325 PHE A C 1
ATOM 2578 O O . PHE A 1 325 ? -0.476 9.464 6.142 1.00 95.06 325 PHE A O 1
ATOM 2585 N N . ALA A 1 326 ? -0.407 11.076 4.576 1.00 94.50 326 ALA A N 1
ATOM 2586 C CA . ALA A 1 326 ? 0.587 10.392 3.744 1.00 94.50 326 ALA A CA 1
ATOM 2587 C C . ALA A 1 326 ? 1.865 10.074 4.533 1.00 94.50 326 ALA A C 1
ATOM 2589 O O . ALA A 1 326 ? 2.357 8.951 4.515 1.00 94.50 326 ALA A O 1
ATOM 2590 N N . SER A 1 327 ? 2.369 11.055 5.292 1.00 95.44 327 SER A N 1
ATOM 2591 C CA . SER A 1 327 ? 3.530 10.854 6.162 1.00 95.44 327 SER A CA 1
ATOM 2592 C C . SER A 1 327 ? 3.263 9.827 7.261 1.00 95.44 327 SER A C 1
ATOM 2594 O O . SER A 1 327 ? 4.121 8.996 7.517 1.00 95.44 327 SER A O 1
ATOM 2596 N N . GLU A 1 328 ? 2.106 9.873 7.922 1.00 95.25 328 GLU A N 1
ATOM 2597 C CA . GLU A 1 328 ? 1.776 8.908 8.978 1.00 95.25 328 GLU A CA 1
ATOM 2598 C C . GLU A 1 328 ? 1.754 7.468 8.445 1.00 95.25 328 GLU A C 1
ATOM 2600 O O . GLU A 1 328 ? 2.358 6.585 9.056 1.00 95.25 328 GLU A O 1
ATOM 2605 N N . ALA A 1 329 ? 1.124 7.245 7.288 1.00 96.25 329 ALA A N 1
ATOM 2606 C CA . ALA A 1 329 ? 1.087 5.938 6.641 1.00 96.25 329 ALA A CA 1
ATOM 2607 C C . ALA A 1 329 ? 2.486 5.478 6.197 1.00 96.25 329 ALA A C 1
ATOM 2609 O O . ALA A 1 329 ? 2.910 4.379 6.552 1.00 96.25 329 ALA A O 1
ATOM 2610 N N . LEU A 1 330 ? 3.240 6.332 5.493 1.00 96.12 330 LEU A N 1
ATOM 2611 C CA . LEU A 1 330 ? 4.590 6.009 5.018 1.00 96.12 330 LEU A CA 1
ATOM 2612 C C . LEU A 1 330 ? 5.563 5.716 6.164 1.00 96.12 330 LEU A C 1
ATOM 2614 O O . LEU A 1 330 ? 6.365 4.795 6.052 1.00 96.12 330 LEU A O 1
ATOM 2618 N N . SER A 1 331 ? 5.463 6.425 7.294 1.00 95.06 331 SER A N 1
ATOM 2619 C CA . SER A 1 331 ? 6.260 6.116 8.488 1.00 95.06 331 SER A CA 1
ATOM 2620 C C . SER A 1 331 ? 6.044 4.683 8.972 1.00 95.06 331 SER A C 1
ATOM 2622 O O . SER A 1 331 ? 7.001 4.023 9.369 1.00 95.06 331 SER A O 1
ATOM 2624 N N . ALA A 1 332 ? 4.803 4.193 8.953 1.00 94.50 332 ALA A N 1
ATOM 2625 C CA . ALA A 1 332 ? 4.510 2.821 9.346 1.00 94.50 332 ALA A CA 1
ATOM 2626 C C . ALA A 1 332 ? 4.996 1.810 8.300 1.00 94.50 332 ALA A C 1
ATOM 2628 O O . ALA A 1 332 ? 5.615 0.817 8.675 1.00 94.50 332 ALA A O 1
ATOM 2629 N N . ILE A 1 333 ? 4.751 2.096 7.019 1.00 95.31 333 ILE A N 1
ATOM 2630 C CA . ILE A 1 333 ? 5.102 1.227 5.890 1.00 95.31 333 ILE A CA 1
ATOM 2631 C C . ILE A 1 333 ? 6.618 1.058 5.779 1.00 95.31 333 ILE A C 1
ATOM 2633 O O . ILE A 1 333 ? 7.093 -0.069 5.704 1.00 95.31 333 ILE A O 1
ATOM 2637 N N . PHE A 1 334 ? 7.394 2.145 5.833 1.00 94.81 334 PHE A N 1
ATOM 2638 C CA . PHE A 1 334 ? 8.854 2.050 5.763 1.00 94.81 334 PHE A CA 1
ATOM 2639 C C . PHE A 1 334 ? 9.451 1.386 6.997 1.00 94.81 334 PHE A C 1
ATOM 2641 O O . PHE A 1 334 ? 10.331 0.551 6.853 1.00 94.81 334 PHE A O 1
ATOM 2648 N N . ARG A 1 335 ? 8.919 1.652 8.197 1.00 92.62 335 ARG A N 1
ATOM 2649 C CA . ARG A 1 335 ? 9.350 0.926 9.401 1.00 92.62 335 ARG A CA 1
ATOM 2650 C C . ARG A 1 335 ? 9.124 -0.583 9.268 1.00 92.62 335 ARG A C 1
ATOM 2652 O O . ARG A 1 335 ? 9.942 -1.363 9.741 1.00 92.62 335 ARG A O 1
ATOM 2659 N N . GLU A 1 336 ? 8.009 -0.995 8.669 1.00 90.69 336 GLU A N 1
ATOM 2660 C CA . GLU A 1 336 ? 7.733 -2.410 8.407 1.00 90.69 336 GLU A CA 1
ATOM 2661 C C . GLU A 1 336 ? 8.649 -2.979 7.317 1.00 90.69 336 GLU A C 1
ATOM 2663 O O . GLU A 1 336 ? 9.167 -4.078 7.495 1.00 90.69 336 GLU A O 1
ATOM 2668 N N . ALA A 1 337 ? 8.896 -2.228 6.241 1.00 92.12 337 ALA A N 1
ATOM 2669 C CA . ALA A 1 337 ? 9.804 -2.616 5.164 1.00 92.12 337 ALA A CA 1
ATOM 2670 C C . ALA A 1 337 ? 11.253 -2.784 5.653 1.00 92.12 337 ALA A C 1
ATOM 2672 O O . ALA A 1 337 ? 11.884 -3.794 5.352 1.00 92.12 337 ALA A O 1
ATOM 2673 N N . ASP A 1 338 ? 11.751 -1.850 6.465 1.00 91.50 338 ASP A N 1
ATOM 2674 C CA . ASP A 1 338 ? 13.102 -1.891 7.034 1.00 91.50 338 ASP A CA 1
ATOM 2675 C C . ASP A 1 338 ? 13.282 -3.103 7.960 1.00 91.50 338 ASP A C 1
ATOM 2677 O O . ASP A 1 338 ? 14.307 -3.780 7.915 1.00 91.50 338 ASP A O 1
ATOM 2681 N N . ALA A 1 339 ? 12.254 -3.421 8.756 1.00 89.12 339 ALA A N 1
ATOM 2682 C CA . ALA A 1 339 ? 12.225 -4.574 9.658 1.00 89.12 339 ALA A CA 1
ATOM 2683 C C . ALA A 1 339 ? 11.802 -5.893 8.975 1.00 89.12 339 ALA A C 1
ATOM 2685 O O . ALA A 1 339 ? 11.506 -6.887 9.652 1.00 89.12 339 ALA A O 1
ATOM 2686 N N . SER A 1 340 ? 11.669 -5.902 7.650 1.00 87.50 340 SER A N 1
ATOM 2687 C CA . SER A 1 340 ? 11.258 -7.067 6.875 1.00 87.50 340 SER A CA 1
ATOM 2688 C C . SER A 1 340 ? 12.428 -7.617 6.072 1.00 87.50 340 SER A C 1
ATOM 2690 O O . SER A 1 340 ? 13.116 -6.886 5.357 1.00 87.50 340 SER A O 1
ATOM 2692 N N . ASP A 1 341 ? 12.577 -8.938 6.107 1.00 88.31 341 ASP A N 1
ATOM 2693 C CA . ASP A 1 341 ? 13.512 -9.661 5.243 1.00 88.31 341 ASP A CA 1
ATOM 2694 C C . ASP A 1 341 ? 12.979 -9.799 3.808 1.00 88.31 341 ASP A C 1
ATOM 2696 O O . ASP A 1 341 ? 13.693 -10.253 2.921 1.00 88.31 341 ASP A O 1
ATOM 2700 N N . LYS A 1 342 ? 11.725 -9.388 3.553 1.00 87.19 342 LYS A N 1
ATOM 2701 C CA . LYS A 1 342 ? 11.098 -9.441 2.220 1.00 87.19 342 LYS A CA 1
ATOM 2702 C C . LYS A 1 342 ? 11.497 -8.268 1.324 1.00 87.19 342 LYS A C 1
ATOM 2704 O O . LYS A 1 342 ? 11.551 -8.417 0.108 1.00 87.19 342 LYS A O 1
ATOM 2709 N N . VAL A 1 343 ? 11.761 -7.097 1.907 1.00 88.25 343 VAL A N 1
ATOM 2710 C CA . VAL A 1 343 ? 12.178 -5.894 1.169 1.00 88.25 343 VAL A CA 1
ATOM 2711 C C . VAL A 1 343 ? 13.690 -5.775 1.302 1.00 88.25 343 VAL A C 1
ATOM 2713 O O . VAL A 1 343 ? 14.184 -5.148 2.230 1.00 88.25 343 VAL A O 1
ATOM 2716 N N . THR A 1 344 ? 14.442 -6.453 0.441 1.00 84.81 344 THR A N 1
ATOM 2717 C CA . THR A 1 344 ? 15.907 -6.588 0.581 1.00 84.81 344 THR A CA 1
ATOM 2718 C C . THR A 1 344 ? 16.709 -5.502 -0.125 1.00 84.81 344 THR A C 1
ATOM 2720 O O . THR A 1 344 ? 17.847 -5.246 0.255 1.00 84.81 344 THR A O 1
ATOM 2723 N N . HIS A 1 345 ? 16.124 -4.859 -1.130 1.00 88.06 345 HIS A N 1
ATOM 2724 C CA . HIS A 1 345 ? 16.779 -3.831 -1.929 1.00 88.06 345 HIS A CA 1
ATOM 2725 C C . HIS A 1 345 ? 16.466 -2.430 -1.389 1.00 88.06 345 HIS A C 1
ATOM 2727 O O . HIS A 1 345 ? 15.525 -2.245 -0.612 1.00 88.06 345 HIS A O 1
ATOM 2733 N N . SER A 1 346 ? 17.233 -1.438 -1.850 1.00 92.94 346 SER A N 1
ATOM 2734 C CA . SER A 1 346 ? 16.858 -0.023 -1.752 1.00 92.94 346 SER A CA 1
ATOM 2735 C C . SER A 1 346 ? 15.434 0.194 -2.273 1.00 92.94 346 SER A C 1
ATOM 2737 O O . SER A 1 346 ? 14.906 -0.616 -3.028 1.00 92.94 346 SER A O 1
ATOM 2739 N N . ILE A 1 347 ? 14.792 1.287 -1.880 1.00 95.38 347 ILE A N 1
ATOM 2740 C CA . ILE A 1 347 ? 13.444 1.625 -2.347 1.00 95.38 347 ILE A CA 1
ATOM 2741 C C . ILE A 1 347 ? 13.555 2.862 -3.227 1.00 95.38 347 ILE A C 1
ATOM 2743 O O . ILE A 1 347 ? 14.233 3.821 -2.862 1.00 95.38 347 ILE A O 1
ATOM 2747 N N . CYS A 1 348 ? 12.869 2.874 -4.363 1.00 94.94 348 CYS A N 1
ATOM 2748 C CA . CYS A 1 348 ? 12.782 4.060 -5.210 1.00 94.94 348 CYS A CA 1
ATOM 2749 C C . CYS A 1 348 ? 11.410 4.719 -5.151 1.00 94.94 348 CYS A C 1
ATOM 2751 O O . CYS A 1 348 ? 10.440 4.128 -4.691 1.00 94.94 348 CYS A O 1
ATOM 2753 N N . CYS A 1 349 ? 11.322 5.953 -5.619 1.00 94.31 349 CYS A N 1
ATOM 2754 C CA . CYS A 1 349 ? 10.071 6.535 -6.072 1.00 94.31 349 CYS A CA 1
ATOM 2755 C C . CYS A 1 349 ? 10.340 7.417 -7.289 1.00 94.31 349 CYS A C 1
ATOM 2757 O O . CYS A 1 349 ? 11.441 7.944 -7.467 1.00 94.31 349 CYS A O 1
ATOM 2759 N N . ILE A 1 350 ? 9.324 7.555 -8.129 1.00 93.06 350 ILE A N 1
ATOM 2760 C CA . ILE A 1 350 ? 9.337 8.436 -9.292 1.00 93.06 350 ILE A CA 1
ATOM 2761 C C . ILE A 1 350 ? 8.385 9.594 -9.032 1.00 93.06 350 ILE A C 1
ATOM 2763 O O . ILE A 1 350 ? 7.296 9.409 -8.485 1.00 93.06 350 ILE A O 1
ATOM 2767 N N . ILE A 1 351 ? 8.811 10.803 -9.374 1.00 93.25 351 ILE A N 1
ATOM 2768 C CA . ILE A 1 351 ? 8.011 12.009 -9.169 1.00 93.25 351 ILE A CA 1
ATOM 2769 C C . ILE A 1 351 ? 8.145 12.887 -10.410 1.00 93.25 351 ILE A C 1
ATOM 2771 O O . ILE A 1 351 ? 9.243 13.050 -10.932 1.00 93.25 351 ILE A O 1
ATOM 2775 N N . ASP A 1 352 ? 7.026 13.453 -10.863 1.00 91.06 352 ASP A N 1
ATOM 2776 C CA . ASP A 1 352 ? 6.963 14.444 -11.944 1.00 91.06 352 ASP A CA 1
ATOM 2777 C C . ASP A 1 352 ? 8.072 15.519 -11.855 1.00 91.06 352 ASP A C 1
ATOM 2779 O O . ASP A 1 352 ? 8.396 16.019 -10.765 1.00 91.06 352 ASP A O 1
ATOM 2783 N N . GLN A 1 353 ? 8.632 15.883 -13.018 1.00 80.94 353 GLN A N 1
ATOM 2784 C CA . GLN A 1 353 ? 9.635 16.941 -13.190 1.00 80.94 353 GLN A CA 1
ATOM 2785 C C . GLN A 1 353 ? 9.001 18.333 -13.151 1.00 80.94 353 GLN A C 1
ATOM 2787 O O . GLN A 1 353 ? 9.054 19.096 -14.116 1.00 80.94 353 GLN A O 1
ATOM 2792 N N . GLY A 1 354 ? 8.384 18.692 -12.034 1.00 76.19 354 GLY A N 1
ATOM 2793 C CA . GLY A 1 354 ? 7.687 19.964 -11.982 1.00 76.19 354 GLY A CA 1
ATOM 2794 C C . GLY A 1 354 ? 7.128 20.314 -10.621 1.00 76.19 354 GLY A C 1
ATOM 2795 O O . GLY A 1 354 ? 7.835 20.379 -9.614 1.00 76.19 354 GLY A O 1
ATOM 2796 N N . GLU A 1 355 ? 5.832 20.606 -10.622 1.00 82.12 355 GLU A N 1
ATOM 2797 C CA . GLU A 1 355 ? 5.123 21.282 -9.537 1.00 82.12 355 GLU A CA 1
ATOM 2798 C C . GLU A 1 355 ? 4.757 20.359 -8.370 1.00 82.12 355 GLU A C 1
ATOM 2800 O O . GLU A 1 355 ? 4.187 20.820 -7.377 1.00 82.12 355 GLU A O 1
ATOM 2805 N N . ASN A 1 356 ? 5.098 19.067 -8.433 1.00 90.12 356 ASN A N 1
ATOM 2806 C CA . ASN A 1 356 ? 4.782 18.099 -7.379 1.00 90.12 356 ASN A CA 1
ATOM 2807 C C . ASN A 1 356 ? 5.711 18.215 -6.149 1.00 90.12 356 ASN A C 1
ATOM 2809 O O . ASN A 1 356 ? 6.171 17.232 -5.559 1.00 90.12 356 ASN A O 1
ATOM 2813 N N . GLU A 1 357 ? 5.979 19.447 -5.724 1.00 91.50 357 GLU A N 1
ATOM 2814 C CA . GLU A 1 357 ? 6.768 19.769 -4.542 1.00 91.50 357 GLU A CA 1
ATOM 2815 C C . GLU A 1 357 ? 6.208 19.157 -3.240 1.00 91.50 357 GLU A C 1
ATOM 2817 O O . GLU A 1 357 ? 7.016 18.749 -2.399 1.00 91.50 357 GLU A O 1
ATOM 2822 N N . PRO A 1 358 ? 4.879 18.998 -3.038 1.00 91.88 358 PRO A N 1
ATOM 2823 C CA . PRO A 1 358 ? 4.359 18.252 -1.893 1.00 91.88 358 PRO A CA 1
ATOM 2824 C C . PRO A 1 358 ? 4.901 16.817 -1.814 1.00 91.88 358 PRO A C 1
ATOM 2826 O O . PRO A 1 358 ? 5.374 16.405 -0.752 1.00 91.88 358 PRO A O 1
ATOM 2829 N N . SER A 1 359 ? 4.919 16.076 -2.928 1.00 93.25 359 SER A N 1
ATOM 2830 C CA . SER A 1 359 ? 5.470 14.714 -2.951 1.00 93.25 359 SER A CA 1
ATOM 2831 C C . SER A 1 359 ? 6.987 14.716 -2.801 1.00 93.25 359 SER A C 1
ATOM 2833 O O . SER A 1 359 ? 7.524 13.903 -2.050 1.00 93.25 359 SER A O 1
ATOM 2835 N N . ARG A 1 360 ? 7.693 15.677 -3.409 1.00 94.62 360 ARG A N 1
ATOM 2836 C CA . ARG A 1 360 ? 9.154 15.813 -3.249 1.00 94.62 360 ARG A CA 1
ATOM 2837 C C . ARG A 1 360 ? 9.541 16.076 -1.788 1.00 94.62 360 ARG A C 1
ATOM 2839 O O . ARG A 1 360 ? 10.515 15.506 -1.296 1.00 94.62 360 ARG A O 1
ATOM 2846 N N . LYS A 1 361 ? 8.757 16.873 -1.049 1.00 94.38 361 LYS A N 1
ATOM 2847 C CA . LYS A 1 361 ? 8.934 17.075 0.404 1.00 94.38 361 LYS A CA 1
ATOM 2848 C C . LYS A 1 361 ? 8.742 15.782 1.192 1.00 94.38 361 LYS A C 1
ATOM 2850 O O . LYS A 1 361 ? 9.528 15.512 2.099 1.00 94.38 361 LYS A O 1
ATOM 2855 N N . VAL A 1 362 ? 7.725 14.989 0.850 1.00 95.50 362 VAL A N 1
ATOM 2856 C CA . VAL A 1 362 ? 7.486 13.679 1.476 1.00 95.50 362 VAL A CA 1
ATOM 2857 C C . VAL A 1 362 ? 8.649 12.727 1.197 1.00 95.50 362 VAL A C 1
ATOM 2859 O O . VAL A 1 362 ? 9.182 12.152 2.141 1.00 95.50 362 VAL A O 1
ATOM 2862 N N . ALA A 1 363 ? 9.109 12.628 -0.051 1.00 96.12 363 ALA A N 1
ATOM 2863 C CA . ALA A 1 363 ? 10.255 11.802 -0.422 1.00 96.12 363 ALA A CA 1
ATOM 2864 C C . ALA A 1 363 ? 11.505 12.178 0.394 1.00 96.12 363 ALA A C 1
ATOM 2866 O O . ALA A 1 363 ? 12.067 11.337 1.100 1.00 96.12 363 ALA A O 1
ATOM 2867 N N . ARG A 1 364 ? 11.884 13.464 0.408 1.00 95.56 364 ARG A N 1
ATOM 2868 C CA . ARG A 1 364 ? 13.048 13.941 1.177 1.00 95.56 364 ARG A CA 1
ATOM 2869 C C . ARG A 1 364 ? 12.921 13.655 2.674 1.00 95.56 364 ARG A C 1
ATOM 2871 O O . ARG A 1 364 ? 13.897 13.258 3.303 1.00 95.56 364 ARG A O 1
ATOM 2878 N N . LYS A 1 365 ? 11.718 13.798 3.243 1.00 95.88 365 LYS A N 1
ATOM 2879 C CA . LYS A 1 365 ? 11.448 13.483 4.656 1.00 95.88 365 LYS A CA 1
ATOM 2880 C C . LYS A 1 365 ? 11.740 12.019 5.004 1.00 95.88 365 LYS A C 1
ATOM 2882 O O . LYS A 1 365 ? 12.139 11.747 6.132 1.00 95.88 365 LYS A O 1
ATOM 2887 N N . PHE A 1 366 ? 11.556 11.097 4.061 1.00 95.94 366 PHE A N 1
ATOM 2888 C CA . PHE A 1 366 ? 11.817 9.667 4.251 1.00 95.94 366 PHE A CA 1
ATOM 2889 C C . PHE A 1 366 ? 13.194 9.212 3.750 1.00 95.94 366 PHE A C 1
ATOM 2891 O O . PHE A 1 366 ? 13.439 8.014 3.648 1.00 95.94 366 PHE A O 1
ATOM 2898 N N . GLY A 1 367 ? 14.109 10.152 3.491 1.00 95.38 367 GLY A N 1
ATOM 2899 C CA . GLY A 1 367 ? 15.498 9.846 3.143 1.00 95.38 367 GLY A CA 1
ATOM 2900 C C . GLY A 1 367 ? 15.727 9.518 1.668 1.00 95.38 367 GLY A C 1
ATOM 2901 O O . GLY A 1 367 ? 16.819 9.084 1.310 1.00 95.38 367 GLY A O 1
ATOM 2902 N N . PHE A 1 368 ? 14.735 9.745 0.807 1.00 96.75 368 PHE A N 1
ATOM 2903 C CA . PHE A 1 368 ? 14.912 9.606 -0.631 1.00 96.75 368 PHE A CA 1
ATOM 2904 C C . PHE A 1 368 ? 15.791 10.737 -1.177 1.00 96.75 368 PHE A C 1
ATOM 2906 O O . PHE A 1 368 ? 15.520 11.922 -0.951 1.00 96.75 368 PHE A O 1
ATOM 2913 N N . L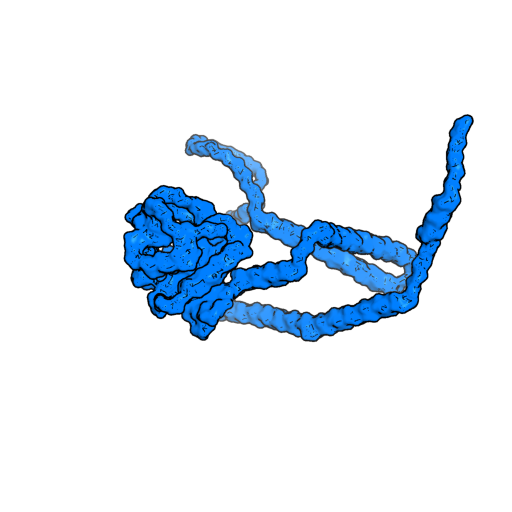YS A 1 369 ? 16.827 10.366 -1.930 1.00 95.69 369 LYS A N 1
ATOM 2914 C CA . LYS A 1 369 ? 17.746 11.278 -2.617 1.00 95.69 369 LYS A CA 1
ATOM 2915 C C . LYS A 1 369 ? 17.476 11.243 -4.115 1.00 95.69 369 LYS A C 1
ATOM 2917 O O . LYS A 1 369 ? 17.407 10.161 -4.702 1.00 95.69 369 LYS A O 1
ATOM 2922 N N . GLN A 1 370 ? 17.338 12.418 -4.721 1.00 94.62 370 GLN A N 1
ATOM 2923 C CA . GLN A 1 370 ? 17.197 12.540 -6.169 1.00 94.62 370 GLN A CA 1
ATOM 2924 C C . GLN A 1 370 ? 18.466 12.029 -6.856 1.00 94.62 370 GLN A C 1
ATOM 2926 O O . GLN A 1 370 ? 19.570 12.375 -6.437 1.00 94.62 370 GLN A O 1
ATOM 2931 N N . GLN A 1 371 ? 18.291 11.205 -7.883 1.00 93.44 371 GLN A N 1
ATOM 2932 C CA . GLN A 1 371 ? 19.378 10.737 -8.734 1.00 93.44 371 GLN A CA 1
ATOM 2933 C C . GLN A 1 371 ? 19.628 11.732 -9.864 1.00 93.44 371 GLN A C 1
ATOM 2935 O O . GLN A 1 371 ? 18.718 12.448 -10.288 1.00 93.44 371 GLN A O 1
ATOM 2940 N N . GLU A 1 372 ? 20.865 11.782 -10.351 1.00 87.94 372 GLU A N 1
ATOM 2941 C CA . GLU A 1 372 ? 21.187 12.584 -11.527 1.00 87.94 372 GLU A CA 1
ATOM 2942 C C . GLU A 1 372 ? 20.539 11.990 -12.783 1.00 87.94 372 GLU A C 1
ATOM 2944 O O . GLU A 1 372 ? 20.478 10.773 -12.964 1.00 87.94 372 GLU A O 1
ATOM 2949 N N . GLY A 1 373 ? 20.075 12.868 -13.671 1.00 84.81 373 GLY A N 1
ATOM 2950 C CA . GLY A 1 373 ? 19.428 12.485 -14.920 1.00 84.81 373 GLY A CA 1
ATOM 2951 C C . GLY A 1 373 ? 17.903 12.521 -14.862 1.00 84.81 373 GLY A C 1
ATOM 2952 O O . GLY A 1 373 ? 17.286 12.986 -13.909 1.00 84.81 373 GLY A O 1
ATOM 2953 N N . THR A 1 374 ? 17.288 12.091 -15.957 1.00 84.44 374 THR A N 1
ATOM 2954 C CA . THR A 1 374 ? 15.837 12.101 -16.160 1.00 84.44 374 THR A CA 1
ATOM 2955 C C . THR A 1 374 ? 15.421 10.739 -16.669 1.00 84.44 374 THR A C 1
ATOM 2957 O O . THR A 1 374 ? 16.038 10.231 -17.606 1.00 84.44 374 THR A O 1
ATOM 2960 N N . ILE A 1 375 ? 14.375 10.176 -16.072 1.00 89.69 375 ILE A N 1
ATOM 2961 C CA . ILE A 1 375 ? 13.771 8.938 -16.547 1.00 89.69 375 ILE A CA 1
ATOM 2962 C C . ILE A 1 375 ? 12.589 9.303 -17.437 1.00 89.69 375 ILE A C 1
ATOM 2964 O O . ILE A 1 375 ? 11.744 10.115 -17.056 1.00 89.69 375 ILE A O 1
ATOM 2968 N N . LYS A 1 376 ? 12.522 8.704 -18.623 1.00 88.50 376 LYS A N 1
ATOM 2969 C CA . LYS A 1 376 ? 11.323 8.764 -19.459 1.00 88.50 376 LYS A CA 1
ATOM 2970 C C . LYS A 1 376 ? 10.437 7.558 -19.190 1.00 88.50 376 LYS A C 1
ATOM 2972 O O . LYS A 1 376 ? 10.931 6.431 -19.170 1.00 88.50 376 LYS A O 1
ATOM 2977 N N . LEU A 1 377 ? 9.146 7.811 -19.008 1.00 85.44 377 LEU A N 1
ATOM 2978 C CA . LEU A 1 377 ? 8.090 6.808 -18.900 1.00 85.44 377 LEU A CA 1
ATOM 2979 C C . LEU A 1 377 ? 7.091 7.074 -20.026 1.00 85.44 377 LEU A C 1
ATOM 2981 O O . LEU A 1 377 ? 6.203 7.916 -19.899 1.00 85.44 377 LEU A O 1
ATOM 2985 N N . GLY A 1 378 ? 7.291 6.410 -21.166 1.00 84.50 378 GLY A N 1
ATOM 2986 C CA . GLY A 1 378 ? 6.639 6.813 -22.413 1.00 84.50 378 GLY A CA 1
ATOM 2987 C C . GLY A 1 378 ? 7.045 8.241 -22.796 1.00 84.50 378 GLY A C 1
ATOM 2988 O O . GLY A 1 378 ? 8.235 8.539 -22.902 1.00 84.50 378 GLY A O 1
ATOM 2989 N N . ASP A 1 379 ? 6.061 9.125 -22.957 1.00 81.12 379 ASP A N 1
ATOM 2990 C CA . ASP A 1 379 ? 6.282 10.539 -23.297 1.00 81.12 379 ASP A CA 1
ATOM 2991 C C . ASP A 1 379 ? 6.541 11.435 -22.070 1.00 81.12 379 ASP A C 1
ATOM 2993 O O . ASP A 1 379 ? 6.972 12.584 -22.211 1.00 81.12 379 ASP A O 1
ATOM 2997 N N . GLU A 1 380 ? 6.303 10.926 -20.858 1.00 84.56 380 GLU A N 1
ATOM 2998 C CA . GLU A 1 380 ? 6.468 11.684 -19.620 1.00 84.56 380 GLU A CA 1
ATOM 2999 C C . GLU A 1 380 ? 7.917 11.650 -19.129 1.00 84.56 380 GLU A C 1
ATOM 3001 O O . GLU A 1 380 ? 8.614 10.637 -19.224 1.00 84.56 380 GLU A O 1
ATOM 3006 N N . LYS A 1 381 ? 8.370 12.767 -18.554 1.00 89.31 381 LYS A N 1
ATOM 3007 C CA . LYS A 1 381 ? 9.672 12.867 -17.892 1.00 89.31 381 LYS A CA 1
ATOM 3008 C C . LYS A 1 381 ? 9.475 12.935 -16.387 1.00 89.31 381 LYS A C 1
ATOM 3010 O O . LYS A 1 381 ? 8.748 13.793 -15.893 1.00 89.31 381 LYS A O 1
ATOM 3015 N N . VAL A 1 382 ? 10.169 12.064 -15.665 1.00 91.44 382 VAL A N 1
ATOM 3016 C CA . VAL A 1 382 ? 10.120 11.988 -14.204 1.00 91.44 382 VAL A CA 1
ATOM 3017 C C . VAL A 1 382 ? 11.523 12.005 -13.608 1.00 91.44 382 VAL A C 1
ATOM 3019 O O . VAL A 1 382 ? 12.505 11.576 -14.223 1.00 91.44 382 VAL A O 1
ATOM 3022 N N . ASP A 1 383 ? 11.603 12.493 -12.378 1.00 93.25 383 ASP A N 1
ATOM 3023 C CA . ASP A 1 383 ? 12.790 12.393 -11.546 1.00 93.25 383 ASP A CA 1
ATOM 3024 C C . ASP A 1 383 ? 12.740 11.104 -10.726 1.00 93.25 383 ASP A C 1
ATOM 3026 O O . ASP A 1 383 ? 11.735 10.787 -10.081 1.00 93.25 383 ASP A O 1
ATOM 3030 N N . LEU A 1 384 ? 13.861 10.387 -10.712 1.00 93.56 384 LEU A N 1
ATOM 3031 C CA . LEU A 1 384 ? 14.055 9.220 -9.865 1.00 93.56 384 LEU A CA 1
ATOM 3032 C C . LEU A 1 384 ? 14.621 9.644 -8.514 1.00 93.56 384 LEU A C 1
ATOM 3034 O O . LEU A 1 384 ? 15.619 10.364 -8.435 1.00 93.56 384 LEU A O 1
ATOM 3038 N N . PHE A 1 385 ? 14.038 9.118 -7.445 1.00 95.06 385 PHE A N 1
ATOM 3039 C CA . PHE A 1 385 ? 14.595 9.217 -6.110 1.00 95.06 385 PHE A CA 1
ATOM 3040 C C . PHE A 1 385 ? 14.839 7.830 -5.531 1.00 95.06 385 PHE A C 1
ATOM 3042 O O . PHE A 1 385 ? 14.027 6.926 -5.710 1.00 95.06 385 PHE A O 1
ATOM 3049 N N . ILE A 1 386 ? 15.936 7.672 -4.792 1.00 95.31 386 ILE A N 1
ATOM 3050 C CA . ILE A 1 386 ? 16.318 6.404 -4.164 1.00 95.31 386 ILE A CA 1
ATOM 3051 C C . ILE A 1 386 ? 16.557 6.622 -2.673 1.00 95.31 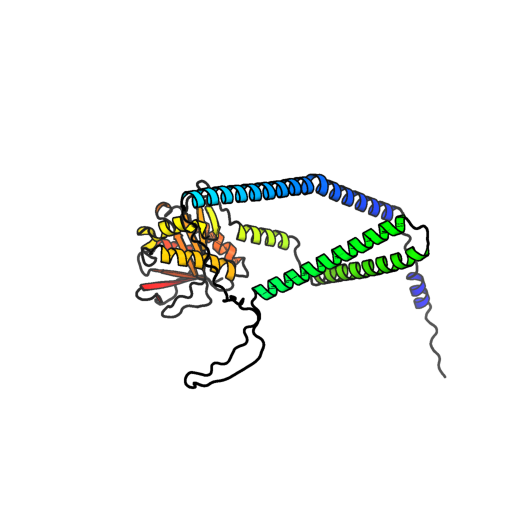386 ILE A C 1
ATOM 3053 O O . ILE A 1 386 ? 17.223 7.574 -2.262 1.00 95.31 386 ILE A O 1
ATOM 3057 N N . ARG A 1 387 ? 15.999 5.720 -1.872 1.00 94.69 387 ARG A N 1
ATOM 3058 C CA . ARG A 1 387 ? 16.250 5.547 -0.447 1.00 94.69 387 ARG A CA 1
ATOM 3059 C C . ARG A 1 387 ? 17.037 4.254 -0.259 1.00 94.69 387 ARG A C 1
ATOM 3061 O O . ARG A 1 387 ? 16.534 3.174 -0.564 1.00 94.69 387 ARG A O 1
ATOM 3068 N N . GLU A 1 388 ? 18.253 4.376 0.249 1.00 90.00 388 GLU A N 1
ATOM 3069 C CA . GLU A 1 388 ? 19.074 3.226 0.638 1.00 90.00 388 GLU A CA 1
ATOM 3070 C C . GLU A 1 388 ? 18.454 2.521 1.853 1.00 90.00 388 GLU A C 1
ATOM 3072 O O . GLU A 1 388 ? 17.802 3.172 2.678 1.00 90.00 388 GLU A O 1
ATOM 3077 N N . LYS A 1 389 ? 18.599 1.193 1.912 1.00 75.94 389 LYS A N 1
ATOM 3078 C CA . LYS A 1 389 ? 18.141 0.386 3.048 1.00 75.94 389 LYS A CA 1
ATOM 3079 C C . LYS A 1 389 ? 19.080 0.528 4.243 1.00 75.94 389 LYS A C 1
ATOM 3081 O O . LYS A 1 389 ? 20.310 0.568 4.014 1.00 75.94 389 LYS A O 1
#

pLDDT: mean 72.75, std 21.5, range [27.33, 97.81]

Secondary structure (DSSP, 8-state):
---PPPPPHHHHHHHHHHT------HHHHHHHHHHHHHHHHHHHHHIIIIIHHHHHHHHHHHHHHHHHHHHHHHHHHHHHHHH----------TT-----TT-----------------------PPPHHHHHHHHHHHHHHHHHHHHHHHHHHHHHHHHHTT---TTHHHHHHHHHHHHHHHHHHHHHHHHHHHHS----HHHHHHHHHHHHHHHH-EE-SSEEEEE--GGGHHHHHHHHH-HHHHTTTTS---HHHHHHHHHHHHHHHHHHS--EEEEEETTT--EEEEEEEE------BS---SSS-EEEEEE-GGGTTTTHHHHHHHHHHHHHHT-SS--S-EEEEEESSS-HHHHHHHHHTT-EEPSS-EEETTEEEEEEEE--

Sequence (389 aa):
MNAFPEPSSLEIEFAKQMNRPRTVQFKQLAAVLYIFGGTSALIYIVSKTILNPLFEELTFARSEYATHARRLMEQLNAKLSSMVSYIPPVRALQGQRFVDAQTQTEEEDEDKSEVLLGKSSLVAFGESPMQLKLAEKEKQQRLIDDSVDNLERLTDSLKFAGEVSDLSALSGFKYQVEELTNYSDQLAMTGYSMMKSGLPGHETAMSETKKEIRSLKGSVLKRLTLNRLQVSDFEESVALWNDEETVKFCGGARPRSTVWMKVLYHCGHWDNFGYGCYAVRLKETGEYVGEIGINHFMRDSEPIYSPQMPEAGWVVNPKFHGQGFASEALSAIFREADASDKVTHSICCIIDQGENEPSRKVARKFGFKQQEGTIKLGDEKVDLFIREK

=== Feature glossary ===
A reading guide for the features in this record.

Start from the sequence.

  · This is the polypeptide sequence — one letter per residue, N-terminus first. Length ranges from a few dozen residues for small domains to over a thousand for large multi-domain proteins.

Fold it, and you get atomic coordinates and the backbone conformation that goes with them.

  · Structure coordinates are given as an mmCIF _atom_site loop: one row per atom with element, residue name, chain id, sequence number, and x/y/z position in Å. Only the four main-chain atoms per residue are included here; side chains are omitted to keep the record compact.

  · Backbone dihedral angles. Every residue except chain termini has a φ (preceding-C → N → Cα → C) and a ψ (N → Cα → C → next-N). They are reported in degrees following the IUPAC sign convention. Secondary structure is essentially a statement about which (φ, ψ) basin each residue occupies.

  · The SS8 string is DSSP's per-residue secondary-structure call. α-helix (H) means an i→i+4 H-bond ladder; β-strand (E) means the residue participates in a β-sheet; 3₁₀ (G) and π (I) are tighter and wider helices; T/S are turns/bends; '-' is loop.

  · SS3 is a coarse helix/strand/coil call (letters a/b/c) made by the P-SEA algorithm from inter-Cα distances and dihedrals. It is less detailed than DSSP but needs only Cα positions.

Summarize the fold with a handful of shape descriptors and a per-residue structural alphabet.

  · Radius of gyration (Rg) is the root-mean-square distance of Cα atoms from their centroid — a single number for overall size and compactness. A globular domain of N residues has Rg ≈ 2.2·N^0.38 Å; an extended or disordered chain has a much larger Rg. The Cα contact count is the number of residue pairs whose Cα atoms are within 8 Å and are more than four positions apart in sequence — a standard proxy for tertiary packing density. The bounding box is the smallest axis-aligned box enclosing all Cα atoms.

  · The Foldseek 3Di string encodes local tertiary geometry as a 20-letter alphabet — one character per residue — derived from the relative positions of nearby Cα atoms. Unlike the amino-acid sequence, 3Di is a direct function of the 3D structure, so two proteins with the same fold have similar 3Di strings even at low sequence identity.

  · Solvent-accessible surface area (SASA) is the area in Å² traced out by the centre of a 1.4 Å probe sphere (a water molecule) rolled over the protein's van der Waals surface (Shrake–Rupley / Lee–Richards construction). Buried residues have near-zero SASA; fully exposed residues can exceed 200 Å². The total SASA scales roughly with the number of surface residues.

Ask how reliable the model is.

  · pLDDT (predicted Local Distance Difference Test) is AlphaFold's per-residue confidence score, ranging from 0 to 100. Values above 90 indicate high confidence (typically well-packed cores); 70–90 is confident; 50–70 low confidence; below 50 usually means the region is disordered or the prediction is unreliable there. AlphaFold stores pLDDT in the mmCIF B-factor column.

  · B-factor (Debye–Waller factor) reflects atomic displacement in the crystal lattice. It is an experimental observable (units Å²), not a prediction; low values mean the atom is pinned down, high values mean it moves or is heterogeneous across the crystal.

  · Predicted Aligned Error (PAE) is an AlphaFold confidence matrix: entry (i, j) is the expected error in the position of residue j, in ångströms, when the prediction is superimposed on the true structure at residue i. Low PAE within a block of residues means that block is internally rigid and well-predicted; high PAE between two blocks means their relative placement is uncertain even if each block individually is confident.

Place it in context: what it resembles, what it is annotated as, and how it looks.

  · Nearest PDB neighbors are the top structural matches found by Foldseek when searching this structure against the entire Protein Data Bank. Each hit reports a TM-score (0 to 1; >0.5 almost always implies the same fold) and an E-value. These are *structural* homologs — they may share no detectable sequence similarity.

  · Functional annotations link the protein to curated databases. InterPro entries identify conserved domains and families by matching the sequence against member-database signatures (Pfam, PROSITE, CDD, …). Gene Ontology (GO) terms describe molecular function, biological process, and cellular component in a controlled vocabulary. CATH places the structure in a hierarchical fold classification (Class/Architecture/Topology/Homologous-superfamily). The organism is the source species.

  · Three diagnostic plots accompany the record. The Cα contact map visualizes the tertiary structure as a 2D adjacency matrix (8 Å cutoff, sequence-local contacts suppressed). The Ramachandran plot shows the distribution of backbone (φ, ψ) torsions, with points in the α and β basins reflecting secondary structure content. The PAE plot shows AlphaFold's inter-residue confidence as a color matrix.

  · Six rendered views show the 3D structure from the faces of a cube — i.e. along ±x, ±y, ±z. Rendering representation is drawn randomly per protein from cartoon (secondary-structure ribbons), sticks (backbone bonds), or molecular surface; coloring is either N→C rainbow (blue at the N-terminus through red at the C-terminus) or one color per chain.